Protein AF-A0A3B8RR13-F1 (afdb_monomer)

Solvent-accessible surface area (backbone atoms only — not comparable to full-atom values): 26484 Å² total; per-residue (Å²): 109,78,69,57,59,52,50,52,58,59,57,53,59,63,52,70,63,71,49,64,81,78,42,88,83,53,56,72,57,50,59,46,52,53,48,50,51,50,50,48,50,56,72,68,58,82,56,60,69,60,29,53,48,36,41,73,65,47,88,50,59,71,56,15,25,59,17,37,68,70,59,82,55,61,71,57,33,53,47,39,43,75,64,51,88,47,61,66,40,17,39,36,16,49,75,72,56,80,58,61,67,58,31,52,50,40,34,76,62,48,91,45,66,67,41,12,49,46,26,47,51,66,71,52,55,69,71,61,34,48,48,44,46,72,50,100,55,60,67,70,60,19,44,47,25,39,67,63,49,71,58,48,69,61,36,49,51,44,42,75,67,53,82,68,82,56,85,82,18,64,31,29,47,20,30,61,51,40,75,52,61,70,59,31,53,48,38,54,75,64,52,87,49,56,61,35,22,27,31,18,42,70,61,52,79,59,57,74,56,33,55,52,37,40,76,64,48,91,42,67,69,36,15,51,44,18,38,68,67,50,79,58,57,67,63,29,52,55,41,46,69,37,89,83,46,85,59,26,64,53,24,57,73,45,46,78,68,81,58,48,68,60,34,50,48,35,37,71,67,46,90,51,62,72,55,14,43,59,26,38,78,56,52,82,54,58,68,59,28,50,52,35,41,75,63,53,93,46,63,67,45,16,37,52,16,45,72,65,54,82,56,64,69,60,36,57,53,56,51,74,47,99,60,58,52,70,43,37,49,45,28,49,61,70,64,63,45,34,66,61,35,52,50,36,29,74,64,46,91,51,64,71,42,14,58,55,28,46,58,66,27,48,46,77,51,58,48,54,40,28,38,86,82,73,44,52,42,52,70,44,59,44,30,49,40,69,25,56,98,89,35,72,68,94,73,72,51,55,58,95,64,36,55,64,98,51,90,62,36,59,32,60,17,35,85,72,4,38,36,63,32,61,43,45,42,39,60,51,72,72,41,77,38,35,32,45,28,38,64,53,79,80,44,78,46,69,41,22,36,86,86,71,46,69,43,76,58,73,86,69,74,99,55,94,62,86,60,80,77,63,72,32,39,65,87,125

Sequence (476 aa):
MKKVIFLIISCFLIVKLNVSLIYGQYDQNWERLYNDEKISVIKKTTDQNILENAAQHEKFDDLRVIATEKLTSQSILSRIALEDISPFVRIAAVKHIIDKDLLKKISLNDRDNKVRETARYKLMNEAELIKIATSNYPIEQKKLAVSVLQNNKELYKIIKSDKDASWESLSSIAASNINDQTILEEIVKKDRRYDVRMKAVKNLNNQNLLQKVALNDSSSYVREAAIAKITDQEFLKKIIKDDNKPLRFDALRSLNDEDQTFLIDIAKNNKAQYMRLYAVHKIDDLKALEEIALNDAWPQVQIDAIQGITERDILENIIKKPLWPDVIVAAVRKLNDGNVIADLAKNHPHILVRDDLERLNIKYISGVLLDANKKPLKGMIVYLIPMEDGKMRTSYQIEKGRIIGVTNPSTISSSNGEFTLSITLKMYQEFNTFTLGFIEEQTINQLKTPDGNGIQVKFIGNEIQHVDLGEIYTEF

Mean predicted aligned error: 12.01 Å

Radius of gyration: 30.63 Å; Cα contacts (8 Å, |Δi|>4): 723; chains: 1; bounding box: 81×47×77 Å

Structure (mmCIF, N/CA/C/O backbone):
data_AF-A0A3B8RR13-F1
#
_entry.id   AF-A0A3B8RR13-F1
#
loop_
_atom_site.group_PDB
_atom_site.id
_atom_site.type_symbol
_atom_site.label_atom_id
_atom_site.label_alt_id
_atom_site.label_comp_id
_atom_site.label_asym_id
_atom_site.label_entity_id
_atom_site.label_seq_id
_atom_site.pdbx_PDB_ins_code
_atom_site.Cartn_x
_atom_site.Cartn_y
_atom_site.Cartn_z
_atom_site.occupancy
_atom_site.B_iso_or_equiv
_atom_site.auth_seq_id
_atom_site.auth_comp_id
_atom_site.auth_asym_id
_atom_site.auth_atom_id
_atom_site.pdbx_PDB_model_num
ATOM 1 N N . MET A 1 1 ? 10.273 -14.757 -0.805 1.00 33.75 1 MET A N 1
ATOM 2 C CA . MET A 1 1 ? 9.641 -13.607 -0.114 1.00 33.75 1 MET A CA 1
ATOM 3 C C . MET A 1 1 ? 10.580 -12.413 0.091 1.00 33.75 1 MET A C 1
ATOM 5 O O . MET A 1 1 ? 10.309 -11.387 -0.512 1.00 33.75 1 MET A O 1
ATOM 9 N N . LYS A 1 2 ? 11.716 -12.507 0.810 1.00 25.00 2 LYS A N 1
ATOM 10 C CA . LYS A 1 2 ? 12.626 -11.346 1.019 1.00 25.00 2 LYS A CA 1
ATOM 11 C C . LYS A 1 2 ? 13.231 -10.727 -0.263 1.00 25.00 2 LYS A C 1
ATOM 13 O O . LYS A 1 2 ? 13.415 -9.519 -0.312 1.00 25.00 2 LYS A O 1
ATOM 18 N N . LYS A 1 3 ? 13.488 -11.522 -1.313 1.00 24.66 3 LYS A N 1
ATOM 19 C CA . LYS A 1 3 ? 13.997 -11.025 -2.612 1.00 24.66 3 LYS A CA 1
ATOM 20 C C . LYS A 1 3 ? 12.940 -10.323 -3.477 1.00 24.66 3 LYS A C 1
ATOM 22 O O . LYS A 1 3 ? 13.300 -9.443 -4.240 1.00 24.66 3 LYS A O 1
ATOM 27 N N . VAL A 1 4 ? 11.660 -10.670 -3.321 1.00 28.64 4 VAL A N 1
ATOM 28 C CA . VAL A 1 4 ? 10.552 -10.086 -4.102 1.00 28.64 4 VAL A CA 1
ATOM 29 C C . VAL A 1 4 ? 10.214 -8.691 -3.571 1.00 28.64 4 VAL A C 1
ATOM 31 O O . VAL A 1 4 ? 10.105 -7.750 -4.340 1.00 28.64 4 VAL A O 1
ATOM 34 N N . ILE A 1 5 ? 10.202 -8.515 -2.245 1.00 29.55 5 ILE A N 1
ATOM 35 C CA . ILE A 1 5 ? 9.947 -7.213 -1.605 1.00 29.55 5 ILE A CA 1
ATOM 36 C C . ILE A 1 5 ? 11.088 -6.213 -1.875 1.00 29.55 5 ILE A C 1
ATOM 38 O O . ILE A 1 5 ? 10.830 -5.034 -2.094 1.00 29.55 5 ILE A O 1
ATOM 42 N N . PHE A 1 6 ? 12.345 -6.671 -1.918 1.00 27.58 6 PHE A N 1
ATOM 43 C CA . PHE A 1 6 ? 13.486 -5.797 -2.214 1.00 27.58 6 PHE A CA 1
ATOM 44 C C . PHE A 1 6 ? 13.570 -5.410 -3.704 1.00 27.58 6 PHE A C 1
ATOM 46 O O . PHE A 1 6 ? 13.923 -4.272 -4.002 1.00 27.58 6 PHE A O 1
ATOM 53 N N . LEU A 1 7 ? 13.187 -6.307 -4.629 1.00 28.02 7 LEU A N 1
ATOM 54 C CA . LEU A 1 7 ? 13.097 -5.993 -6.066 1.00 28.02 7 LEU A CA 1
ATOM 55 C C . LEU A 1 7 ? 11.962 -5.011 -6.379 1.00 28.02 7 LEU A C 1
ATOM 57 O O . LEU A 1 7 ? 12.142 -4.122 -7.206 1.00 28.02 7 LEU A O 1
ATOM 61 N N . ILE A 1 8 ? 10.824 -5.150 -5.693 1.00 30.69 8 ILE A N 1
ATOM 62 C CA . ILE A 1 8 ? 9.698 -4.215 -5.771 1.00 30.69 8 ILE A CA 1
ATOM 63 C C . ILE A 1 8 ? 10.194 -2.827 -5.332 1.00 30.69 8 ILE A C 1
ATOM 65 O O . ILE A 1 8 ? 10.192 -1.892 -6.127 1.00 30.69 8 ILE A O 1
ATOM 69 N N . ILE A 1 9 ? 10.776 -2.697 -4.134 1.00 29.08 9 ILE A N 1
ATOM 70 C CA . ILE A 1 9 ? 11.257 -1.404 -3.609 1.00 29.08 9 ILE A CA 1
ATOM 71 C C . ILE A 1 9 ? 12.356 -0.766 -4.488 1.00 29.08 9 ILE A C 1
ATOM 73 O O . ILE A 1 9 ? 12.358 0.455 -4.656 1.00 29.08 9 ILE A O 1
ATOM 77 N N . SER A 1 10 ? 13.267 -1.550 -5.085 1.00 27.56 10 SER A N 1
ATOM 78 C CA . SER A 1 10 ? 14.333 -0.994 -5.936 1.00 27.56 10 SER A CA 1
ATOM 79 C C . SER A 1 10 ? 13.864 -0.620 -7.345 1.00 27.56 10 SER A C 1
ATOM 81 O O . SER A 1 10 ? 14.385 0.341 -7.905 1.00 27.56 10 SER A O 1
ATOM 83 N N . CYS A 1 11 ? 12.877 -1.321 -7.916 1.00 28.78 11 CYS A N 1
ATOM 84 C CA . CYS A 1 11 ? 12.281 -0.930 -9.198 1.00 28.78 11 CYS A CA 1
ATOM 85 C C . CYS A 1 11 ? 11.453 0.359 -9.068 1.00 28.78 11 CYS A C 1
ATOM 87 O O . CYS A 1 11 ? 11.476 1.193 -9.970 1.00 28.78 11 CYS A O 1
ATOM 89 N N . PHE A 1 12 ? 10.802 0.585 -7.920 1.00 32.53 12 PHE A N 1
ATOM 90 C CA . PHE A 1 12 ? 9.961 1.768 -7.691 1.00 32.53 12 PHE A CA 1
ATOM 91 C C . PHE A 1 12 ? 10.746 3.075 -7.477 1.00 32.53 12 PHE A C 1
ATOM 93 O O . PHE A 1 12 ? 10.265 4.146 -7.851 1.00 32.53 12 PHE A O 1
ATOM 100 N N . LEU A 1 13 ? 11.980 3.019 -6.956 1.00 28.14 13 LEU A N 1
ATOM 101 C CA . LEU A 1 13 ? 12.833 4.212 -6.834 1.00 28.14 13 LEU A CA 1
ATOM 102 C C . LEU A 1 13 ? 13.318 4.734 -8.203 1.00 28.14 13 LEU A C 1
ATOM 104 O O . LEU A 1 13 ? 13.528 5.934 -8.361 1.00 28.14 13 LEU A O 1
ATOM 108 N N . ILE A 1 14 ? 13.454 3.845 -9.195 1.00 30.52 14 ILE A N 1
ATOM 109 C CA . ILE A 1 14 ? 13.905 4.172 -10.561 1.00 30.52 14 ILE A CA 1
ATOM 110 C C . ILE A 1 14 ? 12.815 4.936 -11.342 1.00 30.52 14 ILE A C 1
ATOM 112 O O . ILE A 1 14 ? 13.130 5.760 -12.206 1.00 30.52 14 ILE A O 1
ATOM 116 N N . VAL A 1 15 ? 11.539 4.720 -11.001 1.00 36.78 15 VAL A N 1
ATOM 117 C CA . VAL A 1 15 ? 10.385 5.415 -11.603 1.00 36.78 15 VAL A CA 1
ATOM 118 C C . VAL A 1 15 ? 10.228 6.839 -11.058 1.00 36.78 15 VAL A C 1
ATOM 120 O O . VAL A 1 15 ? 9.867 7.741 -11.810 1.00 36.78 15 VAL A O 1
ATOM 123 N N . LYS A 1 16 ? 10.562 7.070 -9.779 1.00 30.39 16 LYS A N 1
ATOM 124 C CA . LYS A 1 16 ? 10.352 8.358 -9.085 1.00 30.39 16 LYS A CA 1
ATOM 125 C C . LYS A 1 16 ? 11.085 9.552 -9.709 1.00 30.39 16 LYS A C 1
ATOM 127 O O . LYS A 1 16 ? 10.690 10.690 -9.499 1.00 30.39 16 LYS A O 1
ATOM 132 N N . LEU A 1 17 ? 12.148 9.268 -10.446 1.00 31.61 17 LEU A N 1
ATOM 133 C CA . LEU A 1 17 ? 13.059 10.248 -11.022 1.00 31.61 17 LEU A CA 1
ATOM 134 C C . LEU A 1 17 ? 12.662 10.568 -12.488 1.00 31.61 17 LEU A C 1
ATOM 136 O O . LEU A 1 17 ? 12.446 11.714 -12.871 1.00 31.61 17 LEU A O 1
ATOM 140 N N . ASN A 1 18 ? 12.330 9.556 -13.296 1.00 34.81 18 ASN A N 1
ATOM 141 C CA . ASN A 1 18 ? 12.079 9.765 -14.731 1.00 34.81 18 ASN A CA 1
ATOM 142 C C . ASN A 1 18 ? 10.713 10.375 -15.114 1.00 34.81 18 ASN A C 1
ATOM 144 O O . ASN A 1 18 ? 10.549 10.798 -16.259 1.00 34.81 18 ASN A O 1
ATOM 148 N N . VAL A 1 19 ? 9.724 10.423 -14.214 1.00 35.38 19 VAL A N 1
ATOM 149 C CA . VAL A 1 19 ? 8.364 10.910 -14.546 1.00 35.38 19 VAL A CA 1
ATOM 150 C C . VAL A 1 19 ? 8.182 12.410 -14.268 1.00 35.38 19 VAL A C 1
ATOM 152 O O . VAL A 1 19 ? 7.400 13.069 -14.959 1.00 35.38 19 VAL A O 1
ATOM 155 N N . SER A 1 20 ? 8.950 12.987 -13.335 1.00 35.16 20 SER A N 1
ATOM 156 C CA . SER A 1 20 ? 8.807 14.401 -12.939 1.00 35.16 20 SER A CA 1
ATOM 157 C C . SER A 1 20 ? 9.201 15.380 -14.064 1.00 35.16 20 SER A C 1
ATOM 159 O O . SER A 1 20 ? 8.713 16.506 -14.121 1.00 35.16 20 SER A O 1
ATOM 161 N N . LEU A 1 21 ? 10.001 14.929 -15.040 1.00 35.84 21 LEU A N 1
ATOM 162 C CA . LEU A 1 21 ? 10.454 15.750 -16.172 1.00 35.84 21 LEU A CA 1
ATOM 163 C C . LEU A 1 21 ? 9.495 15.797 -17.377 1.00 35.84 21 LEU A C 1
ATOM 165 O O . LEU A 1 21 ? 9.724 16.612 -18.269 1.00 35.84 21 LEU A O 1
ATOM 169 N N . ILE A 1 22 ? 8.439 14.971 -17.438 1.00 38.19 22 ILE A N 1
ATOM 170 C CA . ILE A 1 22 ? 7.598 14.869 -18.654 1.00 38.19 22 ILE A CA 1
ATOM 171 C C . ILE A 1 22 ? 6.134 15.291 -18.425 1.00 38.19 22 ILE A C 1
ATOM 173 O O . ILE A 1 22 ? 5.522 15.829 -19.342 1.00 38.19 22 ILE A O 1
ATOM 177 N N . TYR A 1 23 ? 5.568 15.184 -17.214 1.00 33.34 23 TYR A N 1
ATOM 178 C CA . TYR A 1 23 ? 4.163 15.568 -16.978 1.00 33.34 23 TYR A CA 1
ATOM 179 C C . TYR A 1 23 ? 3.935 16.200 -15.593 1.00 33.34 23 TYR A C 1
ATOM 181 O O . TYR A 1 23 ? 3.406 15.572 -14.675 1.00 33.34 23 TYR A O 1
ATOM 189 N N . GLY A 1 24 ? 4.251 17.493 -15.458 1.00 29.59 24 GLY A N 1
ATOM 190 C CA . GLY A 1 24 ? 4.128 18.286 -14.218 1.00 29.59 24 GLY A CA 1
ATOM 191 C C . GLY A 1 24 ? 2.713 18.457 -13.630 1.00 29.59 24 GLY A C 1
ATOM 192 O O . GLY A 1 24 ? 2.546 19.163 -12.640 1.00 29.59 24 GLY A O 1
ATOM 193 N N . GLN A 1 25 ? 1.687 17.815 -14.200 1.00 30.19 25 GLN A N 1
ATOM 194 C CA . GLN A 1 25 ? 0.319 17.785 -13.659 1.00 30.19 25 GLN A CA 1
ATOM 195 C C . GLN A 1 25 ? -0.139 16.392 -13.188 1.00 30.19 25 GLN A C 1
ATOM 197 O O . GLN A 1 25 ? -1.165 16.295 -12.520 1.00 30.19 25 GLN A O 1
ATOM 202 N N . TYR A 1 26 ? 0.622 15.325 -13.474 1.00 36.78 26 TYR A N 1
ATOM 203 C CA . TYR A 1 26 ? 0.302 13.947 -13.061 1.00 36.78 26 TYR A CA 1
ATOM 204 C C . TYR A 1 26 ? 1.107 13.451 -11.847 1.00 36.78 26 TYR A C 1
ATOM 206 O O . TYR A 1 26 ? 0.730 12.445 -11.244 1.00 36.78 26 TYR A O 1
ATOM 214 N N . ASP A 1 27 ? 2.155 14.175 -11.442 1.00 40.16 27 ASP A N 1
ATOM 215 C CA . ASP A 1 27 ? 3.039 13.842 -10.309 1.00 40.16 27 ASP A CA 1
ATOM 216 C C . ASP A 1 27 ? 2.258 13.675 -8.982 1.00 40.16 27 ASP A C 1
ATOM 218 O O . ASP A 1 27 ? 2.471 12.744 -8.204 1.00 40.16 27 ASP A O 1
ATOM 222 N N . GLN A 1 28 ? 1.209 14.484 -8.783 1.00 34.91 28 GLN A N 1
ATOM 223 C CA . GLN A 1 28 ? 0.359 14.401 -7.589 1.00 34.91 28 GLN A CA 1
ATOM 224 C C . GLN A 1 28 ? -0.499 13.128 -7.516 1.00 34.91 28 GLN A C 1
ATOM 226 O O . GLN A 1 28 ? -0.875 12.717 -6.419 1.00 34.91 28 GLN A O 1
ATOM 231 N N . ASN A 1 29 ? -0.814 12.484 -8.646 1.00 39.38 29 ASN A N 1
ATOM 232 C CA . ASN A 1 29 ? -1.610 11.253 -8.655 1.00 39.38 29 ASN A CA 1
ATOM 233 C C . ASN A 1 29 ? -0.748 10.003 -8.435 1.00 39.38 29 ASN A C 1
ATOM 235 O O . ASN A 1 29 ? -1.235 9.043 -7.844 1.00 39.38 29 ASN A O 1
ATOM 239 N N . TRP A 1 30 ? 0.525 10.019 -8.840 1.00 38.44 30 TRP A N 1
ATOM 240 C CA . TRP A 1 30 ? 1.434 8.881 -8.678 1.00 38.44 30 TRP A CA 1
ATOM 241 C C . TRP A 1 30 ? 2.051 8.791 -7.286 1.00 38.44 30 TRP A C 1
ATOM 243 O O . TRP A 1 30 ? 2.068 7.699 -6.726 1.00 38.44 30 TRP A O 1
ATOM 253 N N . GLU A 1 31 ? 2.462 9.902 -6.657 1.00 41.47 31 GLU A N 1
ATOM 254 C CA . GLU A 1 31 ? 2.806 9.859 -5.225 1.00 41.47 31 GLU A CA 1
ATOM 255 C C . GLU A 1 31 ? 1.596 9.449 -4.378 1.00 41.47 31 GLU A C 1
ATOM 257 O O . GLU A 1 31 ? 1.758 8.763 -3.370 1.00 41.47 31 GLU A O 1
ATOM 262 N N . ARG A 1 32 ? 0.380 9.811 -4.802 1.00 43.66 32 ARG A N 1
ATOM 263 C CA . ARG A 1 32 ? -0.862 9.403 -4.142 1.00 43.66 32 ARG A CA 1
ATOM 264 C C . ARG A 1 32 ? -1.146 7.911 -4.313 1.00 43.66 32 ARG A C 1
ATOM 266 O O . ARG A 1 32 ? -1.327 7.250 -3.304 1.00 43.66 32 ARG A O 1
ATOM 273 N N . LEU A 1 33 ? -1.080 7.362 -5.529 1.00 44.56 33 LEU A N 1
ATOM 274 C CA . LEU A 1 33 ? -1.204 5.917 -5.790 1.00 44.56 33 LEU A CA 1
ATOM 275 C C . LEU A 1 33 ? -0.113 5.101 -5.075 1.00 44.56 33 LEU A C 1
ATOM 277 O O . LEU A 1 33 ? -0.414 4.090 -4.445 1.00 44.56 33 LEU A O 1
ATOM 281 N N . TYR A 1 34 ? 1.135 5.572 -5.101 1.00 50.25 34 TYR A N 1
ATOM 282 C CA . TYR A 1 34 ? 2.268 4.953 -4.408 1.00 50.25 34 TYR A CA 1
ATOM 283 C C . TYR A 1 34 ? 2.088 4.967 -2.884 1.00 50.25 34 TYR A C 1
ATOM 285 O O . TYR A 1 34 ? 2.305 3.957 -2.210 1.00 50.25 34 TYR A O 1
ATOM 293 N N . ASN A 1 35 ? 1.640 6.094 -2.323 1.00 58.44 35 ASN A N 1
ATOM 294 C CA . ASN A 1 35 ? 1.283 6.168 -0.912 1.00 58.44 35 ASN A CA 1
ATOM 295 C C . ASN A 1 35 ? 0.068 5.283 -0.606 1.00 58.44 35 ASN A C 1
ATOM 297 O O . ASN A 1 35 ? 0.069 4.623 0.425 1.00 58.44 35 ASN A O 1
ATOM 301 N N . ASP A 1 36 ? -0.924 5.193 -1.490 1.00 62.09 36 ASP A N 1
ATOM 302 C CA . ASP A 1 36 ? -2.129 4.384 -1.293 1.00 62.09 36 ASP A CA 1
ATOM 303 C C . ASP A 1 36 ? -1.824 2.878 -1.291 1.00 62.09 36 ASP A C 1
ATOM 305 O O . ASP A 1 36 ? -2.357 2.144 -0.451 1.00 62.09 36 ASP A O 1
ATOM 309 N N . GLU A 1 37 ? -0.923 2.403 -2.154 1.00 64.81 37 GLU A N 1
ATOM 310 C CA . GLU A 1 37 ? -0.432 1.022 -2.118 1.00 64.81 37 GLU A CA 1
ATOM 311 C C . GLU A 1 37 ? 0.372 0.747 -0.853 1.00 64.81 37 GLU A C 1
ATOM 313 O O . GLU A 1 37 ? 0.124 -0.247 -0.168 1.00 64.81 37 GLU A O 1
ATOM 318 N N . LYS A 1 38 ? 1.267 1.658 -0.469 1.00 69.31 38 LYS A N 1
ATOM 319 C CA . LYS A 1 38 ? 2.056 1.526 0.758 1.00 69.31 38 LYS A CA 1
ATOM 320 C C . LYS A 1 38 ? 1.181 1.508 2.011 1.00 69.31 38 LYS A C 1
ATOM 322 O O . LYS A 1 38 ? 1.338 0.644 2.877 1.00 69.31 38 LYS A O 1
ATOM 327 N N . ILE A 1 39 ? 0.201 2.409 2.069 1.00 72.69 39 ILE A N 1
ATOM 328 C CA . ILE A 1 39 ? -0.853 2.447 3.084 1.00 72.69 39 ILE A CA 1
ATOM 329 C C . ILE A 1 39 ? -1.610 1.116 3.082 1.00 72.69 39 ILE A C 1
ATOM 331 O O . ILE A 1 39 ? -1.840 0.554 4.150 1.00 72.69 39 ILE A O 1
ATOM 335 N N . SER A 1 40 ? -2.003 0.601 1.915 1.00 70.69 40 SER A N 1
ATOM 336 C CA . SER A 1 40 ? -2.729 -0.667 1.781 1.00 70.69 40 SER A CA 1
ATOM 337 C C . SER A 1 40 ? -1.913 -1.844 2.322 1.00 70.69 40 SER A C 1
ATOM 339 O O . SER A 1 40 ? -2.423 -2.617 3.137 1.00 70.69 40 SER A O 1
ATOM 341 N N . VAL A 1 41 ? -0.631 -1.940 1.958 1.00 76.56 41 VAL A N 1
ATOM 342 C CA . VAL A 1 41 ? 0.289 -2.982 2.435 1.00 76.56 41 VAL A CA 1
ATOM 343 C C . VAL A 1 41 ? 0.442 -2.910 3.952 1.00 76.56 41 VAL A C 1
ATOM 345 O O . VAL A 1 41 ? 0.202 -3.906 4.632 1.00 76.56 41 VAL A O 1
ATOM 348 N N . ILE A 1 42 ? 0.751 -1.736 4.512 1.00 83.25 42 ILE A N 1
ATOM 349 C CA . ILE A 1 42 ? 0.923 -1.562 5.964 1.00 83.25 42 ILE A CA 1
ATOM 350 C C . ILE A 1 42 ? -0.400 -1.830 6.709 1.00 83.25 42 ILE A C 1
ATOM 352 O O . ILE A 1 42 ? -0.417 -2.479 7.759 1.00 83.25 42 ILE A O 1
ATOM 356 N N . LYS A 1 43 ? -1.547 -1.412 6.156 1.00 80.25 43 LYS A N 1
ATOM 357 C CA . LYS A 1 43 ? -2.879 -1.675 6.732 1.00 80.25 43 LYS A CA 1
ATOM 358 C C . LYS A 1 43 ? -3.276 -3.147 6.705 1.00 80.25 43 LYS A C 1
ATOM 360 O O . LYS A 1 43 ? -4.004 -3.560 7.607 1.00 80.25 43 LYS A O 1
ATOM 365 N N . LYS A 1 44 ? -2.804 -3.948 5.752 1.00 75.62 44 LYS A N 1
ATOM 366 C CA . LYS A 1 44 ? -3.161 -5.375 5.653 1.00 75.62 44 LYS A CA 1
ATOM 367 C C . LYS A 1 44 ? -2.137 -6.311 6.286 1.00 75.62 44 LYS A C 1
ATOM 369 O O . LYS A 1 44 ? -2.521 -7.354 6.802 1.00 75.62 44 LYS A O 1
ATOM 374 N N . THR A 1 45 ? -0.859 -5.948 6.274 1.00 83.56 45 THR A N 1
ATOM 375 C CA . THR A 1 45 ? 0.206 -6.834 6.746 1.00 83.56 45 THR A CA 1
ATOM 376 C C . THR A 1 45 ? 0.134 -7.084 8.253 1.00 83.56 45 THR A C 1
ATOM 378 O O . THR A 1 45 ? -0.273 -6.216 9.040 1.00 83.56 45 THR A O 1
ATOM 381 N N . THR A 1 46 ? 0.559 -8.287 8.631 1.00 87.62 46 THR A N 1
ATOM 382 C CA . THR A 1 46 ? 0.851 -8.718 10.003 1.00 87.62 46 THR A CA 1
ATOM 383 C C . THR A 1 46 ? 2.335 -9.055 10.187 1.00 87.62 46 THR A C 1
ATOM 385 O O . THR A 1 46 ? 2.735 -9.450 11.282 1.00 87.62 46 THR A O 1
ATOM 388 N N . ASP A 1 47 ? 3.153 -8.928 9.134 1.00 91.06 47 ASP A N 1
ATOM 389 C CA . ASP A 1 47 ? 4.593 -9.187 9.195 1.00 91.06 47 ASP A CA 1
ATOM 390 C C . ASP A 1 47 ? 5.268 -8.113 10.048 1.00 91.06 47 ASP A C 1
ATOM 392 O O . ASP A 1 47 ? 5.339 -6.942 9.664 1.00 91.06 47 ASP A O 1
ATOM 396 N N . GLN A 1 48 ? 5.771 -8.526 11.211 1.00 94.12 48 GLN A N 1
ATOM 397 C CA . GLN A 1 48 ? 6.407 -7.617 12.155 1.00 94.12 48 GLN A CA 1
ATOM 398 C C . GLN A 1 48 ? 7.647 -6.946 11.554 1.00 94.12 48 GLN A C 1
ATOM 400 O O . GLN A 1 48 ? 7.846 -5.774 11.815 1.00 94.12 48 GLN A O 1
ATOM 405 N N . ASN A 1 49 ? 8.412 -7.580 10.658 1.00 92.81 49 ASN A N 1
ATOM 406 C CA . ASN A 1 49 ? 9.575 -6.921 10.047 1.00 92.81 49 ASN A CA 1
ATOM 407 C C . ASN A 1 49 ? 9.159 -5.770 9.121 1.00 92.81 49 ASN A C 1
ATOM 409 O O . ASN A 1 49 ? 9.816 -4.730 9.086 1.00 92.81 49 ASN A O 1
ATOM 413 N N . ILE A 1 50 ? 8.072 -5.952 8.362 1.00 88.81 50 ILE A N 1
ATOM 414 C CA . ILE A 1 50 ? 7.531 -4.898 7.490 1.00 88.81 50 ILE A CA 1
ATOM 415 C C . ILE A 1 50 ? 7.002 -3.750 8.349 1.00 88.81 50 ILE A C 1
ATOM 417 O O . ILE A 1 50 ? 7.298 -2.590 8.072 1.00 88.81 50 ILE A O 1
ATOM 421 N N . LEU A 1 51 ? 6.258 -4.071 9.411 1.00 93.25 51 LEU A N 1
ATOM 422 C CA . LEU A 1 51 ? 5.732 -3.078 10.347 1.00 93.25 51 LEU A CA 1
ATOM 423 C C . LEU A 1 51 ? 6.859 -2.334 11.071 1.00 93.25 51 LEU A C 1
ATOM 425 O O . LEU A 1 51 ? 6.797 -1.119 11.201 1.00 93.25 51 LEU A O 1
ATOM 429 N N . GLU A 1 52 ? 7.916 -3.024 11.490 1.00 94.38 52 GLU A N 1
ATOM 430 C CA . GLU A 1 52 ? 9.070 -2.423 12.158 1.00 94.38 52 GLU A CA 1
ATOM 431 C C . GLU A 1 52 ? 9.833 -1.492 11.226 1.00 94.38 52 GLU A C 1
ATOM 433 O O . GLU A 1 52 ? 10.214 -0.394 11.636 1.00 94.38 52 GLU A O 1
ATOM 438 N N . ASN A 1 53 ? 10.059 -1.914 9.979 1.00 90.19 53 ASN A N 1
ATOM 439 C CA . ASN A 1 53 ? 10.701 -1.073 8.981 1.00 90.19 53 ASN A CA 1
ATOM 440 C C . ASN A 1 53 ? 9.860 0.182 8.727 1.00 90.19 53 ASN A C 1
ATOM 442 O O . ASN A 1 53 ? 10.392 1.290 8.815 1.00 90.19 53 ASN A O 1
ATOM 446 N N . ALA A 1 54 ? 8.554 0.005 8.514 1.00 90.12 54 ALA A N 1
ATOM 447 C CA . ALA A 1 54 ? 7.646 1.106 8.255 1.00 90.12 54 ALA A CA 1
ATOM 448 C C . ALA A 1 54 ? 7.576 2.081 9.445 1.00 90.12 54 ALA A C 1
ATOM 450 O O . ALA A 1 54 ? 7.747 3.285 9.285 1.00 90.12 54 ALA A O 1
ATOM 451 N N . ALA A 1 55 ? 7.418 1.569 10.665 1.00 93.88 55 ALA A N 1
ATOM 452 C CA . ALA A 1 55 ? 7.329 2.377 11.878 1.00 93.88 55 ALA A CA 1
ATOM 453 C C . ALA A 1 55 ? 8.573 3.237 12.151 1.00 93.88 55 ALA A C 1
ATOM 455 O O . ALA A 1 55 ? 8.477 4.209 12.888 1.00 93.88 55 ALA A O 1
ATOM 456 N N . GLN A 1 56 ? 9.728 2.899 11.573 1.00 91.50 56 GLN A N 1
ATOM 457 C CA . GLN A 1 56 ? 10.991 3.605 11.808 1.00 91.50 56 GLN A CA 1
ATOM 458 C C . GLN A 1 56 ? 11.437 4.490 10.644 1.00 91.50 56 GLN A C 1
ATOM 460 O O . GLN A 1 56 ? 12.105 5.494 10.873 1.00 91.50 56 GLN A O 1
ATOM 465 N N . HIS A 1 57 ? 11.114 4.110 9.406 1.00 88.12 57 HIS A N 1
ATOM 466 C CA . HIS A 1 57 ? 11.730 4.706 8.217 1.00 88.12 57 HIS A CA 1
ATOM 467 C C . HIS A 1 57 ? 10.729 5.399 7.292 1.00 88.12 57 HIS A C 1
ATOM 469 O O . HIS A 1 57 ? 11.151 6.083 6.358 1.00 88.12 57 HIS A O 1
ATOM 475 N N . GLU A 1 58 ? 9.417 5.258 7.517 1.00 87.56 58 GLU A N 1
ATOM 476 C CA . GLU A 1 58 ? 8.451 5.970 6.684 1.00 87.56 58 GLU A CA 1
ATOM 477 C C . GLU A 1 58 ? 8.576 7.479 6.840 1.00 87.56 58 GLU A C 1
ATOM 479 O O . GLU A 1 58 ? 8.614 8.011 7.950 1.00 87.56 58 GLU A O 1
ATOM 484 N N . LYS A 1 59 ? 8.582 8.179 5.703 1.00 85.44 59 LYS A N 1
ATOM 485 C CA . LYS A 1 59 ? 8.656 9.643 5.657 1.00 85.44 59 LYS A CA 1
ATOM 486 C C . LYS A 1 59 ? 7.453 10.280 6.355 1.00 85.44 59 LYS A C 1
ATOM 488 O O . LYS A 1 59 ? 7.616 11.211 7.141 1.00 85.44 59 LYS A O 1
ATOM 493 N N . PHE A 1 60 ? 6.257 9.768 6.072 1.00 83.50 60 PHE A N 1
ATOM 494 C CA . PHE A 1 60 ? 5.001 10.284 6.611 1.00 83.50 60 PHE A CA 1
ATOM 495 C C . PHE A 1 60 ? 4.695 9.647 7.964 1.00 83.50 60 PHE A C 1
ATOM 497 O O . PHE A 1 60 ? 4.762 8.426 8.117 1.00 83.50 60 PHE A O 1
ATOM 504 N N . ASP A 1 61 ? 4.358 10.471 8.950 1.00 89.88 61 ASP A N 1
ATOM 505 C CA . ASP A 1 61 ? 4.084 10.006 10.304 1.00 89.88 61 ASP A CA 1
ATOM 506 C C . ASP A 1 61 ? 2.778 9.214 10.406 1.00 89.88 61 ASP A C 1
ATOM 508 O O . ASP A 1 61 ? 2.755 8.235 11.141 1.00 89.88 61 ASP A O 1
ATOM 512 N N . ASP A 1 62 ? 1.755 9.520 9.603 1.00 86.12 62 ASP A N 1
ATOM 513 C CA . ASP A 1 62 ? 0.530 8.707 9.504 1.00 86.12 62 ASP A CA 1
ATOM 514 C C . ASP A 1 62 ? 0.825 7.223 9.218 1.00 86.12 62 ASP A C 1
ATOM 516 O O . ASP A 1 62 ? 0.229 6.324 9.817 1.00 86.12 62 ASP A O 1
ATOM 520 N N . LEU A 1 63 ? 1.786 6.944 8.332 1.00 88.38 63 LEU A N 1
ATOM 521 C CA . LEU A 1 63 ? 2.218 5.579 8.033 1.00 88.38 63 LEU A CA 1
ATOM 522 C C . LEU A 1 63 ? 2.956 4.942 9.209 1.00 88.38 63 LEU A C 1
ATOM 524 O O . LEU A 1 63 ? 2.705 3.777 9.532 1.00 88.38 63 LEU A O 1
ATOM 528 N N . ARG A 1 64 ? 3.829 5.711 9.875 1.00 94.00 64 ARG A N 1
ATOM 529 C CA . ARG A 1 64 ? 4.527 5.249 11.081 1.00 94.00 64 ARG A CA 1
ATOM 530 C C . ARG A 1 64 ? 3.550 4.961 12.214 1.00 94.00 64 ARG A C 1
ATOM 532 O O . ARG A 1 64 ? 3.730 3.959 12.897 1.00 94.00 64 ARG A O 1
ATOM 539 N N . VAL A 1 65 ? 2.495 5.763 12.383 1.00 93.81 65 VAL A N 1
ATOM 540 C CA . VAL A 1 65 ? 1.421 5.528 13.362 1.00 93.81 65 VAL A CA 1
ATOM 541 C C . VAL A 1 65 ? 0.729 4.198 13.077 1.00 93.81 65 VAL A C 1
ATOM 543 O O . VAL A 1 65 ? 0.715 3.338 13.954 1.00 93.81 65 VAL A O 1
ATOM 546 N N . ILE A 1 66 ? 0.230 3.983 11.851 1.00 90.44 66 ILE A N 1
ATOM 547 C CA . ILE A 1 66 ? -0.479 2.741 11.483 1.00 90.44 66 ILE A CA 1
ATOM 548 C C . ILE A 1 66 ? 0.411 1.513 11.711 1.00 90.44 66 ILE A C 1
ATOM 550 O O . ILE A 1 66 ? -0.061 0.484 12.197 1.00 90.44 66 ILE A O 1
ATOM 554 N N . ALA A 1 67 ? 1.692 1.606 11.352 1.00 94.38 67 ALA A N 1
ATOM 555 C CA . ALA A 1 67 ? 2.641 0.526 11.572 1.00 94.38 67 ALA A CA 1
ATOM 556 C C . ALA A 1 67 ? 2.886 0.282 13.072 1.00 94.38 67 ALA A C 1
ATOM 558 O O . ALA A 1 67 ? 2.815 -0.859 13.526 1.00 94.38 67 ALA A O 1
ATOM 559 N N . THR A 1 68 ? 3.097 1.352 13.845 1.00 97.50 68 THR A N 1
ATOM 560 C CA . THR A 1 68 ? 3.366 1.307 15.291 1.00 97.50 68 THR A CA 1
ATOM 561 C C . THR A 1 68 ? 2.200 0.718 16.083 1.00 97.50 68 THR A C 1
ATOM 563 O O . THR A 1 68 ? 2.433 -0.091 16.976 1.00 97.50 68 THR A O 1
ATOM 566 N N . GLU A 1 69 ? 0.951 1.044 15.733 1.00 93.81 69 GLU A N 1
ATOM 567 C CA . GLU A 1 69 ? -0.257 0.496 16.382 1.00 93.81 69 GLU A CA 1
ATOM 568 C C . GLU A 1 69 ? -0.386 -1.035 16.246 1.00 93.81 69 GLU A C 1
ATOM 570 O O . GLU A 1 69 ? -1.134 -1.675 16.985 1.00 93.81 69 GLU A O 1
ATOM 575 N N . LYS A 1 70 ? 0.345 -1.645 15.306 1.00 93.88 70 LYS A N 1
ATOM 576 C CA . LYS A 1 70 ? 0.350 -3.094 15.052 1.00 93.88 70 LYS A C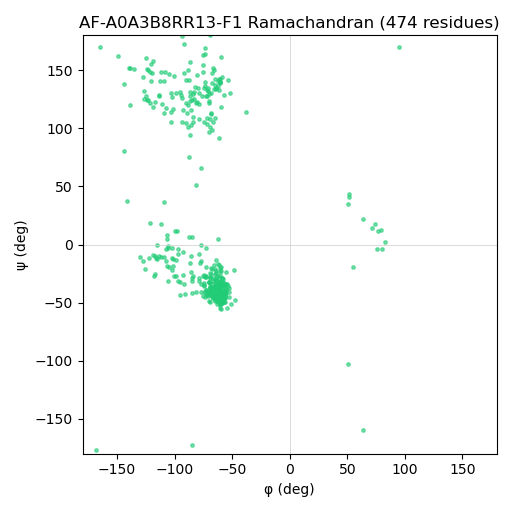A 1
ATOM 577 C C . LYS A 1 70 ? 1.607 -3.809 15.547 1.00 93.88 70 LYS A C 1
ATOM 579 O O . LYS A 1 70 ? 1.710 -5.032 15.396 1.00 93.88 70 LYS A O 1
ATOM 584 N N . LEU A 1 71 ? 2.578 -3.071 16.080 1.00 96.50 71 LEU A N 1
ATOM 585 C CA . LEU A 1 71 ? 3.815 -3.653 16.579 1.00 96.50 71 LEU A CA 1
ATOM 586 C C . LEU A 1 71 ? 3.589 -4.376 17.901 1.00 96.50 71 LEU A C 1
ATOM 588 O O . LEU A 1 71 ? 2.910 -3.883 18.798 1.00 96.50 71 LEU A O 1
ATOM 592 N N . THR A 1 72 ? 4.234 -5.530 18.047 1.00 96.19 72 THR A N 1
ATOM 593 C CA . THR A 1 72 ? 4.216 -6.301 19.300 1.00 96.19 72 THR A CA 1
ATOM 594 C C . THR A 1 72 ? 5.536 -6.220 20.068 1.00 96.19 72 THR A C 1
ATOM 596 O O . THR A 1 72 ? 5.578 -6.509 21.264 1.00 96.19 72 THR A O 1
ATOM 599 N N . SER A 1 73 ? 6.627 -5.824 19.405 1.00 97.12 73 SER A N 1
ATOM 600 C CA . SER A 1 73 ? 7.968 -5.769 19.996 1.00 97.12 73 SER A CA 1
ATOM 601 C C . SER A 1 73 ? 8.110 -4.622 21.005 1.00 97.12 73 SER A C 1
ATOM 603 O O . SER A 1 73 ? 8.184 -3.451 20.633 1.00 97.12 73 SER A O 1
ATOM 605 N N . GLN A 1 74 ? 8.194 -4.956 22.298 1.00 97.75 74 GLN A N 1
ATOM 606 C CA . GLN A 1 74 ? 8.321 -3.967 23.377 1.00 97.75 74 GLN A CA 1
ATOM 607 C C . GLN A 1 74 ? 9.627 -3.167 23.316 1.00 97.75 74 GLN A C 1
ATOM 609 O O . GLN A 1 74 ? 9.627 -1.997 23.691 1.00 97.75 74 GLN A O 1
ATOM 614 N N . SER A 1 75 ? 10.726 -3.742 22.815 1.00 97.19 75 SER A N 1
ATOM 615 C CA . SER A 1 75 ? 11.992 -3.010 22.654 1.00 97.19 75 SER A CA 1
ATOM 616 C C . SER A 1 75 ? 11.888 -1.937 21.567 1.00 97.19 75 SER A C 1
ATOM 618 O O . SER A 1 75 ? 12.378 -0.822 21.741 1.00 97.19 75 SER A O 1
ATOM 620 N N . ILE A 1 76 ? 11.195 -2.240 20.468 1.00 97.31 76 ILE A N 1
ATOM 621 C CA . ILE A 1 76 ? 11.003 -1.307 19.353 1.00 97.31 76 ILE A CA 1
ATOM 622 C C . ILE A 1 76 ? 9.982 -0.237 19.721 1.00 97.31 76 ILE A C 1
ATOM 624 O O . ILE A 1 76 ? 10.254 0.940 19.512 1.00 97.31 76 ILE A O 1
ATOM 628 N N . LEU A 1 77 ? 8.865 -0.620 20.345 1.00 98.38 77 LEU A N 1
ATOM 629 C CA . LEU A 1 77 ? 7.888 0.328 20.886 1.00 98.38 77 LEU A CA 1
ATOM 630 C C . LEU A 1 77 ? 8.543 1.297 21.879 1.00 98.38 77 LEU A C 1
ATOM 632 O O . LEU A 1 77 ? 8.348 2.504 21.772 1.00 98.38 77 LEU A O 1
ATOM 636 N N . SER A 1 78 ? 9.378 0.791 22.791 1.00 98.12 78 SER A N 1
ATOM 637 C CA . SER A 1 78 ? 10.133 1.624 23.736 1.00 98.12 78 SER A CA 1
ATOM 638 C C . SER A 1 78 ? 11.027 2.640 23.031 1.00 98.12 78 SER A C 1
ATOM 640 O O . SER A 1 78 ? 11.028 3.813 23.394 1.00 98.12 78 SER A O 1
ATOM 642 N N . ARG A 1 79 ? 11.761 2.210 21.998 1.00 97.88 79 ARG A N 1
ATOM 643 C CA . ARG A 1 79 ? 12.623 3.104 21.219 1.00 97.88 79 ARG A CA 1
ATOM 644 C C . ARG A 1 79 ? 11.818 4.164 20.473 1.00 97.88 79 ARG A C 1
ATOM 646 O O . ARG A 1 79 ? 12.116 5.346 20.599 1.00 97.88 79 ARG A O 1
ATOM 653 N N . ILE A 1 80 ? 10.763 3.763 19.763 1.00 98.19 80 ILE A N 1
ATOM 654 C CA . ILE A 1 80 ? 9.872 4.686 19.045 1.00 98.19 80 ILE A CA 1
ATOM 655 C C . ILE A 1 80 ? 9.296 5.727 20.012 1.00 98.19 80 ILE A C 1
ATOM 657 O O . ILE A 1 80 ? 9.340 6.920 19.722 1.00 98.19 80 ILE A O 1
ATOM 661 N N . ALA A 1 81 ? 8.822 5.302 21.185 1.00 98.00 81 ALA A N 1
ATOM 662 C CA . ALA A 1 81 ? 8.258 6.192 22.197 1.00 98.00 81 ALA A CA 1
ATOM 663 C C . ALA A 1 81 ? 9.261 7.189 22.794 1.00 98.00 81 ALA A C 1
ATOM 665 O O . ALA A 1 81 ? 8.835 8.200 23.344 1.00 98.00 81 ALA A O 1
ATOM 666 N N . LEU A 1 82 ? 10.565 6.915 22.712 1.00 97.69 82 LEU A N 1
ATOM 667 C CA . LEU A 1 82 ? 11.620 7.805 23.199 1.00 97.69 82 LEU A CA 1
ATOM 668 C C . LEU A 1 82 ? 12.190 8.708 22.097 1.00 97.69 82 LEU A C 1
ATOM 670 O O . LEU A 1 82 ? 12.598 9.831 22.389 1.00 97.69 82 LEU A O 1
ATOM 674 N N . GLU A 1 83 ? 12.229 8.231 20.852 1.00 96.69 83 GLU A N 1
ATOM 675 C CA . GLU A 1 83 ? 13.070 8.819 19.803 1.00 96.69 83 GLU A CA 1
ATOM 676 C C . GLU A 1 83 ? 12.294 9.395 18.610 1.00 96.69 83 GLU A C 1
ATOM 678 O O . GLU A 1 83 ? 12.810 10.312 17.966 1.00 96.69 83 GLU A O 1
ATOM 683 N N . ASP A 1 84 ? 11.071 8.928 18.298 1.00 97.94 84 ASP A N 1
ATOM 684 C CA . ASP A 1 84 ? 10.388 9.375 17.070 1.00 97.94 84 ASP A CA 1
ATOM 685 C C . ASP A 1 84 ? 10.148 10.892 17.077 1.00 97.94 84 ASP A C 1
ATOM 687 O O . ASP A 1 84 ? 9.785 11.512 18.090 1.00 97.94 84 ASP A O 1
ATOM 691 N N . ILE A 1 85 ? 10.352 11.514 15.916 1.00 96.44 85 ILE A N 1
ATOM 692 C CA . ILE A 1 85 ? 10.186 12.953 15.741 1.00 96.44 85 ILE A CA 1
ATOM 693 C C . ILE A 1 85 ? 8.735 13.398 15.961 1.00 96.44 85 ILE A C 1
ATOM 695 O O . ILE A 1 85 ? 8.496 14.403 16.636 1.00 96.44 85 ILE A O 1
ATOM 699 N N . SER A 1 86 ? 7.766 12.623 15.471 1.00 96.69 86 SER A N 1
ATOM 700 C CA . SER A 1 86 ? 6.346 12.951 15.549 1.00 96.69 86 SER A CA 1
ATOM 701 C C . SER A 1 86 ? 5.773 12.543 16.910 1.00 96.69 86 SER A C 1
ATOM 703 O O . SER A 1 86 ? 5.877 11.378 17.308 1.00 96.69 86 SER A O 1
ATOM 705 N N . PRO A 1 87 ? 5.133 13.467 17.652 1.00 97.31 87 PRO A N 1
ATOM 706 C CA . PRO A 1 87 ? 4.473 13.124 18.909 1.00 97.31 87 PRO A CA 1
ATOM 707 C C . PRO A 1 87 ? 3.327 12.125 18.710 1.00 97.31 87 PRO A C 1
ATOM 709 O O . PRO A 1 87 ? 3.055 11.347 19.619 1.00 97.31 87 PRO A O 1
ATOM 712 N N . PHE A 1 88 ? 2.689 12.082 17.535 1.00 95.81 88 PHE A N 1
ATOM 713 C CA . PHE A 1 88 ? 1.621 11.121 17.245 1.00 95.81 88 PHE A CA 1
ATOM 714 C C . PHE A 1 88 ? 2.137 9.681 17.205 1.00 95.81 88 PHE A C 1
ATOM 716 O O . PHE A 1 88 ? 1.509 8.787 17.773 1.00 95.81 88 PHE A O 1
ATOM 723 N N . VAL A 1 89 ? 3.318 9.465 16.619 1.00 97.56 89 VAL A N 1
ATOM 724 C CA . VAL A 1 89 ? 3.971 8.149 16.587 1.00 97.56 89 VAL A CA 1
ATOM 725 C C . VAL A 1 89 ? 4.429 7.745 17.991 1.00 97.56 89 VAL A C 1
ATOM 727 O O . VAL A 1 89 ? 4.202 6.609 18.410 1.00 97.56 89 VAL A O 1
ATOM 730 N N . ARG A 1 90 ? 4.976 8.687 18.777 1.00 98.31 90 ARG A N 1
ATOM 731 C CA . ARG A 1 90 ? 5.322 8.424 20.186 1.00 98.31 90 ARG A CA 1
ATOM 732 C C . ARG A 1 90 ? 4.091 8.076 21.027 1.00 98.31 90 ARG A C 1
ATOM 734 O O . ARG A 1 90 ? 4.144 7.127 21.800 1.00 98.31 90 ARG A O 1
ATOM 741 N N . ILE A 1 91 ? 2.967 8.777 20.847 1.00 97.44 91 ILE A N 1
ATOM 742 C CA . ILE A 1 91 ? 1.682 8.449 21.495 1.00 97.44 91 ILE A CA 1
ATOM 743 C C . ILE A 1 91 ? 1.228 7.038 21.116 1.00 97.44 91 ILE A C 1
ATOM 745 O O . ILE A 1 91 ? 0.836 6.279 22.003 1.00 97.44 91 ILE A O 1
ATOM 749 N N . ALA A 1 92 ? 1.280 6.681 19.827 1.00 96.38 92 ALA A N 1
ATOM 750 C CA . ALA A 1 92 ? 0.931 5.340 19.367 1.00 96.38 92 ALA A CA 1
ATOM 751 C C . ALA A 1 92 ? 1.778 4.289 20.095 1.00 96.38 92 ALA A C 1
ATOM 753 O O . ALA A 1 92 ? 1.223 3.387 20.712 1.00 96.38 92 ALA A O 1
ATOM 754 N N . ALA A 1 93 ? 3.099 4.468 20.148 1.00 98.06 93 ALA A N 1
ATOM 755 C CA . ALA A 1 93 ? 3.977 3.554 20.869 1.00 98.06 93 ALA A CA 1
ATOM 756 C C . ALA A 1 93 ? 3.655 3.478 22.374 1.00 98.06 93 ALA A C 1
ATOM 758 O O . ALA A 1 93 ? 3.495 2.383 22.913 1.00 98.06 93 ALA A O 1
ATOM 759 N N . VAL A 1 94 ? 3.469 4.623 23.046 1.00 98.38 94 VAL A N 1
ATOM 760 C CA . VAL A 1 94 ? 3.123 4.708 24.480 1.00 98.38 94 VAL A CA 1
ATOM 761 C C . VAL A 1 94 ? 1.860 3.917 24.825 1.00 98.38 94 VAL A C 1
ATOM 763 O O . VAL A 1 94 ? 1.821 3.265 25.869 1.00 98.38 94 VAL A O 1
ATOM 766 N N . LYS A 1 95 ? 0.842 3.911 23.956 1.00 96.06 95 LYS A N 1
ATOM 767 C CA . LYS A 1 95 ? -0.392 3.135 24.179 1.00 96.06 95 LYS A CA 1
ATOM 768 C C . LYS A 1 95 ? -0.142 1.624 24.289 1.00 96.06 95 LYS A C 1
ATOM 770 O O . LYS A 1 95 ? -0.912 0.942 24.971 1.00 96.06 95 LYS A O 1
ATOM 775 N N . HIS A 1 96 ? 0.931 1.123 23.676 1.00 95.50 96 HIS A N 1
ATOM 776 C CA . HIS A 1 96 ? 1.292 -0.297 2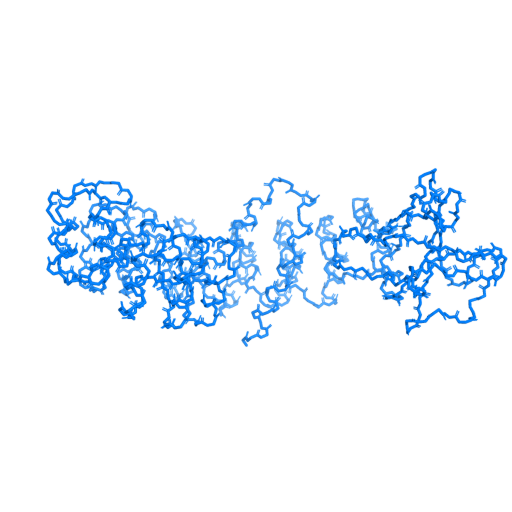3.630 1.00 95.50 96 HIS A CA 1
ATOM 777 C C . HIS A 1 96 ? 2.475 -0.679 24.541 1.00 95.50 96 HIS A C 1
ATOM 779 O O . HIS A 1 96 ? 2.823 -1.860 24.613 1.00 95.50 96 HIS A O 1
ATOM 785 N N . ILE A 1 97 ? 3.079 0.272 25.265 1.00 97.69 97 ILE A N 1
ATOM 786 C CA . ILE A 1 97 ? 4.139 -0.014 26.244 1.00 97.69 97 ILE A CA 1
ATOM 787 C C . ILE A 1 97 ? 3.546 -0.631 27.516 1.00 97.69 97 ILE A C 1
ATOM 789 O O . ILE A 1 97 ? 2.550 -0.150 28.063 1.00 97.69 97 ILE A O 1
ATOM 793 N N . ILE A 1 98 ? 4.195 -1.691 28.000 1.00 96.56 98 ILE A N 1
ATOM 794 C CA . ILE A 1 98 ? 3.848 -2.391 29.248 1.00 96.56 98 ILE A CA 1
ATOM 795 C C . ILE A 1 98 ? 4.768 -1.966 30.407 1.00 96.56 98 ILE A C 1
ATOM 797 O O . ILE A 1 98 ? 4.358 -2.002 31.569 1.00 96.56 98 ILE A O 1
ATOM 801 N N . ASP A 1 99 ? 5.996 -1.541 30.102 1.00 97.94 99 ASP A N 1
ATOM 802 C CA . ASP A 1 99 ? 6.989 -1.107 31.088 1.00 97.94 99 ASP A CA 1
ATOM 803 C C . ASP A 1 99 ? 6.531 0.167 31.821 1.00 97.94 99 ASP A C 1
ATOM 805 O O . ASP A 1 99 ? 6.505 1.272 31.271 1.00 97.94 99 ASP A O 1
ATOM 809 N N . LYS A 1 100 ? 6.174 0.001 33.099 1.00 97.81 100 LYS A N 1
ATOM 810 C CA . LYS A 1 100 ? 5.676 1.082 33.955 1.00 97.81 100 LYS A CA 1
ATOM 811 C C . LYS A 1 100 ? 6.753 2.105 34.310 1.00 97.81 100 LYS A C 1
ATOM 813 O O . LYS A 1 100 ? 6.424 3.284 34.444 1.00 97.81 100 LYS A O 1
ATOM 818 N N . ASP A 1 101 ? 8.007 1.689 34.455 1.00 98.00 101 ASP A N 1
ATOM 819 C CA . ASP A 1 101 ? 9.101 2.601 34.792 1.00 98.00 101 ASP A CA 1
ATOM 820 C C . ASP A 1 101 ? 9.450 3.474 33.588 1.00 98.00 101 ASP A C 1
ATOM 822 O O . ASP A 1 101 ? 9.626 4.691 33.724 1.00 98.00 101 ASP A O 1
ATOM 826 N N . LEU A 1 102 ? 9.435 2.888 32.389 1.00 98.44 102 LEU A N 1
ATOM 827 C CA . LEU A 1 102 ? 9.549 3.645 31.149 1.00 98.44 102 LEU A CA 1
ATOM 828 C C . LEU A 1 102 ? 8.375 4.613 30.966 1.00 98.44 102 LEU A C 1
ATOM 830 O O . LEU A 1 102 ? 8.602 5.791 30.692 1.00 98.44 102 LEU A O 1
ATOM 834 N N . LEU A 1 103 ? 7.131 4.167 31.169 1.00 98.44 103 LEU A N 1
ATOM 835 C CA . LEU A 1 103 ? 5.960 5.051 31.119 1.00 98.44 103 LEU A CA 1
ATOM 836 C C . LEU A 1 103 ? 6.089 6.204 32.119 1.00 98.44 103 LEU A C 1
ATOM 838 O O . LEU A 1 103 ? 5.832 7.353 31.764 1.00 98.44 103 LEU A O 1
ATOM 842 N N . LYS A 1 104 ? 6.561 5.939 33.344 1.00 98.25 104 LYS A N 1
ATOM 843 C CA . LYS A 1 104 ? 6.823 6.982 34.343 1.00 98.25 104 LYS A CA 1
ATOM 844 C C . LYS A 1 104 ? 7.886 7.959 33.845 1.00 98.25 104 LYS A C 1
ATOM 846 O O . LYS A 1 104 ? 7.675 9.170 33.924 1.00 98.25 104 LYS A O 1
ATOM 851 N N . LYS A 1 105 ? 8.986 7.468 33.270 1.00 98.38 105 LYS A N 1
ATOM 852 C CA . LYS A 1 105 ? 10.038 8.309 32.683 1.00 98.38 105 LYS A CA 1
ATOM 853 C C . LYS A 1 105 ? 9.497 9.194 31.556 1.00 98.38 105 LYS A C 1
ATOM 855 O O . LYS A 1 105 ? 9.758 10.396 31.573 1.00 98.38 105 LYS A O 1
ATOM 860 N N . ILE A 1 106 ? 8.726 8.636 30.624 1.00 98.50 106 ILE A N 1
ATOM 861 C CA . ILE A 1 106 ? 8.102 9.373 29.511 1.00 98.50 106 ILE A CA 1
ATOM 862 C C . ILE A 1 106 ? 7.132 10.426 30.055 1.00 98.50 106 ILE A C 1
ATOM 864 O O . ILE A 1 106 ? 7.173 11.581 29.640 1.00 98.50 106 ILE A O 1
ATOM 868 N N . SER A 1 107 ? 6.319 10.060 31.047 1.00 97.94 107 SER A N 1
ATOM 869 C CA . SER A 1 107 ? 5.327 10.945 31.661 1.00 97.94 107 SER A CA 1
ATOM 870 C C . SER A 1 107 ? 5.926 12.211 32.284 1.00 97.94 107 SER A C 1
ATOM 872 O O . SER A 1 107 ? 5.263 13.249 32.333 1.00 97.94 107 SER A O 1
ATOM 874 N N . LEU A 1 108 ? 7.179 12.136 32.740 1.00 97.75 108 LEU A N 1
ATOM 875 C CA . LEU A 1 108 ? 7.897 13.243 33.365 1.00 97.75 108 LEU A CA 1
ATOM 876 C C . LEU A 1 108 ? 8.711 14.058 32.356 1.00 97.75 108 LEU A C 1
ATOM 878 O O . LEU A 1 108 ? 8.833 15.266 32.526 1.00 97.75 108 LEU A O 1
ATOM 882 N N . ASN A 1 109 ? 9.254 13.412 31.318 1.00 97.31 109 ASN A N 1
ATOM 883 C CA . ASN A 1 109 ? 10.349 13.984 30.531 1.00 97.31 109 ASN A CA 1
ATOM 884 C C . ASN A 1 109 ? 10.070 14.144 29.031 1.00 97.31 109 ASN A C 1
ATOM 886 O O . ASN A 1 109 ? 10.872 14.795 28.365 1.00 97.31 109 ASN A O 1
ATOM 890 N N . ASP A 1 110 ? 8.995 13.570 28.466 1.00 98.38 110 ASP A N 1
ATOM 891 C CA . ASP A 1 110 ? 8.736 13.761 27.030 1.00 98.38 110 ASP A CA 1
ATOM 892 C C . ASP A 1 110 ? 8.537 15.249 26.720 1.00 98.38 110 ASP A C 1
ATOM 894 O O . ASP A 1 110 ? 7.895 15.980 27.477 1.00 98.38 110 ASP A O 1
ATOM 898 N N . ARG A 1 111 ? 9.086 15.708 25.596 1.00 97.00 111 ARG A N 1
ATOM 899 C CA . ARG A 1 111 ? 8.983 17.100 25.137 1.00 97.00 111 ARG A CA 1
ATOM 900 C C . ARG A 1 111 ? 7.540 17.537 24.871 1.00 97.00 111 ARG A C 1
ATOM 902 O O . ARG A 1 111 ? 7.196 18.693 25.104 1.00 97.00 111 ARG A O 1
ATOM 909 N N . ASP A 1 112 ? 6.687 16.622 24.429 1.00 97.88 112 ASP A N 1
ATOM 910 C CA . ASP A 1 112 ? 5.303 16.898 24.065 1.00 97.88 112 ASP A CA 1
ATOM 911 C C . ASP A 1 112 ? 4.345 16.615 25.231 1.00 97.88 112 ASP A C 1
ATOM 913 O O . ASP A 1 112 ? 4.369 15.553 25.857 1.00 97.88 112 ASP A O 1
ATOM 917 N N . ASN A 1 113 ? 3.460 17.573 25.527 1.00 96.00 113 ASN A N 1
ATOM 918 C CA . ASN A 1 113 ? 2.539 17.442 26.653 1.00 96.00 113 ASN A CA 1
ATOM 919 C C . ASN A 1 113 ? 1.520 16.308 26.475 1.00 96.00 113 ASN A C 1
ATOM 921 O O . ASN A 1 113 ? 1.178 15.654 27.457 1.00 96.00 113 ASN A O 1
ATOM 925 N N . LYS A 1 114 ? 1.043 16.051 25.250 1.00 95.69 114 LYS A N 1
ATOM 926 C CA . LYS A 1 114 ? 0.084 14.971 24.983 1.00 95.69 114 LYS A CA 1
ATOM 927 C C . LYS A 1 114 ? 0.742 13.607 25.162 1.00 95.69 114 LYS A C 1
ATOM 929 O O . LYS A 1 114 ? 0.102 12.708 25.704 1.00 95.69 114 LYS A O 1
ATOM 934 N N . VAL A 1 115 ? 2.015 13.457 24.791 1.00 97.81 115 VAL A N 1
ATOM 935 C CA . VAL A 1 115 ? 2.777 12.224 25.064 1.00 97.81 115 VAL A CA 1
ATOM 936 C C . VAL A 1 115 ? 2.926 12.014 26.573 1.00 97.81 115 VAL A C 1
ATOM 938 O O . VAL A 1 115 ? 2.604 10.935 27.076 1.00 97.81 115 VAL A O 1
ATOM 941 N N . ARG A 1 116 ? 3.325 13.061 27.312 1.00 98.06 116 ARG A N 1
ATOM 942 C CA . ARG A 1 116 ? 3.441 13.001 28.778 1.00 98.06 116 ARG A CA 1
ATOM 943 C C . ARG A 1 116 ? 2.128 12.594 29.448 1.00 98.06 116 ARG A C 1
ATOM 945 O O . ARG A 1 116 ? 2.126 11.694 30.285 1.00 98.06 116 ARG A O 1
ATOM 952 N N . GLU A 1 117 ? 1.018 13.236 29.080 1.00 96.69 117 GLU A N 1
ATOM 953 C CA . GLU A 1 117 ? -0.313 12.914 29.615 1.00 96.69 117 GLU A CA 1
ATOM 954 C C . GLU A 1 117 ? -0.760 11.499 29.239 1.00 96.69 117 GLU A C 1
ATOM 956 O O . GLU A 1 117 ? -1.253 10.771 30.094 1.00 96.69 117 GLU A O 1
ATOM 961 N N . THR A 1 118 ? -0.541 11.061 27.995 1.00 97.00 118 THR A N 1
ATOM 962 C CA . THR A 1 118 ? -0.889 9.692 27.574 1.00 97.00 118 THR A CA 1
ATOM 963 C C . THR A 1 118 ? -0.160 8.661 28.435 1.00 97.00 118 THR A C 1
ATOM 965 O O . THR A 1 118 ? -0.782 7.717 28.921 1.00 97.00 118 THR A O 1
ATOM 968 N N . ALA A 1 119 ? 1.137 8.865 28.687 1.00 97.75 119 ALA A N 1
ATOM 969 C CA . ALA A 1 119 ? 1.919 7.986 29.550 1.00 97.75 119 ALA A CA 1
ATOM 970 C C . ALA A 1 119 ? 1.431 8.019 31.010 1.00 97.75 119 ALA A C 1
ATOM 972 O O . ALA A 1 119 ? 1.341 6.966 31.641 1.00 97.75 119 ALA A O 1
ATOM 973 N N . ARG A 1 120 ? 1.043 9.195 31.534 1.00 97.50 120 ARG A N 1
ATOM 974 C CA . ARG A 1 120 ? 0.398 9.305 32.857 1.00 97.50 120 ARG A CA 1
ATOM 975 C C . ARG A 1 120 ? -0.899 8.511 32.923 1.00 97.50 120 ARG A C 1
ATOM 977 O O . ARG A 1 120 ? -1.072 7.714 33.838 1.00 97.50 120 ARG A O 1
ATOM 984 N N . TYR A 1 121 ? -1.800 8.696 31.962 1.00 96.81 121 TYR A N 1
ATOM 985 C CA . TYR A 1 121 ? -3.083 7.996 31.941 1.00 96.81 121 TYR A CA 1
ATOM 986 C C . TYR A 1 121 ? -2.914 6.489 31.763 1.00 96.81 121 TYR A C 1
ATOM 988 O O . TYR A 1 121 ? -3.648 5.718 32.372 1.00 96.81 121 TYR A O 1
ATOM 996 N N . LYS A 1 122 ? -1.902 6.044 31.013 1.00 96.12 122 LYS A N 1
ATOM 997 C CA . LYS A 1 122 ? -1.582 4.619 30.867 1.00 96.12 122 LYS A CA 1
ATOM 998 C C . LYS A 1 122 ? -1.153 3.954 32.187 1.00 96.12 122 LYS A C 1
ATOM 1000 O O . LYS A 1 122 ? -1.284 2.739 32.315 1.00 96.12 122 LYS A O 1
ATOM 1005 N N . LEU A 1 123 ? -0.674 4.733 33.161 1.00 96.00 123 LEU A N 1
ATOM 1006 C CA . LEU A 1 123 ? -0.337 4.271 34.513 1.00 96.00 123 LEU A CA 1
ATOM 1007 C C . LEU A 1 123 ? -1.533 4.270 35.482 1.00 96.00 123 LEU A C 1
ATOM 1009 O O . LEU A 1 123 ? -1.437 3.651 36.543 1.00 96.00 123 LEU A O 1
ATOM 1013 N N . MET A 1 124 ? -2.635 4.953 35.151 1.00 96.12 124 MET A N 1
ATOM 1014 C CA . MET A 1 124 ? -3.822 5.034 36.009 1.00 96.12 124 MET A CA 1
ATOM 1015 C C . MET A 1 124 ? -4.633 3.736 35.989 1.00 96.12 124 MET A C 1
ATOM 1017 O O . MET A 1 124 ? -4.621 2.974 35.021 1.00 96.12 124 MET A O 1
ATOM 1021 N N . ASN A 1 125 ? -5.376 3.490 37.070 1.00 94.75 125 ASN A N 1
ATOM 1022 C CA . ASN A 1 125 ? -6.348 2.398 37.111 1.00 94.75 125 ASN A CA 1
ATOM 1023 C C . ASN A 1 125 ? -7.618 2.746 36.307 1.00 94.75 125 ASN A C 1
ATOM 1025 O O . ASN A 1 125 ? -7.896 3.911 36.017 1.00 94.75 125 ASN A O 1
ATOM 1029 N N . GLU A 1 126 ? -8.421 1.731 35.966 1.00 93.88 126 GLU A N 1
ATOM 1030 C CA . GLU A 1 126 ? -9.629 1.945 35.155 1.00 93.88 126 GLU A CA 1
ATOM 1031 C C . GLU A 1 126 ? -10.645 2.883 35.818 1.00 93.88 126 GLU A C 1
ATOM 1033 O O . GLU A 1 126 ? -11.261 3.689 35.127 1.00 93.88 126 GLU A O 1
ATOM 1038 N N . ALA A 1 127 ? -10.820 2.813 37.142 1.00 95.00 127 ALA A N 1
ATOM 1039 C CA . ALA A 1 127 ? -11.814 3.622 37.847 1.00 95.00 127 ALA A CA 1
ATOM 1040 C C . ALA A 1 127 ? -11.506 5.127 37.753 1.00 95.00 127 ALA A C 1
ATOM 1042 O O . ALA A 1 127 ? -12.408 5.938 37.532 1.00 95.00 127 ALA A O 1
ATOM 1043 N N . GLU A 1 128 ? -10.231 5.502 37.865 1.00 95.69 128 GLU A N 1
ATOM 1044 C CA . GLU A 1 128 ? -9.765 6.877 37.673 1.00 95.69 128 GLU A CA 1
ATOM 1045 C C . GLU A 1 128 ? -9.945 7.344 36.227 1.00 95.69 128 GLU A C 1
ATOM 1047 O O . GLU A 1 128 ? -10.466 8.439 36.000 1.00 95.69 128 GLU A O 1
ATOM 1052 N N . LEU A 1 129 ? -9.598 6.502 35.248 1.00 96.00 129 LEU A N 1
ATOM 1053 C CA . LEU A 1 129 ? -9.800 6.806 33.828 1.00 96.00 129 LEU A CA 1
ATOM 1054 C C . LEU A 1 129 ? -11.280 7.034 33.501 1.00 96.00 129 LEU A C 1
ATOM 1056 O O . LEU A 1 129 ? -11.616 8.008 32.827 1.00 96.00 129 LEU A O 1
ATOM 1060 N N . ILE A 1 130 ? -12.171 6.184 34.021 1.00 94.88 130 ILE A N 1
ATOM 1061 C CA . ILE A 1 130 ? -13.623 6.323 33.856 1.00 94.88 130 ILE A CA 1
ATOM 1062 C C . ILE A 1 130 ? -14.101 7.636 34.475 1.00 94.88 130 ILE A C 1
ATOM 1064 O O . ILE A 1 130 ? -14.844 8.378 33.833 1.00 94.88 130 ILE A O 1
ATOM 1068 N N . LYS A 1 131 ? -13.648 7.966 35.692 1.00 95.19 131 LYS A N 1
ATOM 1069 C CA . LYS A 1 131 ? -13.997 9.229 36.353 1.00 95.19 131 LYS A CA 1
ATOM 1070 C C . LYS A 1 131 ? -13.601 10.433 35.496 1.00 95.19 131 LYS A C 1
ATOM 1072 O O . LYS A 1 131 ? -14.419 11.339 35.331 1.00 95.19 131 LYS A O 1
ATOM 1077 N N . ILE A 1 132 ? -12.388 10.443 34.940 1.00 94.56 132 ILE A N 1
ATOM 1078 C CA . ILE A 1 132 ? -11.919 11.525 34.061 1.00 94.56 132 ILE A CA 1
ATOM 1079 C C . ILE A 1 132 ? -12.774 11.589 32.792 1.00 94.56 132 ILE A C 1
ATOM 1081 O O . ILE A 1 132 ? -13.243 12.667 32.427 1.00 94.56 132 ILE A O 1
ATOM 1085 N N . ALA A 1 133 ? -13.026 10.443 32.156 1.00 92.50 133 ALA A N 1
ATOM 1086 C CA . ALA A 1 133 ? -13.770 10.351 30.905 1.00 92.50 133 ALA A CA 1
ATOM 1087 C C . ALA A 1 133 ? -15.231 10.828 31.021 1.00 92.50 133 ALA A C 1
ATOM 1089 O O . ALA A 1 133 ? -15.744 11.435 30.080 1.00 92.50 133 ALA A O 1
ATOM 1090 N N . THR A 1 134 ? -15.901 10.592 32.156 1.00 88.25 134 THR A N 1
ATOM 1091 C CA . THR A 1 134 ? -17.342 10.874 32.311 1.00 88.25 134 THR A CA 1
ATOM 1092 C C . THR A 1 134 ? -17.665 12.159 33.084 1.00 88.25 134 THR A C 1
ATOM 1094 O O . THR A 1 134 ? -18.752 12.709 32.906 1.00 88.25 134 THR A O 1
ATOM 1097 N N . SER A 1 135 ? -16.749 12.680 33.910 1.00 89.62 135 SER A N 1
ATOM 1098 C CA . SER A 1 135 ? -17.001 13.862 34.761 1.00 89.62 135 SER A CA 1
ATOM 1099 C C . SER A 1 135 ? -16.762 15.196 34.031 1.00 89.62 135 SER A C 1
ATOM 1101 O O . SER A 1 135 ? -16.532 15.231 32.825 1.00 89.62 135 SER A O 1
ATOM 1103 N N . ASN A 1 136 ? -16.804 16.337 34.729 1.00 89.19 136 ASN A N 1
ATOM 1104 C CA . ASN A 1 136 ? -16.607 17.669 34.133 1.00 89.19 136 ASN A CA 1
ATOM 1105 C C . ASN A 1 136 ? -15.120 18.052 33.933 1.00 89.19 136 ASN A C 1
ATOM 1107 O O . ASN A 1 136 ? -14.677 19.106 34.382 1.00 89.19 136 ASN A O 1
ATOM 1111 N N . TYR A 1 137 ? -14.337 17.179 33.293 1.00 91.12 137 TYR A N 1
ATOM 1112 C CA . TYR A 1 137 ? -12.948 17.465 32.905 1.00 91.12 137 TYR A CA 1
ATOM 1113 C C . TYR A 1 137 ? -12.860 18.158 31.531 1.00 91.12 137 TYR A C 1
ATOM 1115 O O . TYR A 1 137 ? -13.767 17.991 30.705 1.00 91.12 137 TYR A O 1
ATOM 1123 N N . PRO A 1 138 ? -11.767 18.895 31.241 1.00 92.06 138 PRO A N 1
ATOM 1124 C CA . PRO A 1 138 ? -11.509 19.443 29.911 1.00 92.06 138 PRO A CA 1
ATOM 1125 C C . PRO A 1 138 ? -11.547 18.361 28.825 1.00 92.06 138 PRO A C 1
ATOM 1127 O O . PRO A 1 138 ? -11.058 17.249 29.036 1.00 92.06 138 PRO A O 1
ATOM 1130 N N . ILE A 1 139 ? -12.092 18.691 27.649 1.00 90.00 139 ILE A N 1
ATOM 1131 C CA . ILE A 1 139 ? -12.313 17.719 26.565 1.00 90.00 139 ILE A CA 1
ATOM 1132 C C . ILE A 1 139 ? -11.032 16.979 26.158 1.00 90.00 139 ILE A C 1
ATOM 1134 O O . ILE A 1 139 ? -11.065 15.767 25.983 1.00 90.00 139 ILE A O 1
ATOM 1138 N N . GLU A 1 140 ? -9.890 17.664 26.106 1.00 90.19 140 GLU A N 1
ATOM 1139 C CA . GLU A 1 140 ? -8.604 17.042 25.768 1.00 90.19 140 GLU A CA 1
ATOM 1140 C C . GLU A 1 140 ? -8.187 15.969 26.787 1.00 90.19 140 GLU A C 1
ATOM 1142 O O . GLU A 1 140 ? -7.731 14.895 26.402 1.00 90.19 140 GLU A O 1
ATOM 1147 N N . GLN A 1 141 ? -8.417 16.202 28.084 1.00 92.69 141 GLN A N 1
ATOM 1148 C CA . GLN A 1 141 ? -8.133 15.207 29.125 1.00 92.69 141 GLN A CA 1
ATOM 1149 C C . GLN A 1 141 ? -9.078 14.009 29.021 1.00 92.69 141 GLN A C 1
ATOM 1151 O O . GLN A 1 141 ? -8.643 12.865 29.146 1.00 92.69 141 GLN A O 1
ATOM 1156 N N . LYS A 1 142 ? -10.360 14.253 28.714 1.00 94.50 142 LYS A N 1
ATOM 1157 C CA . LYS A 1 142 ? -11.327 13.180 28.446 1.00 94.50 142 LYS A CA 1
ATOM 1158 C C . LYS A 1 142 ? -10.890 12.321 27.265 1.00 94.50 142 LYS A C 1
ATOM 1160 O O . LYS A 1 142 ? -10.864 11.102 27.387 1.00 94.50 142 LYS A O 1
ATOM 1165 N N . LYS A 1 143 ? -10.516 12.944 26.142 1.00 93.31 143 LYS A N 1
ATOM 1166 C CA . LYS A 1 143 ? -10.062 12.243 24.931 1.00 93.31 143 LYS A CA 1
ATOM 1167 C C . LYS A 1 143 ? -8.861 11.353 25.226 1.00 93.31 143 LYS A C 1
ATOM 1169 O O . LYS A 1 143 ? -8.854 10.191 24.831 1.00 93.31 143 LYS A O 1
ATOM 1174 N N . LEU A 1 144 ? -7.878 11.869 25.961 1.00 93.31 144 LEU A N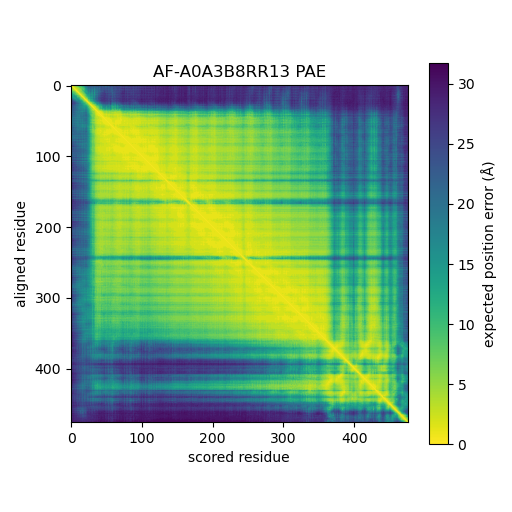 1
ATOM 1175 C CA . LEU A 1 144 ? -6.687 11.114 26.332 1.00 93.31 144 LEU A CA 1
ATOM 1176 C C . LEU A 1 144 ? -7.003 9.953 27.289 1.00 93.31 144 LEU A C 1
ATOM 1178 O O . LEU A 1 144 ? -6.534 8.842 27.044 1.00 93.31 144 LEU A O 1
ATOM 1182 N N . ALA A 1 145 ? -7.852 10.161 28.301 1.00 95.38 145 ALA A N 1
ATOM 1183 C CA . ALA A 1 145 ? -8.299 9.091 29.195 1.00 95.38 145 ALA A CA 1
ATOM 1184 C C . ALA A 1 145 ? -9.054 7.983 28.434 1.00 95.38 145 ALA A C 1
ATOM 1186 O O . ALA A 1 145 ? -8.738 6.802 28.578 1.00 95.38 145 ALA A O 1
ATOM 1187 N N . VAL A 1 146 ? -9.992 8.355 27.554 1.00 96.06 146 VAL A N 1
ATOM 1188 C CA . VAL A 1 146 ? -10.712 7.409 26.682 1.00 96.06 146 VAL A CA 1
ATOM 1189 C C . VAL A 1 146 ? -9.751 6.675 25.745 1.00 96.06 146 VAL A C 1
ATOM 1191 O O . VAL A 1 146 ? -9.935 5.485 25.500 1.00 96.06 146 VAL A O 1
ATOM 1194 N N . SER A 1 147 ? -8.696 7.345 25.268 1.00 93.75 147 SER A N 1
ATOM 1195 C CA . SER A 1 147 ? -7.726 6.763 24.333 1.00 93.75 147 SER A CA 1
ATOM 1196 C C . SER A 1 147 ? -6.895 5.609 24.908 1.00 93.75 147 SER A C 1
ATOM 1198 O O . SER A 1 147 ? -6.332 4.847 24.124 1.00 93.75 147 SER A O 1
ATOM 1200 N N . VAL A 1 148 ? -6.836 5.453 26.236 1.00 94.94 148 VAL A N 1
ATOM 1201 C CA . VAL A 1 148 ? -6.120 4.352 26.911 1.00 94.94 148 VAL A CA 1
ATOM 1202 C C . VAL A 1 148 ? -7.040 3.411 27.699 1.00 94.94 148 VAL A C 1
ATOM 1204 O O . VAL A 1 148 ? -6.596 2.330 28.093 1.00 94.94 148 VAL A O 1
ATOM 1207 N N . LEU A 1 149 ? -8.309 3.781 27.902 1.00 95.50 149 LEU A N 1
ATOM 1208 C CA . LEU A 1 149 ? -9.313 2.964 28.588 1.00 95.50 149 LEU A CA 1
ATOM 1209 C C . LEU A 1 149 ? -9.600 1.666 27.812 1.00 95.50 149 LEU A C 1
ATOM 1211 O O . LEU A 1 149 ? -9.782 1.703 26.598 1.00 95.50 149 LEU A O 1
ATOM 1215 N N . GLN A 1 150 ? -9.659 0.529 28.515 1.00 93.44 150 GLN A N 1
ATOM 1216 C CA . GLN A 1 150 ? -9.849 -0.806 27.917 1.00 93.44 150 GLN A CA 1
ATOM 1217 C C . GLN A 1 150 ? -11.244 -1.399 28.173 1.00 93.44 150 GLN A C 1
ATOM 1219 O O . GLN A 1 150 ? -11.651 -2.365 27.528 1.00 93.44 150 GLN A O 1
ATOM 1224 N N . ASN A 1 151 ? -12.006 -0.826 29.106 1.00 96.12 151 ASN A N 1
ATOM 1225 C CA . ASN A 1 151 ? -13.318 -1.331 29.482 1.00 96.12 151 ASN A CA 1
ATOM 1226 C C . ASN A 1 151 ? -14.368 -1.116 28.377 1.00 96.12 151 ASN A C 1
ATOM 1228 O O . ASN A 1 151 ? -14.998 -0.060 28.297 1.00 96.12 151 ASN A O 1
ATOM 1232 N N . ASN A 1 152 ? -14.606 -2.143 27.555 1.00 97.12 152 ASN A N 1
ATOM 1233 C CA . ASN A 1 152 ? -15.552 -2.088 26.433 1.00 97.12 152 ASN A CA 1
ATOM 1234 C C . ASN A 1 152 ? -16.961 -1.604 26.824 1.00 97.12 152 ASN A C 1
ATOM 1236 O O . ASN A 1 152 ? -17.594 -0.873 26.062 1.00 97.12 152 ASN A O 1
ATOM 1240 N N . LYS A 1 153 ? -17.469 -1.988 28.007 1.00 96.94 153 LYS A N 1
ATOM 1241 C CA . LYS A 1 153 ? -18.816 -1.592 28.457 1.00 96.94 153 LYS A CA 1
ATOM 1242 C C . LYS A 1 153 ? -18.884 -0.101 28.773 1.00 96.94 153 LYS A C 1
ATOM 1244 O O . LYS A 1 153 ? -19.860 0.551 28.406 1.00 96.94 153 LYS A O 1
ATOM 1249 N N . GLU A 1 154 ? -17.862 0.442 29.426 1.00 96.94 154 GLU A N 1
ATOM 1250 C CA . GLU A 1 154 ? -17.790 1.877 29.719 1.00 96.94 154 GLU A CA 1
ATOM 1251 C C . GLU A 1 154 ? -17.525 2.699 28.454 1.00 96.94 154 GLU A C 1
ATOM 1253 O O . GLU A 1 154 ? -18.195 3.707 28.237 1.00 96.94 154 GLU A O 1
ATOM 1258 N N . LEU A 1 155 ? -16.651 2.226 27.558 1.00 97.56 155 LEU A N 1
ATOM 1259 C CA . LEU A 1 155 ? -16.461 2.827 26.233 1.00 97.56 155 LEU A CA 1
ATOM 1260 C C . LEU A 1 155 ? -17.784 2.894 25.458 1.00 97.56 155 LEU A C 1
ATOM 1262 O O . LEU A 1 155 ? -18.121 3.933 24.892 1.00 97.56 155 LEU A O 1
ATOM 1266 N N . TYR A 1 156 ? -18.587 1.827 25.495 1.00 97.31 156 TYR A N 1
ATOM 1267 C CA . T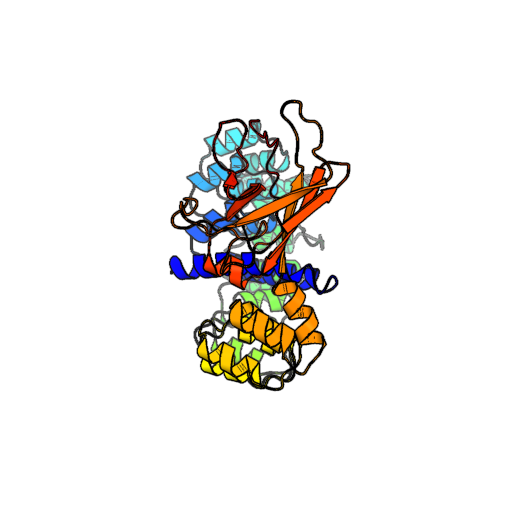YR A 1 156 ? -19.902 1.827 24.860 1.00 97.31 156 TYR A CA 1
ATOM 1268 C C . TYR A 1 156 ? -20.873 2.825 25.509 1.00 97.31 156 TYR A C 1
ATOM 1270 O O . TYR A 1 156 ? -21.563 3.556 24.800 1.00 97.31 156 TYR A O 1
ATOM 1278 N N . LYS A 1 157 ? -20.903 2.936 26.844 1.00 96.44 157 LYS A N 1
ATOM 1279 C CA . LYS A 1 157 ? -21.709 3.965 27.532 1.00 96.44 157 LYS A CA 1
ATOM 1280 C C . LYS A 1 157 ? -21.299 5.384 27.129 1.00 96.44 157 LYS A C 1
ATOM 1282 O O . LYS A 1 157 ? -22.171 6.230 26.920 1.00 96.44 157 LYS A O 1
ATOM 1287 N N . ILE A 1 158 ? -19.999 5.642 26.976 1.00 95.38 158 ILE A N 1
ATOM 1288 C CA . ILE A 1 158 ? -19.486 6.926 26.480 1.00 95.38 158 ILE A CA 1
ATOM 1289 C C . ILE A 1 158 ? -20.043 7.199 25.081 1.00 95.38 158 ILE A C 1
ATOM 1291 O O . ILE A 1 158 ? -20.653 8.246 24.886 1.00 95.38 158 ILE A O 1
ATOM 1295 N N . ILE A 1 159 ? -19.970 6.234 24.155 1.00 95.69 159 ILE A N 1
ATOM 1296 C CA . ILE A 1 159 ? -20.538 6.371 22.799 1.00 95.69 159 ILE A CA 1
ATOM 1297 C C . ILE A 1 159 ? -22.029 6.737 22.836 1.00 95.69 159 ILE A C 1
ATOM 1299 O O . ILE A 1 159 ? -22.473 7.583 22.061 1.00 95.69 159 ILE A O 1
ATOM 1303 N N . LYS A 1 160 ? -22.813 6.124 23.734 1.00 94.75 160 LYS A N 1
ATOM 1304 C CA . LYS A 1 160 ? -24.268 6.359 23.828 1.00 94.75 160 LYS A CA 1
ATOM 1305 C C . LYS A 1 160 ? -24.637 7.699 24.468 1.00 94.75 160 LYS A C 1
ATOM 1307 O O . LYS A 1 160 ? -25.732 8.195 24.214 1.00 94.75 160 LYS A O 1
ATOM 1312 N N . SER A 1 161 ? -23.770 8.250 25.314 1.00 91.06 161 SER A N 1
ATOM 1313 C CA . SER A 1 161 ? -24.036 9.478 26.078 1.00 91.06 161 SER A CA 1
ATOM 1314 C C . SER A 1 161 ? -23.426 10.735 25.459 1.00 91.06 161 SER A C 1
ATOM 1316 O O . SER A 1 161 ? -23.950 11.833 25.656 1.00 91.06 161 SER A O 1
ATOM 1318 N N . ASP A 1 162 ? -22.342 10.580 24.704 1.00 90.44 162 ASP A N 1
ATOM 1319 C CA . ASP A 1 162 ? -21.636 11.673 24.059 1.00 90.44 162 ASP A CA 1
ATOM 1320 C C . ASP A 1 162 ? -22.470 12.272 22.917 1.00 90.44 162 ASP A C 1
ATOM 1322 O O . ASP A 1 162 ? -22.922 11.590 21.992 1.00 90.44 162 ASP A O 1
ATOM 1326 N N . LYS A 1 163 ? -22.696 13.583 23.019 1.00 85.88 163 LYS A N 1
ATOM 1327 C CA . LYS A 1 163 ? -23.507 14.364 22.080 1.00 85.88 163 LYS A CA 1
ATOM 1328 C C . LYS A 1 163 ? -22.658 15.067 21.024 1.00 85.88 163 LYS A C 1
ATOM 1330 O O . LYS A 1 163 ? -23.237 15.632 20.099 1.00 85.88 163 LYS A O 1
ATOM 1335 N N . ASP A 1 164 ? -21.331 15.043 21.157 1.00 82.75 164 ASP A N 1
ATOM 1336 C CA . ASP A 1 164 ? -20.435 15.621 20.166 1.00 82.75 164 ASP A CA 1
ATOM 1337 C C . ASP A 1 164 ? -20.487 14.805 18.862 1.00 82.75 164 ASP A C 1
ATOM 1339 O O . ASP A 1 164 ? -20.420 13.571 18.848 1.00 82.75 164 ASP A O 1
ATOM 1343 N N . ALA A 1 165 ? -20.661 15.517 17.752 1.00 77.38 165 ALA A N 1
ATOM 1344 C CA . ALA A 1 165 ? -20.712 14.963 16.404 1.00 77.38 165 ALA A CA 1
ATOM 1345 C C . ALA A 1 165 ? -19.440 15.278 15.597 1.00 77.38 165 ALA A C 1
ATOM 1347 O O . ALA A 1 165 ? -19.407 15.035 14.391 1.00 77.38 165 ALA A O 1
ATOM 1348 N N . SER A 1 166 ? -18.406 15.836 16.236 1.00 80.56 166 SER A N 1
ATOM 1349 C CA . SER A 1 166 ? -17.103 16.055 15.616 1.00 80.56 166 SER A CA 1
ATOM 1350 C C . SER A 1 166 ? -16.408 14.727 15.268 1.00 80.56 166 SER A C 1
ATOM 1352 O O . SER A 1 166 ? -16.587 13.707 15.936 1.00 80.56 166 SER A O 1
ATOM 1354 N N . TRP A 1 167 ? -15.584 14.740 14.215 1.00 64.50 167 TRP A N 1
ATOM 1355 C CA . TRP A 1 167 ? -14.853 13.565 13.707 1.00 64.50 167 TRP A CA 1
ATOM 1356 C C . TRP A 1 167 ? -13.922 12.912 14.748 1.00 64.50 167 TRP A C 1
ATOM 1358 O O . TRP A 1 167 ? -13.707 11.697 14.743 1.00 64.50 167 TRP A O 1
ATOM 1368 N N . GLU A 1 168 ? -13.402 13.716 15.676 1.00 78.50 168 GLU A N 1
ATOM 1369 C CA . GLU A 1 168 ? -12.592 13.279 16.819 1.00 78.50 168 GLU A CA 1
ATOM 1370 C C . GLU A 1 168 ? -13.357 13.415 18.140 1.00 78.50 168 GLU A C 1
ATOM 1372 O O . GLU A 1 168 ? -12.784 13.777 19.171 1.00 78.50 168 GLU A O 1
ATOM 1377 N N . SER A 1 169 ? -14.664 13.157 18.110 1.00 90.25 169 SER A N 1
ATOM 1378 C CA . SER A 1 169 ? -15.495 13.081 19.310 1.00 90.25 169 SER A CA 1
ATOM 1379 C C . SER A 1 169 ? -15.001 11.988 20.262 1.00 90.25 169 SER A C 1
ATOM 1381 O O . SER A 1 169 ? -14.292 11.050 19.874 1.00 90.25 169 SER A O 1
ATOM 1383 N N . LEU A 1 170 ? -15.421 12.067 21.528 1.00 92.44 170 LEU A N 1
ATOM 1384 C CA . LEU A 1 170 ? -15.150 11.005 22.503 1.00 92.44 170 LEU A CA 1
ATOM 1385 C C . LEU A 1 170 ? -15.672 9.656 22.009 1.00 92.44 170 LEU A C 1
ATOM 1387 O O . LEU A 1 170 ? -15.034 8.633 22.236 1.00 92.44 170 LEU A O 1
ATOM 1391 N N . SER A 1 171 ? -16.788 9.662 21.285 1.00 94.00 171 SER A N 1
ATOM 1392 C CA . SER A 1 171 ? -17.382 8.466 20.694 1.00 94.00 171 SER A CA 1
ATOM 1393 C C . SER A 1 171 ? -16.521 7.826 19.613 1.00 94.00 171 SER A C 1
ATOM 1395 O O . SER A 1 171 ? -16.376 6.606 19.601 1.00 94.00 171 SER A O 1
ATOM 1397 N N . SER A 1 172 ? -15.938 8.628 18.719 1.00 92.44 172 SER A N 1
ATOM 1398 C CA . SER A 1 172 ? -15.037 8.137 17.670 1.00 92.44 172 SER A CA 1
ATOM 1399 C C . SER A 1 172 ? -13.797 7.479 18.285 1.00 92.44 172 SER A C 1
ATOM 1401 O O . SER A 1 172 ? -13.440 6.361 17.909 1.00 92.44 172 SER A O 1
ATOM 1403 N N . ILE A 1 173 ? -13.201 8.117 19.304 1.00 93.31 173 ILE A N 1
ATOM 1404 C CA . ILE A 1 173 ? -12.044 7.578 20.042 1.00 93.31 173 ILE A CA 1
ATOM 1405 C C . ILE A 1 173 ? -12.430 6.306 20.803 1.00 93.31 173 ILE A C 1
ATOM 1407 O O . ILE A 1 173 ? -11.714 5.304 20.729 1.00 93.31 173 ILE A O 1
ATOM 1411 N N . ALA A 1 174 ? -13.571 6.319 21.494 1.00 96.06 174 ALA A N 1
ATOM 1412 C CA . ALA A 1 174 ? -14.057 5.165 22.235 1.00 96.06 174 ALA A CA 1
ATOM 1413 C C . ALA A 1 174 ? -14.290 3.966 21.309 1.00 96.06 174 ALA A C 1
ATOM 1415 O O . ALA A 1 174 ? -13.826 2.871 21.610 1.00 96.06 174 ALA A O 1
ATOM 1416 N N . ALA A 1 175 ? -14.924 4.175 20.152 1.00 96.25 175 ALA A N 1
ATOM 1417 C CA . ALA A 1 175 ? -15.173 3.118 19.176 1.00 96.25 175 ALA A CA 1
ATOM 1418 C C . ALA A 1 175 ? -13.881 2.489 18.634 1.00 96.25 175 ALA A C 1
ATOM 1420 O O . ALA A 1 175 ? -13.846 1.276 18.443 1.00 96.25 175 ALA A O 1
ATOM 1421 N N . SER A 1 176 ? -12.807 3.269 18.439 1.00 93.19 176 SER A N 1
ATOM 1422 C CA . SER A 1 176 ? -11.496 2.717 18.045 1.00 93.19 176 SER A CA 1
ATOM 1423 C C . SER A 1 176 ? -10.860 1.799 19.088 1.00 93.19 176 SER A C 1
ATOM 1425 O O . SER A 1 176 ? -10.050 0.956 18.714 1.00 93.19 176 SER A O 1
ATOM 1427 N N . ASN A 1 177 ? -11.218 1.942 20.365 1.00 93.25 177 ASN A N 1
ATOM 1428 C CA . ASN A 1 177 ? -10.640 1.158 21.457 1.00 93.25 177 ASN A CA 1
ATOM 1429 C C . ASN A 1 177 ? -11.487 -0.056 21.852 1.00 93.25 177 ASN A C 1
ATOM 1431 O O . ASN A 1 177 ? -11.065 -0.845 22.695 1.00 93.25 177 ASN A O 1
ATOM 1435 N N . ILE A 1 178 ? -12.667 -0.229 21.252 1.00 96.88 178 ILE A N 1
ATOM 1436 C CA . ILE A 1 178 ? -13.506 -1.395 21.521 1.00 96.88 178 ILE A CA 1
ATOM 1437 C C . ILE A 1 178 ? -12.972 -2.599 20.741 1.00 96.88 178 ILE A C 1
ATOM 1439 O O . ILE A 1 178 ? -12.759 -2.526 19.528 1.00 96.88 178 ILE A O 1
ATOM 1443 N N . ASN A 1 179 ? -12.803 -3.722 21.442 1.00 95.31 179 ASN A N 1
ATOM 1444 C CA . ASN A 1 179 ? -12.431 -5.020 20.871 1.00 95.31 179 ASN A CA 1
ATOM 1445 C C . ASN A 1 179 ? -13.513 -6.107 21.058 1.00 95.31 179 ASN A C 1
ATOM 1447 O O . ASN A 1 179 ? -13.441 -7.158 20.415 1.00 95.31 179 ASN A O 1
ATOM 1451 N N . ASP A 1 180 ? -14.544 -5.845 21.871 1.00 98.31 180 ASP A N 1
ATOM 1452 C CA . ASP A 1 180 ? -15.697 -6.735 22.040 1.00 98.31 180 ASP A CA 1
ATOM 1453 C C . ASP A 1 180 ? -16.537 -6.785 20.755 1.00 98.31 180 ASP A C 1
ATOM 1455 O O . ASP A 1 180 ? -17.165 -5.801 20.358 1.00 98.31 180 ASP A O 1
ATOM 1459 N N . GLN A 1 181 ? -16.563 -7.949 20.102 1.00 98.12 181 GLN A N 1
ATOM 1460 C CA . GLN A 1 181 ? -17.232 -8.113 18.810 1.00 98.12 181 GLN A CA 1
ATOM 1461 C C . GLN A 1 181 ? -18.750 -7.908 18.894 1.00 98.12 181 GLN A C 1
ATOM 1463 O O . GLN A 1 181 ? -19.333 -7.381 17.952 1.00 98.12 181 GLN A O 1
ATOM 1468 N N . THR A 1 182 ? -19.396 -8.246 20.014 1.00 98.31 182 THR A N 1
ATOM 1469 C CA . THR A 1 182 ? -20.849 -8.063 20.171 1.00 98.31 182 THR A CA 1
ATOM 1470 C C . THR A 1 182 ? -21.200 -6.579 20.222 1.00 98.31 182 THR A C 1
ATOM 1472 O O . THR A 1 182 ? -22.135 -6.133 19.555 1.00 98.31 182 THR A O 1
ATOM 1475 N N . ILE A 1 183 ? -20.415 -5.797 20.968 1.00 98.56 183 ILE A N 1
ATOM 1476 C CA . ILE A 1 183 ? -20.574 -4.342 21.048 1.00 98.56 183 ILE A CA 1
ATOM 1477 C C . ILE A 1 183 ? -20.259 -3.692 19.695 1.00 98.56 183 ILE A C 1
ATOM 1479 O O . ILE A 1 183 ? -21.020 -2.838 19.240 1.00 98.56 183 ILE A O 1
ATOM 1483 N N . LEU A 1 184 ? -19.188 -4.115 19.014 1.00 98.56 184 LEU A N 1
ATOM 1484 C CA . LEU A 1 184 ? -18.850 -3.618 17.674 1.00 98.56 184 LEU A CA 1
ATOM 1485 C C . LEU A 1 184 ? -19.978 -3.882 16.673 1.00 98.56 184 LEU A C 1
ATOM 1487 O O . LEU A 1 184 ? -20.371 -2.974 15.943 1.00 98.56 184 LEU A O 1
ATOM 1491 N N . GLU A 1 185 ? -20.551 -5.088 16.665 1.00 98.50 185 GLU A N 1
ATOM 1492 C CA . GLU A 1 185 ? -21.704 -5.407 15.823 1.00 98.50 185 GLU A CA 1
ATOM 1493 C C . GLU A 1 185 ? -22.914 -4.521 16.128 1.00 98.50 185 GLU A C 1
ATOM 1495 O O . GLU A 1 185 ? -23.620 -4.104 15.206 1.00 98.50 185 GLU A O 1
ATOM 1500 N N . GLU A 1 186 ? -23.177 -4.234 17.404 1.00 98.31 186 GLU A N 1
ATOM 1501 C CA . GLU A 1 186 ? -24.274 -3.354 17.793 1.00 98.31 186 GLU A CA 1
ATOM 1502 C C . GLU A 1 186 ? -24.050 -1.918 17.301 1.00 98.31 186 GLU A C 1
ATOM 1504 O O . GLU A 1 186 ? -24.965 -1.327 16.719 1.00 98.31 186 GLU A O 1
ATOM 1509 N N . ILE A 1 187 ? -22.839 -1.380 17.476 1.00 98.19 187 ILE A N 1
ATOM 1510 C CA . ILE A 1 187 ? -22.460 -0.043 16.998 1.00 98.19 187 ILE A CA 1
ATOM 1511 C C . ILE A 1 187 ? -22.634 0.039 15.480 1.00 98.19 187 ILE A C 1
ATOM 1513 O O . ILE A 1 187 ? -23.308 0.940 14.986 1.00 98.19 187 ILE A O 1
ATOM 1517 N N . VAL A 1 188 ? -22.088 -0.930 14.741 1.00 98.19 188 VAL A N 1
ATOM 1518 C CA . VAL A 1 188 ? -22.169 -0.974 13.274 1.00 98.19 188 VAL A CA 1
ATOM 1519 C C . VAL A 1 188 ? -23.617 -1.041 12.785 1.00 98.19 188 VAL A C 1
ATOM 1521 O O . VAL A 1 188 ? -23.958 -0.393 11.801 1.00 98.19 188 VAL A O 1
ATOM 1524 N N . LYS A 1 189 ? -24.493 -1.786 13.467 1.00 97.56 189 LYS A N 1
ATOM 1525 C CA . LYS A 1 189 ? -25.899 -1.934 13.055 1.00 97.56 189 LYS A CA 1
ATOM 1526 C C . LYS A 1 189 ? -26.778 -0.737 13.426 1.00 97.56 189 LYS A C 1
ATOM 1528 O O . LYS A 1 189 ? -27.792 -0.530 12.764 1.00 97.56 189 LYS A O 1
ATOM 1533 N N . LYS A 1 190 ? -26.467 -0.008 14.506 1.00 96.31 190 LYS A N 1
ATOM 1534 C CA . LYS A 1 190 ? -27.423 0.926 15.133 1.00 96.31 190 LYS A CA 1
ATOM 1535 C C . LYS A 1 190 ? -26.930 2.360 15.315 1.00 96.31 190 LYS A C 1
ATOM 1537 O O . LYS A 1 190 ? -27.771 3.234 15.519 1.00 96.31 190 LYS A O 1
ATOM 1542 N N . ASP A 1 191 ? -25.623 2.632 15.318 1.00 96.38 191 ASP A N 1
ATOM 1543 C CA . ASP A 1 191 ? -25.148 3.998 15.561 1.00 96.38 191 ASP A CA 1
ATOM 1544 C C . ASP A 1 191 ? -25.449 4.901 14.358 1.00 96.38 191 ASP A C 1
ATOM 1546 O O . ASP A 1 191 ? -25.200 4.557 13.201 1.00 96.38 191 ASP A O 1
ATOM 1550 N N . ARG A 1 192 ? -25.997 6.086 14.627 1.00 93.94 192 ARG A N 1
ATOM 1551 C CA . ARG A 1 192 ? -26.372 7.061 13.596 1.00 93.94 192 ARG A CA 1
ATOM 1552 C C . ARG A 1 192 ? -25.159 7.748 12.961 1.00 93.94 192 ARG A C 1
ATOM 1554 O O . ARG A 1 192 ? -25.239 8.177 11.812 1.00 93.94 192 ARG A O 1
ATOM 1561 N N . ARG A 1 193 ? -24.046 7.854 13.688 1.00 94.12 193 ARG A N 1
ATOM 1562 C CA . ARG A 1 193 ? -22.839 8.575 13.274 1.00 94.12 193 ARG A CA 1
ATOM 1563 C C . ARG A 1 193 ? -21.927 7.675 12.450 1.00 94.12 193 ARG A C 1
ATOM 1565 O O . ARG A 1 193 ? -21.532 6.595 12.886 1.00 94.12 193 ARG A O 1
ATOM 1572 N N . TYR A 1 194 ? -21.603 8.116 11.238 1.00 94.38 194 TYR A N 1
ATOM 1573 C CA . TYR A 1 194 ? -20.837 7.304 10.296 1.00 94.38 194 TYR A CA 1
ATOM 1574 C C . TYR A 1 194 ? -19.373 7.123 10.718 1.00 94.38 194 TYR A C 1
ATOM 1576 O O . TYR A 1 194 ? -18.802 6.071 10.462 1.00 94.38 194 TYR A O 1
ATOM 1584 N N . ASP A 1 195 ? -18.770 8.108 11.379 1.00 94.56 195 ASP A N 1
ATOM 1585 C CA . ASP A 1 195 ? -17.405 8.052 11.906 1.00 94.56 195 ASP A CA 1
ATOM 1586 C C . ASP A 1 195 ? -17.286 6.988 13.007 1.00 94.56 195 ASP A C 1
ATOM 1588 O O . ASP A 1 195 ? -16.389 6.146 12.953 1.00 94.56 195 ASP A O 1
ATOM 1592 N N . VAL A 1 196 ? -18.257 6.931 13.926 1.00 96.50 196 VAL A N 1
ATOM 1593 C CA . VAL A 1 196 ? -18.343 5.894 14.968 1.00 96.50 196 VAL A CA 1
ATOM 1594 C C . VAL A 1 196 ? -18.519 4.506 14.346 1.00 96.50 196 VAL A C 1
ATOM 1596 O O . VAL A 1 196 ? -17.781 3.579 14.691 1.00 96.50 196 VAL A O 1
ATOM 1599 N N . ARG A 1 197 ? -19.437 4.355 13.376 1.00 97.88 197 ARG A N 1
ATOM 1600 C CA . ARG A 1 197 ? -19.602 3.087 12.642 1.00 97.88 197 ARG A CA 1
ATOM 1601 C C . ARG A 1 197 ? -18.325 2.682 11.912 1.00 97.88 197 ARG A C 1
ATOM 1603 O O . ARG A 1 197 ? -17.920 1.531 12.004 1.00 97.88 197 ARG A O 1
ATOM 1610 N N . MET A 1 198 ? -17.662 3.613 11.229 1.00 96.25 198 MET A N 1
ATOM 1611 C CA . MET A 1 198 ? -16.416 3.353 10.507 1.00 96.25 198 MET A CA 1
ATOM 1612 C C . MET A 1 198 ? -15.312 2.869 11.458 1.00 96.25 198 MET A C 1
ATOM 1614 O O . MET A 1 198 ? -14.604 1.914 11.137 1.00 96.25 198 MET A O 1
ATOM 1618 N N . LYS A 1 199 ? -15.157 3.496 12.633 1.00 95.38 199 LYS A N 1
ATOM 1619 C CA . LYS A 1 199 ? -14.191 3.065 13.657 1.00 95.38 199 LYS A CA 1
ATOM 1620 C C . LYS A 1 199 ? -14.510 1.662 14.170 1.00 95.38 199 LYS A C 1
ATOM 1622 O O . LYS A 1 199 ? -13.605 0.837 14.241 1.00 95.38 199 LYS A O 1
ATOM 1627 N N . ALA A 1 200 ? -15.784 1.360 14.415 1.00 97.69 200 ALA A N 1
ATOM 1628 C CA . ALA A 1 200 ? -16.200 0.019 14.809 1.00 97.69 200 ALA A CA 1
ATOM 1629 C C . ALA A 1 200 ? -15.950 -1.026 13.702 1.00 97.69 200 ALA A C 1
ATOM 1631 O O . ALA A 1 200 ? -15.423 -2.101 13.979 1.00 97.69 200 ALA A O 1
ATOM 1632 N N . VAL A 1 201 ? -16.238 -0.699 12.435 1.00 98.12 201 VAL A N 1
ATOM 1633 C CA . VAL A 1 201 ? -15.943 -1.563 11.276 1.00 98.12 201 VAL A CA 1
ATOM 1634 C C . VAL A 1 201 ? -14.458 -1.920 11.213 1.00 98.12 201 VAL A C 1
ATOM 1636 O O . VAL A 1 201 ? -14.128 -3.076 10.960 1.00 98.12 201 VAL A O 1
ATOM 1639 N N . LYS A 1 202 ? -13.552 -0.976 11.504 1.00 93.81 202 LYS A N 1
ATOM 1640 C CA . LYS A 1 202 ? -12.099 -1.231 11.484 1.00 93.81 202 LYS A CA 1
ATOM 1641 C C . LYS A 1 202 ? -11.659 -2.346 12.449 1.00 93.81 202 LYS A C 1
ATOM 1643 O O . LYS A 1 202 ? -10.717 -3.071 12.122 1.00 93.81 202 LYS A O 1
ATOM 1648 N N . ASN A 1 203 ? -12.380 -2.556 13.552 1.00 94.06 203 ASN A N 1
ATOM 1649 C CA . ASN A 1 203 ? -12.101 -3.603 14.549 1.00 94.06 203 ASN A CA 1
ATOM 1650 C C . ASN A 1 203 ? -13.031 -4.830 14.445 1.00 94.06 203 ASN A C 1
ATOM 1652 O O . ASN A 1 203 ? -12.867 -5.804 15.183 1.00 94.06 203 ASN A O 1
ATOM 1656 N N . LEU A 1 204 ? -14.009 -4.803 13.537 1.00 97.56 204 LEU A N 1
ATOM 1657 C CA . LEU A 1 204 ? -14.986 -5.874 13.350 1.00 97.56 204 LEU A CA 1
ATOM 1658 C C . LEU A 1 204 ? -14.402 -7.033 12.528 1.00 97.56 204 LEU A C 1
ATOM 1660 O O . LEU A 1 204 ? -13.829 -6.812 11.465 1.00 97.56 204 LEU A O 1
ATOM 1664 N N . ASN A 1 205 ? -14.623 -8.274 12.962 1.00 96.25 205 ASN A N 1
ATOM 1665 C CA . ASN A 1 205 ? -14.127 -9.469 12.266 1.00 96.25 205 ASN A CA 1
ATOM 1666 C C . ASN A 1 205 ? -15.226 -10.299 11.581 1.00 96.25 205 ASN A C 1
ATOM 1668 O O . ASN A 1 205 ? -14.920 -11.191 10.790 1.00 96.25 205 ASN A O 1
ATOM 1672 N N . ASN A 1 206 ? -16.504 -10.015 11.850 1.00 98.12 206 ASN A N 1
ATOM 1673 C CA . ASN A 1 206 ? -17.630 -10.741 11.263 1.00 98.12 206 ASN A CA 1
ATOM 1674 C C . ASN A 1 206 ? -17.740 -10.474 9.747 1.00 98.12 206 ASN A C 1
ATOM 1676 O O . ASN A 1 206 ? -18.316 -9.469 9.327 1.00 98.12 206 ASN A O 1
ATOM 1680 N N . GLN A 1 207 ? -17.218 -11.395 8.929 1.00 97.69 207 GLN A N 1
ATOM 1681 C CA . GLN A 1 207 ? -17.168 -11.269 7.465 1.00 97.69 207 GLN A CA 1
ATOM 1682 C C . GLN A 1 207 ? -18.557 -11.112 6.829 1.00 97.69 207 GLN A C 1
ATOM 1684 O O . GLN A 1 207 ? -18.742 -10.260 5.964 1.00 97.69 207 GLN A O 1
ATOM 1689 N N . ASN A 1 208 ? -19.566 -11.843 7.310 1.00 97.94 208 ASN A N 1
ATOM 1690 C CA . ASN A 1 208 ? -20.936 -11.725 6.799 1.00 97.94 208 ASN A CA 1
ATOM 1691 C C . ASN A 1 208 ? -21.531 -10.336 7.062 1.00 97.94 208 ASN A C 1
ATOM 1693 O O . ASN A 1 208 ? -22.251 -9.790 6.223 1.00 97.94 208 ASN A O 1
ATOM 1697 N N . LEU A 1 209 ? -21.252 -9.748 8.231 1.00 98.44 209 LEU A N 1
ATOM 1698 C CA . LEU A 1 209 ? -21.682 -8.384 8.524 1.00 98.44 209 LEU A CA 1
ATOM 1699 C C . LEU A 1 209 ? -20.886 -7.363 7.704 1.00 98.44 209 LEU A C 1
ATOM 1701 O O . LEU A 1 209 ? -21.498 -6.450 7.158 1.00 98.44 209 LEU A O 1
ATOM 1705 N N . LEU A 1 210 ? -19.570 -7.537 7.554 1.00 98.31 210 LEU A N 1
ATOM 1706 C CA . LEU A 1 210 ? -18.735 -6.677 6.708 1.00 98.31 210 LEU A CA 1
ATOM 1707 C C . LEU A 1 210 ? -19.248 -6.639 5.260 1.00 98.31 210 LEU A C 1
ATOM 1709 O O . LEU A 1 210 ? -19.412 -5.553 4.712 1.00 98.31 210 LEU A O 1
ATOM 1713 N N . GLN A 1 211 ? -19.610 -7.785 4.673 1.00 97.38 211 GLN A N 1
ATOM 1714 C CA . GLN A 1 211 ? -20.218 -7.845 3.336 1.00 97.38 211 GLN A CA 1
ATOM 1715 C C . GLN A 1 211 ? -21.548 -7.075 3.265 1.00 97.38 211 GLN A C 1
ATOM 1717 O O . GLN A 1 211 ? -21.780 -6.306 2.330 1.00 97.38 211 GLN A O 1
ATOM 1722 N N . LYS A 1 212 ? -22.423 -7.223 4.270 1.00 97.25 212 LYS A N 1
ATOM 1723 C CA . LYS A 1 212 ? -23.692 -6.473 4.335 1.00 97.25 212 LYS A CA 1
ATOM 1724 C C . LYS A 1 212 ? -23.468 -4.967 4.450 1.00 97.25 212 LYS A C 1
ATOM 1726 O O . LYS A 1 212 ? -24.173 -4.209 3.787 1.00 97.25 212 LYS A O 1
ATOM 1731 N N . VAL A 1 213 ? -22.507 -4.548 5.270 1.00 97.25 213 VAL A N 1
ATOM 1732 C CA . VAL A 1 213 ? -22.131 -3.141 5.464 1.00 97.25 213 VAL A CA 1
ATOM 1733 C C . VAL A 1 213 ? -21.563 -2.566 4.171 1.00 97.25 213 VAL A C 1
ATOM 1735 O O . VAL A 1 213 ? -22.034 -1.527 3.724 1.00 97.25 213 VAL A O 1
ATOM 1738 N N . ALA A 1 214 ? -20.633 -3.271 3.525 1.00 95.69 214 ALA A N 1
ATOM 1739 C CA . ALA A 1 214 ? -20.030 -2.868 2.257 1.00 95.69 214 ALA A CA 1
ATOM 1740 C C . ALA A 1 214 ? -21.066 -2.616 1.150 1.00 95.69 214 ALA A C 1
ATOM 1742 O O . ALA A 1 214 ? -20.884 -1.718 0.332 1.00 95.69 214 ALA A O 1
ATOM 1743 N N . LEU A 1 215 ? -22.169 -3.373 1.139 1.00 93.56 215 LEU A N 1
ATOM 1744 C CA . LEU A 1 215 ? -23.231 -3.220 0.143 1.00 93.56 215 LEU A CA 1
ATOM 1745 C C . LEU A 1 215 ? -24.262 -2.141 0.489 1.00 93.56 215 LEU A C 1
ATOM 1747 O O . LEU A 1 215 ? -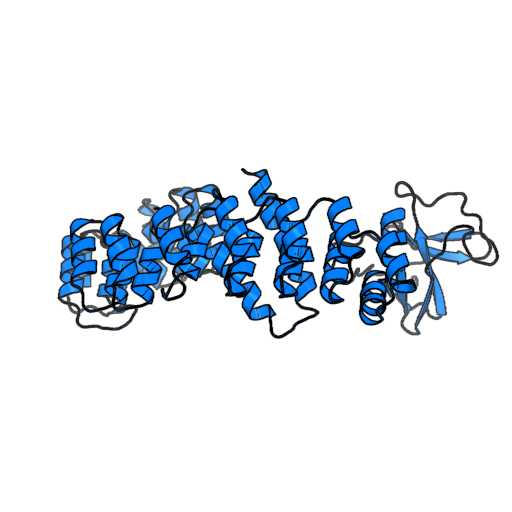24.829 -1.559 -0.433 1.00 93.56 215 LEU A O 1
ATOM 1751 N N . ASN A 1 216 ? -24.539 -1.905 1.777 1.00 94.00 216 ASN A N 1
ATOM 1752 C CA . ASN A 1 216 ? -25.770 -1.218 2.189 1.00 94.00 216 ASN A CA 1
ATOM 1753 C C . ASN A 1 216 ? -25.586 -0.045 3.164 1.00 94.00 216 ASN A C 1
ATOM 1755 O O . ASN A 1 216 ? -26.560 0.668 3.395 1.00 94.00 216 ASN A O 1
ATOM 1759 N N . ASP A 1 217 ? -24.407 0.175 3.764 1.00 96.75 217 ASP A N 1
ATOM 1760 C CA . ASP A 1 217 ? -24.246 1.314 4.683 1.00 96.75 217 ASP A CA 1
ATOM 1761 C C . ASP A 1 217 ? -24.461 2.637 3.939 1.00 96.75 217 ASP A C 1
ATOM 1763 O O . ASP A 1 217 ? -24.029 2.800 2.795 1.00 96.75 217 ASP A O 1
ATOM 1767 N N . SER A 1 218 ? -25.127 3.596 4.582 1.00 95.06 218 SER A N 1
ATOM 1768 C CA . SER A 1 218 ? -25.450 4.885 3.971 1.00 95.06 218 SER A CA 1
ATOM 1769 C C . SER A 1 218 ? -24.205 5.722 3.650 1.00 95.06 218 SER A C 1
ATOM 1771 O O . SER A 1 218 ? -24.210 6.485 2.685 1.00 95.06 218 SER A O 1
ATOM 1773 N N . SER A 1 219 ? -23.124 5.568 4.418 1.00 94.44 219 SER A N 1
ATOM 1774 C CA . SER A 1 219 ? -21.887 6.331 4.252 1.00 94.44 219 SER A CA 1
ATOM 1775 C C . SER A 1 219 ? -20.872 5.589 3.388 1.00 94.44 219 SER A C 1
ATOM 1777 O O . SER A 1 219 ? -20.517 4.444 3.671 1.00 94.44 219 SER A O 1
ATOM 1779 N N . SER A 1 220 ? -20.339 6.263 2.364 1.00 91.56 220 SER A N 1
ATOM 1780 C CA . SER A 1 220 ? -19.266 5.723 1.518 1.00 91.56 220 SER A CA 1
ATOM 1781 C C . SER A 1 220 ? -18.022 5.352 2.321 1.00 91.56 220 SER A C 1
ATOM 1783 O O . SER A 1 220 ? -17.460 4.291 2.076 1.00 91.56 220 SER A O 1
ATOM 1785 N N . TYR A 1 221 ? -17.655 6.151 3.327 1.00 91.25 221 TYR A N 1
ATOM 1786 C CA . TYR A 1 221 ? -16.495 5.888 4.184 1.00 91.25 221 TYR A CA 1
ATOM 1787 C C . TYR A 1 221 ? -16.638 4.594 4.997 1.00 91.25 221 TYR A C 1
ATOM 1789 O O . TYR A 1 221 ? -15.668 3.867 5.201 1.00 91.25 221 TYR A O 1
ATOM 1797 N N . VAL A 1 222 ? -17.855 4.280 5.456 1.00 95.94 222 VAL A N 1
ATOM 1798 C CA . VAL A 1 222 ? -18.120 3.039 6.202 1.00 95.94 222 VAL A CA 1
ATOM 1799 C C . VAL A 1 222 ? -18.089 1.839 5.259 1.00 95.94 222 VAL A C 1
ATOM 1801 O O . VAL A 1 222 ? -17.493 0.813 5.592 1.00 95.94 222 VAL A O 1
ATOM 1804 N N . ARG A 1 223 ? -18.677 1.975 4.064 1.00 95.25 223 ARG A N 1
ATOM 1805 C CA . ARG A 1 223 ? -18.633 0.927 3.038 1.00 95.25 223 ARG A CA 1
ATOM 1806 C C . ARG A 1 223 ? -17.195 0.630 2.587 1.00 95.25 223 ARG A C 1
ATOM 1808 O O . ARG A 1 223 ? -16.820 -0.535 2.512 1.00 95.25 223 ARG A O 1
ATOM 1815 N N . GLU A 1 224 ? -16.378 1.658 2.357 1.00 91.00 224 GLU A N 1
ATOM 1816 C CA . GLU A 1 224 ? -14.959 1.524 1.995 1.00 91.00 224 GLU A CA 1
ATOM 1817 C C . GLU A 1 224 ? -14.159 0.815 3.100 1.00 91.00 224 GLU A C 1
ATOM 1819 O O . GLU A 1 224 ? -13.421 -0.136 2.831 1.00 91.00 224 GLU A O 1
ATOM 1824 N N . ALA A 1 225 ? -14.353 1.221 4.361 1.00 91.94 225 ALA A N 1
ATOM 1825 C CA . ALA A 1 225 ? -13.714 0.572 5.503 1.00 91.94 225 ALA A CA 1
ATOM 1826 C C . ALA A 1 225 ? -14.096 -0.913 5.619 1.00 91.94 225 ALA A C 1
ATOM 1828 O O . ALA A 1 225 ? -13.259 -1.729 6.005 1.00 91.94 225 ALA A O 1
ATOM 1829 N N . ALA A 1 226 ? -15.338 -1.265 5.270 1.00 96.19 226 ALA A N 1
ATOM 1830 C CA . ALA A 1 226 ? -15.790 -2.649 5.257 1.00 96.19 226 ALA A CA 1
ATOM 1831 C C . ALA A 1 226 ? -15.137 -3.445 4.119 1.00 96.19 226 ALA A C 1
ATOM 1833 O O . ALA A 1 226 ? -14.576 -4.502 4.392 1.00 96.19 226 ALA A O 1
ATOM 1834 N N . ILE A 1 227 ? -15.129 -2.919 2.885 1.00 94.56 227 ILE A N 1
ATOM 1835 C CA . ILE A 1 227 ? -14.455 -3.542 1.728 1.00 94.56 227 ILE A CA 1
ATOM 1836 C C . ILE A 1 227 ? -12.993 -3.855 2.041 1.00 94.56 227 ILE A C 1
ATOM 1838 O O . ILE A 1 227 ? -12.545 -4.974 1.809 1.00 94.56 227 ILE A O 1
ATOM 1842 N N . ALA A 1 228 ? -12.275 -2.910 2.652 1.00 90.75 228 ALA A N 1
ATOM 1843 C CA . ALA A 1 228 ? -10.864 -3.076 2.988 1.00 90.75 228 ALA A CA 1
ATOM 1844 C C . ALA A 1 228 ? -10.574 -4.221 3.983 1.00 90.75 228 ALA A C 1
ATOM 1846 O O . ALA A 1 228 ? -9.417 -4.626 4.112 1.00 90.75 228 ALA A O 1
ATOM 1847 N N . LYS A 1 229 ? -11.590 -4.726 4.698 1.00 92.88 229 LYS A N 1
ATOM 1848 C CA . LYS A 1 229 ? -11.483 -5.840 5.658 1.00 92.88 229 LYS A CA 1
ATOM 1849 C C . LYS A 1 229 ? -12.095 -7.151 5.171 1.00 92.88 229 LYS A C 1
ATOM 1851 O O . LYS A 1 229 ? -12.011 -8.150 5.891 1.00 92.88 229 LYS A O 1
ATOM 1856 N N . ILE A 1 230 ? -12.721 -7.160 3.998 1.00 95.62 230 ILE A N 1
ATOM 1857 C CA . ILE A 1 230 ? -13.284 -8.380 3.425 1.00 95.62 230 ILE A CA 1
ATOM 1858 C C . ILE A 1 230 ? -12.149 -9.231 2.863 1.00 95.62 230 ILE A C 1
ATOM 1860 O O . ILE A 1 230 ? -11.342 -8.760 2.066 1.00 95.62 230 ILE A O 1
ATOM 1864 N N . THR A 1 231 ? -12.106 -10.495 3.277 1.00 94.19 231 THR A N 1
ATOM 1865 C CA . THR A 1 231 ? -11.117 -11.474 2.796 1.00 94.19 231 THR A CA 1
ATOM 1866 C C . THR A 1 231 ? -11.680 -12.433 1.747 1.00 94.19 231 THR A C 1
ATOM 1868 O O . THR A 1 231 ? -10.912 -13.122 1.077 1.00 94.19 231 THR A O 1
ATOM 1871 N N . ASP A 1 232 ? -13.003 -12.465 1.577 1.00 96.56 232 ASP A N 1
ATOM 1872 C CA . ASP A 1 232 ? -13.706 -13.279 0.584 1.00 96.56 232 ASP A CA 1
ATOM 1873 C C . ASP A 1 232 ? -13.429 -12.765 -0.840 1.00 96.56 232 ASP A C 1
ATOM 1875 O O . ASP A 1 232 ? -14.011 -11.774 -1.290 1.00 96.56 232 ASP A O 1
ATOM 1879 N N . GLN A 1 233 ? -12.518 -13.445 -1.542 1.00 95.94 233 GLN A N 1
ATOM 1880 C CA . GLN A 1 233 ? -12.084 -13.053 -2.883 1.00 95.94 233 GLN A CA 1
ATOM 1881 C C . GLN A 1 233 ? -13.215 -13.157 -3.912 1.00 95.94 233 GLN A C 1
ATOM 1883 O O . GLN A 1 233 ? -13.323 -12.292 -4.776 1.00 95.94 233 GLN A O 1
ATOM 1888 N N . GLU A 1 234 ? -14.107 -14.145 -3.809 1.00 96.56 234 GLU A N 1
ATOM 1889 C CA . GLU A 1 234 ? -15.223 -14.301 -4.752 1.00 96.56 234 GLU A CA 1
ATOM 1890 C C . GLU A 1 234 ? -16.256 -13.182 -4.591 1.00 96.56 234 GLU A C 1
ATOM 1892 O O . GLU A 1 234 ? -16.768 -12.639 -5.578 1.00 96.56 234 GLU A O 1
ATOM 1897 N N . PHE A 1 235 ? -16.511 -12.757 -3.353 1.00 96.19 235 PHE A N 1
ATOM 1898 C CA . PHE A 1 235 ? -17.336 -11.583 -3.090 1.00 96.19 235 PHE A CA 1
ATOM 1899 C C . PHE A 1 235 ? -16.724 -10.302 -3.680 1.00 96.19 235 PHE A C 1
ATOM 1901 O O . PHE A 1 235 ? -17.437 -9.513 -4.308 1.00 96.19 235 PHE A O 1
ATOM 1908 N N . LEU A 1 236 ? -15.408 -10.104 -3.535 1.00 96.44 236 LEU A N 1
ATOM 1909 C CA . LEU A 1 236 ? -14.706 -8.966 -4.138 1.00 96.44 236 LEU A CA 1
ATOM 1910 C C . LEU A 1 236 ? -14.796 -9.003 -5.671 1.00 96.44 236 LEU A C 1
ATOM 1912 O O . LEU A 1 236 ? -15.182 -8.000 -6.273 1.00 96.44 236 LEU A O 1
ATOM 1916 N N . LYS A 1 237 ? -14.552 -10.159 -6.308 1.00 96.31 237 LYS A N 1
ATOM 1917 C CA . LYS A 1 237 ? -14.710 -10.344 -7.766 1.00 96.31 237 LYS A CA 1
ATOM 1918 C C . LYS A 1 237 ? -16.118 -9.997 -8.238 1.00 96.31 237 LYS A C 1
ATOM 1920 O O . LYS A 1 237 ? -16.277 -9.326 -9.258 1.00 96.31 237 LYS A O 1
ATOM 1925 N N . LYS A 1 238 ? -17.149 -10.402 -7.489 1.00 95.25 238 LYS A N 1
ATOM 1926 C CA . LYS A 1 238 ? -18.546 -10.065 -7.796 1.00 95.25 238 LYS A CA 1
ATOM 1927 C C . LYS A 1 238 ? -18.784 -8.552 -7.814 1.00 95.25 238 LYS A C 1
ATOM 1929 O O . LYS A 1 238 ? -19.463 -8.068 -8.712 1.00 95.25 238 LYS A O 1
ATOM 1934 N N . ILE A 1 239 ? -18.227 -7.813 -6.853 1.00 94.50 239 ILE A N 1
ATOM 1935 C CA . ILE A 1 239 ? -18.328 -6.346 -6.817 1.00 94.50 239 ILE A CA 1
ATOM 1936 C C . ILE A 1 239 ? -17.566 -5.718 -7.985 1.00 94.50 239 ILE A C 1
ATOM 1938 O O . ILE A 1 239 ? -18.079 -4.803 -8.620 1.00 94.50 239 ILE A O 1
ATOM 1942 N N . ILE A 1 240 ? -16.365 -6.213 -8.287 1.00 94.94 240 ILE A N 1
ATOM 1943 C CA . ILE A 1 240 ? -15.521 -5.693 -9.372 1.00 94.94 240 ILE A CA 1
ATOM 1944 C C . ILE A 1 240 ? -16.213 -5.812 -10.738 1.00 94.94 240 ILE A C 1
ATOM 1946 O O . ILE A 1 240 ? -16.101 -4.898 -11.556 1.00 94.94 240 ILE A O 1
ATOM 1950 N N . LYS A 1 241 ? -16.930 -6.921 -10.975 1.00 92.25 241 LYS A N 1
ATOM 1951 C CA . LYS A 1 241 ? -17.668 -7.191 -12.222 1.00 92.25 241 LYS A CA 1
ATOM 1952 C C . LYS A 1 241 ? -18.937 -6.349 -12.392 1.00 92.25 241 LYS A C 1
ATOM 1954 O O . LYS A 1 241 ? -19.440 -6.244 -13.507 1.00 92.25 241 LYS A O 1
ATOM 1959 N N . ASP A 1 242 ? -19.481 -5.781 -11.319 1.00 88.94 242 ASP A N 1
ATOM 1960 C CA . ASP A 1 242 ? -20.700 -4.976 -11.388 1.00 88.94 242 ASP A CA 1
ATOM 1961 C C . ASP A 1 242 ? -20.348 -3.509 -11.672 1.00 88.94 242 ASP A C 1
ATOM 1963 O O . ASP A 1 242 ? -19.959 -2.751 -10.779 1.00 88.94 242 ASP A O 1
ATOM 1967 N N . ASP A 1 243 ? -20.508 -3.106 -12.937 1.00 81.19 243 ASP A N 1
ATOM 1968 C CA . ASP A 1 243 ? -20.211 -1.751 -13.416 1.00 81.19 243 ASP A CA 1
ATOM 1969 C C . ASP A 1 243 ? -20.957 -0.653 -12.626 1.00 81.19 243 ASP A C 1
ATOM 1971 O O . ASP A 1 243 ? -20.477 0.479 -12.567 1.00 81.19 243 ASP A O 1
ATOM 1975 N N . ASN A 1 244 ? -22.087 -0.979 -11.986 1.00 79.44 244 ASN A N 1
ATOM 1976 C CA . ASN A 1 244 ? -22.917 -0.023 -11.252 1.00 79.44 244 ASN A CA 1
ATOM 1977 C C . ASN A 1 244 ? -22.568 0.080 -9.762 1.00 79.44 244 ASN A C 1
ATOM 1979 O O . ASN A 1 244 ? -23.150 0.910 -9.055 1.00 79.44 244 ASN A O 1
ATOM 1983 N N . LYS A 1 245 ? -21.667 -0.764 -9.236 1.00 77.75 245 LYS A N 1
ATOM 1984 C CA . LYS A 1 245 ? -21.358 -0.743 -7.803 1.00 77.75 245 LYS A CA 1
ATOM 1985 C C . LYS A 1 245 ? -20.383 0.380 -7.465 1.00 77.75 245 LYS A C 1
ATOM 1987 O O . LYS A 1 245 ? -19.251 0.381 -7.962 1.00 77.75 245 LYS A O 1
ATOM 1992 N N . PRO A 1 246 ? -20.756 1.297 -6.546 1.00 69.81 246 PRO A N 1
ATOM 1993 C CA . PRO A 1 246 ? -19.750 2.133 -5.916 1.00 69.81 246 PRO A CA 1
ATOM 1994 C C . PRO A 1 246 ? -18.754 1.203 -5.208 1.00 69.81 246 PRO A C 1
ATOM 1996 O O . PRO A 1 246 ? -19.163 0.181 -4.660 1.00 69.81 246 PRO A O 1
ATOM 1999 N N . LEU A 1 247 ? -17.467 1.566 -5.197 1.00 83.75 247 LEU A N 1
ATOM 2000 C CA . LEU A 1 247 ? -16.366 0.809 -4.567 1.00 83.75 247 LEU A CA 1
ATOM 2001 C C . LEU A 1 247 ? -15.810 -0.392 -5.353 1.00 83.75 247 LEU A C 1
ATOM 2003 O O . LEU A 1 247 ? -15.005 -1.146 -4.811 1.00 83.75 247 LEU A O 1
ATOM 2007 N N . ARG A 1 248 ? -16.145 -0.568 -6.641 1.00 90.44 248 ARG A N 1
ATOM 2008 C CA . ARG A 1 248 ? -15.476 -1.583 -7.490 1.00 90.44 248 ARG A CA 1
ATOM 2009 C C . ARG A 1 248 ? -13.949 -1.444 -7.528 1.00 90.44 248 ARG A C 1
ATOM 2011 O O . ARG A 1 248 ? -13.248 -2.449 -7.573 1.00 90.44 248 ARG A O 1
ATOM 2018 N N . PHE A 1 249 ? -13.434 -0.214 -7.463 1.00 86.44 249 PHE A N 1
ATOM 2019 C CA . PHE A 1 249 ? -11.993 0.036 -7.396 1.00 86.44 249 PHE A CA 1
ATOM 2020 C C . PHE A 1 249 ? -11.407 -0.376 -6.040 1.00 86.44 249 PHE A C 1
ATOM 2022 O O . PHE A 1 249 ? -10.388 -1.057 -5.995 1.00 86.44 249 PHE A O 1
ATOM 2029 N N . ASP A 1 250 ? -12.085 -0.064 -4.932 1.00 85.69 250 ASP A N 1
ATOM 2030 C CA . ASP A 1 250 ? -11.674 -0.524 -3.600 1.00 85.69 250 ASP A CA 1
ATOM 2031 C C . ASP A 1 250 ? -11.703 -2.043 -3.470 1.00 85.69 250 ASP A C 1
ATOM 2033 O O . ASP A 1 250 ? -10.846 -2.622 -2.800 1.00 85.69 250 ASP A O 1
ATOM 2037 N N . ALA A 1 251 ? -12.664 -2.695 -4.127 1.00 91.94 251 ALA A N 1
ATOM 2038 C CA . ALA A 1 251 ? -12.723 -4.144 -4.191 1.00 91.94 251 ALA A CA 1
ATOM 2039 C C . ALA A 1 251 ? -11.523 -4.712 -4.961 1.00 91.94 251 ALA A C 1
ATOM 2041 O O . ALA A 1 251 ? -10.885 -5.640 -4.472 1.00 91.94 251 ALA A O 1
ATOM 2042 N N . LEU A 1 252 ? -11.146 -4.109 -6.095 1.00 89.94 252 LEU A N 1
ATOM 2043 C CA . LEU A 1 252 ? -9.947 -4.491 -6.849 1.00 89.94 252 LEU A CA 1
ATOM 2044 C C . LEU A 1 252 ? -8.653 -4.268 -6.046 1.00 89.94 252 LEU A C 1
ATOM 2046 O O . LEU A 1 252 ? -7.777 -5.130 -6.023 1.00 89.94 252 LEU A O 1
ATOM 2050 N N . ARG A 1 253 ? -8.558 -3.161 -5.304 1.00 87.75 253 ARG A N 1
ATOM 2051 C CA . ARG A 1 253 ? -7.456 -2.893 -4.361 1.00 87.75 253 ARG A CA 1
ATOM 2052 C C . ARG A 1 253 ? -7.432 -3.883 -3.190 1.00 87.75 253 ARG A C 1
ATOM 2054 O O . ARG A 1 253 ? -6.395 -4.102 -2.554 1.00 87.75 253 ARG A O 1
ATOM 2061 N N . SER A 1 254 ? -8.583 -4.458 -2.855 1.00 87.88 254 SER A N 1
ATOM 2062 C CA . SER A 1 254 ? -8.725 -5.444 -1.781 1.00 87.88 254 SER A CA 1
ATOM 2063 C C . SER A 1 254 ? -8.431 -6.871 -2.237 1.00 87.88 254 SER A C 1
ATOM 2065 O O . SER A 1 254 ? -8.007 -7.666 -1.400 1.00 87.88 254 SER A O 1
ATOM 2067 N N . LEU A 1 255 ? -8.569 -7.150 -3.536 1.00 91.62 255 LEU A N 1
ATOM 2068 C CA . LEU A 1 255 ? -8.259 -8.435 -4.152 1.00 91.62 255 LEU A CA 1
ATOM 2069 C C . LEU A 1 255 ? -6.777 -8.797 -3.960 1.00 91.62 255 LEU A C 1
ATOM 2071 O O . LEU A 1 255 ? -5.903 -7.927 -4.057 1.00 91.62 255 LEU A O 1
ATOM 2075 N N . ASN A 1 256 ? -6.512 -10.070 -3.671 1.00 89.50 256 ASN A N 1
ATOM 2076 C CA . ASN A 1 256 ? -5.168 -10.633 -3.726 1.00 89.50 256 ASN A CA 1
ATOM 2077 C C . ASN A 1 256 ? -4.718 -10.835 -5.184 1.00 89.50 256 ASN A C 1
ATOM 2079 O O . ASN A 1 256 ? -5.516 -10.729 -6.115 1.00 89.50 256 ASN A O 1
ATOM 2083 N N . ASP A 1 257 ? -3.434 -11.126 -5.368 1.00 90.44 257 ASP A N 1
ATOM 2084 C CA . ASP A 1 257 ? -2.832 -11.209 -6.704 1.00 90.44 257 ASP A CA 1
ATOM 2085 C C . ASP A 1 257 ? -2.732 -12.665 -7.206 1.00 90.44 257 ASP A C 1
ATOM 2087 O O . ASP A 1 257 ? -2.080 -12.951 -8.204 1.00 90.44 257 ASP A O 1
ATOM 2091 N N . GLU A 1 258 ? -3.384 -13.612 -6.518 1.00 92.00 258 GLU A N 1
ATOM 2092 C CA . GLU A 1 258 ? -3.290 -15.050 -6.816 1.00 92.00 258 GLU A CA 1
ATOM 2093 C C . GLU A 1 258 ? -4.077 -15.442 -8.075 1.00 92.00 258 GLU A C 1
ATOM 2095 O O . GLU A 1 258 ? -3.638 -16.299 -8.842 1.00 92.00 258 GLU A O 1
ATOM 2100 N N . ASP A 1 259 ? -5.233 -14.814 -8.320 1.00 94.75 259 ASP A N 1
ATOM 2101 C CA . ASP A 1 259 ? -6.048 -15.083 -9.510 1.00 94.75 259 ASP A CA 1
ATOM 2102 C C . ASP A 1 259 ? -5.608 -14.218 -10.698 1.00 94.75 259 ASP A C 1
ATOM 2104 O O . ASP A 1 259 ? -6.267 -13.251 -11.097 1.00 94.75 259 ASP A O 1
ATOM 2108 N N . GLN A 1 260 ? -4.474 -14.605 -11.279 1.00 95.62 260 GLN A N 1
ATOM 2109 C CA . GLN A 1 260 ? -3.910 -13.966 -12.467 1.00 95.62 260 GLN A CA 1
ATOM 2110 C C . GLN A 1 260 ? -4.882 -13.982 -13.654 1.00 95.62 260 GLN A C 1
ATOM 2112 O O . GLN A 1 260 ? -4.934 -13.019 -14.412 1.00 95.62 260 GLN A O 1
ATOM 2117 N N . THR A 1 261 ? -5.717 -15.019 -13.799 1.00 97.00 261 THR A N 1
ATOM 2118 C CA . THR A 1 261 ? -6.683 -15.092 -14.911 1.00 97.00 261 THR A CA 1
ATOM 2119 C C . THR A 1 261 ? -7.722 -13.978 -14.808 1.00 97.00 261 THR A C 1
ATOM 2121 O O . THR A 1 261 ? -8.025 -13.318 -15.801 1.00 97.00 261 THR A O 1
ATOM 2124 N N . PHE A 1 262 ? -8.242 -13.725 -13.606 1.00 97.75 262 PHE A N 1
ATOM 2125 C CA . PHE A 1 262 ? -9.188 -12.637 -13.382 1.00 97.75 262 PHE A CA 1
ATOM 2126 C C . PHE A 1 262 ? -8.544 -11.250 -13.525 1.00 97.75 262 PHE A C 1
ATOM 2128 O O . PHE A 1 262 ? -9.158 -10.350 -14.100 1.00 97.75 262 PHE A O 1
ATOM 2135 N N . LEU A 1 263 ? -7.306 -11.068 -13.053 1.00 97.31 263 LEU A N 1
ATOM 2136 C CA . LEU A 1 263 ? -6.566 -9.814 -13.240 1.00 97.31 263 LEU A CA 1
ATOM 2137 C C . LEU A 1 263 ? -6.302 -9.522 -14.722 1.00 97.31 263 LEU A C 1
ATOM 2139 O O . LEU A 1 263 ? -6.533 -8.398 -15.168 1.00 97.31 263 LEU A O 1
ATOM 2143 N N . ILE A 1 264 ? -5.904 -10.535 -15.497 1.00 98.12 264 ILE A N 1
ATOM 2144 C CA . ILE A 1 264 ? -5.706 -10.431 -16.947 1.00 98.12 264 ILE A CA 1
ATOM 2145 C C . ILE A 1 264 ? -7.021 -10.083 -17.658 1.00 98.12 264 ILE A C 1
ATOM 2147 O O . ILE A 1 264 ? -7.027 -9.208 -18.523 1.00 98.12 264 ILE A O 1
ATOM 2151 N N . ASP A 1 265 ? -8.142 -10.709 -17.283 1.00 97.75 265 ASP A N 1
ATOM 2152 C CA . ASP A 1 265 ? -9.460 -10.372 -17.840 1.00 97.75 265 ASP A CA 1
ATOM 2153 C C . ASP A 1 265 ? -9.818 -8.899 -17.595 1.00 97.75 265 ASP A C 1
ATOM 2155 O O . ASP A 1 265 ? -10.221 -8.193 -18.520 1.00 97.75 265 ASP A O 1
ATOM 2159 N N . ILE A 1 266 ? -9.595 -8.390 -16.378 1.00 96.81 266 ILE A N 1
ATOM 2160 C CA . ILE A 1 266 ? -9.794 -6.965 -16.088 1.00 96.81 266 ILE A CA 1
ATOM 2161 C C . ILE A 1 266 ? -8.871 -6.117 -16.958 1.00 96.81 266 ILE A C 1
ATOM 2163 O O . ILE A 1 266 ? -9.351 -5.194 -17.612 1.00 96.81 266 ILE A O 1
ATOM 2167 N N . ALA A 1 267 ? -7.573 -6.416 -16.969 1.00 96.44 267 ALA A N 1
ATOM 2168 C CA . ALA A 1 267 ? -6.567 -5.629 -17.668 1.00 96.44 267 ALA A CA 1
ATOM 2169 C C . ALA A 1 267 ? -6.786 -5.559 -19.182 1.00 96.44 267 ALA A C 1
ATOM 2171 O O . ALA A 1 267 ? -6.433 -4.554 -19.784 1.00 96.44 267 ALA A O 1
ATOM 2172 N N . LYS A 1 268 ? -7.403 -6.579 -19.788 1.00 96.62 268 LYS A N 1
ATOM 2173 C CA . LYS A 1 268 ? -7.710 -6.606 -21.224 1.00 96.62 268 LYS A CA 1
ATOM 2174 C C . LYS A 1 268 ? -9.089 -6.049 -21.559 1.00 96.62 268 LYS A C 1
ATOM 2176 O O . LYS A 1 268 ? -9.243 -5.306 -22.524 1.00 96.62 268 LYS A O 1
ATOM 2181 N N . ASN A 1 269 ? -10.104 -6.405 -20.771 1.00 94.88 269 ASN A N 1
ATOM 2182 C CA . ASN A 1 269 ? -11.499 -6.290 -21.206 1.00 94.88 269 ASN A CA 1
ATOM 2183 C C . ASN A 1 269 ? -12.301 -5.229 -20.447 1.00 94.88 269 ASN A C 1
ATOM 2185 O O . ASN A 1 269 ? -13.428 -4.908 -20.835 1.00 94.88 269 ASN A O 1
ATOM 2189 N N . ASN A 1 270 ? -11.775 -4.669 -19.353 1.00 94.19 270 ASN A N 1
ATOM 2190 C CA . ASN A 1 270 ? -12.565 -3.739 -18.558 1.00 94.19 270 ASN A CA 1
ATOM 2191 C C . ASN A 1 270 ? -12.796 -2.406 -19.287 1.00 94.19 270 ASN A C 1
ATOM 2193 O O . ASN A 1 270 ? -11.856 -1.741 -19.715 1.00 94.19 270 ASN A O 1
ATOM 2197 N N . LYS A 1 271 ? -14.051 -1.948 -19.357 1.00 91.38 271 LYS A N 1
ATOM 2198 C CA . LYS A 1 271 ? -14.400 -0.671 -20.008 1.00 91.38 271 LYS A CA 1
ATOM 2199 C C . LYS A 1 271 ? -13.690 0.531 -19.377 1.00 91.38 271 LYS A C 1
ATOM 2201 O O . LYS A 1 271 ? -13.337 1.478 -20.075 1.00 91.38 271 LYS A O 1
ATOM 2206 N N . ALA A 1 272 ? -13.485 0.503 -18.062 1.00 85.62 272 ALA A N 1
ATOM 2207 C CA . ALA A 1 272 ? -12.879 1.598 -17.320 1.00 85.62 272 ALA A CA 1
ATOM 2208 C C . ALA A 1 272 ? -11.345 1.506 -17.345 1.00 85.62 272 ALA A C 1
ATOM 2210 O O . ALA A 1 272 ? -10.763 0.598 -16.753 1.00 85.62 272 ALA A O 1
ATOM 2211 N N . GLN A 1 273 ? -10.681 2.490 -17.963 1.00 85.25 273 GLN A N 1
ATOM 2212 C CA . GLN A 1 273 ? -9.217 2.496 -18.117 1.00 85.25 273 GLN A CA 1
ATOM 2213 C C . GLN A 1 273 ? -8.458 2.422 -16.785 1.00 85.25 273 GLN A C 1
ATOM 2215 O O . GLN A 1 273 ? -7.451 1.734 -16.701 1.00 85.25 273 GLN A O 1
ATOM 2220 N N . TYR A 1 274 ? -8.956 3.070 -15.725 1.00 83.38 274 TYR A N 1
ATOM 2221 C CA . TYR A 1 274 ? -8.299 3.072 -14.414 1.00 83.38 274 TYR A CA 1
ATOM 2222 C C . TYR A 1 274 ? -8.337 1.691 -13.737 1.00 83.38 274 TYR A C 1
ATOM 2224 O O . TYR A 1 274 ? -7.469 1.376 -12.929 1.00 83.38 274 TYR A O 1
ATOM 2232 N N . MET A 1 275 ? -9.324 0.851 -14.076 1.00 88.88 275 MET A N 1
ATOM 2233 C CA . MET A 1 275 ? -9.385 -0.538 -13.612 1.00 88.88 275 MET A CA 1
ATOM 2234 C C . MET A 1 275 ? -8.366 -1.396 -14.354 1.00 88.88 275 MET A C 1
ATOM 2236 O O . MET A 1 275 ? -7.710 -2.220 -13.724 1.00 88.88 275 MET A O 1
ATOM 2240 N N . ARG A 1 276 ? -8.218 -1.181 -15.672 1.00 93.75 276 ARG A N 1
ATOM 2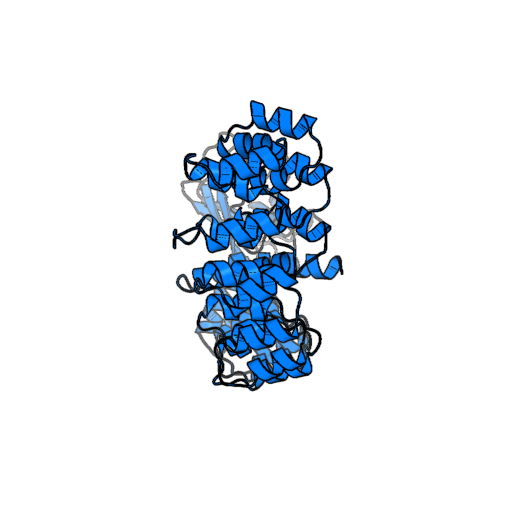241 C CA . ARG A 1 276 ? -7.199 -1.867 -16.476 1.00 93.75 276 ARG A CA 1
ATOM 2242 C C . ARG A 1 276 ? -5.800 -1.512 -15.988 1.00 93.75 276 ARG A C 1
ATOM 2244 O O . ARG A 1 276 ? -5.039 -2.407 -15.656 1.00 93.75 276 ARG A O 1
ATOM 2251 N N . LEU A 1 277 ? -5.534 -0.215 -15.827 1.00 86.75 277 LEU A N 1
ATOM 2252 C CA . LEU A 1 277 ? -4.278 0.328 -15.312 1.00 86.75 277 LEU A CA 1
ATOM 2253 C C . LEU A 1 277 ? -3.854 -0.336 -13.994 1.00 86.75 277 LEU A C 1
ATOM 2255 O O . LEU A 1 277 ? -2.747 -0.843 -13.871 1.00 86.75 277 LEU A O 1
ATOM 2259 N N . TYR A 1 278 ? -4.763 -0.390 -13.018 1.00 85.75 278 TYR A N 1
ATOM 2260 C CA . TYR A 1 278 ? -4.462 -0.996 -11.723 1.00 85.75 278 TYR A CA 1
ATOM 2261 C C . TYR A 1 278 ? -4.254 -2.514 -11.811 1.00 85.75 278 TYR A C 1
ATOM 2263 O O . TYR A 1 278 ? -3.401 -3.057 -11.117 1.00 85.75 278 TYR A O 1
ATOM 2271 N N . ALA A 1 279 ? -5.025 -3.209 -12.653 1.00 92.50 279 ALA A N 1
ATOM 2272 C CA . ALA A 1 279 ? -4.875 -4.650 -12.830 1.00 92.50 279 ALA A CA 1
ATOM 2273 C C . ALA A 1 279 ? -3.541 -5.018 -13.498 1.00 92.50 279 ALA A C 1
ATOM 2275 O O . ALA A 1 279 ? -2.927 -5.995 -13.083 1.00 92.50 279 ALA A O 1
ATOM 2276 N N . VAL A 1 280 ? -3.065 -4.222 -14.464 1.00 93.81 280 VAL A N 1
ATOM 2277 C CA . VAL A 1 280 ? -1.787 -4.447 -15.164 1.00 93.81 280 VAL A CA 1
ATOM 2278 C C . VAL A 1 280 ? -0.603 -4.536 -14.205 1.00 93.81 280 VAL A C 1
ATOM 2280 O O . VAL A 1 280 ? 0.224 -5.430 -14.351 1.00 93.81 280 VAL A O 1
ATOM 2283 N N . HIS A 1 281 ? -0.553 -3.688 -13.175 1.00 88.56 281 HIS A N 1
ATOM 2284 C CA . HIS A 1 281 ? 0.524 -3.710 -12.175 1.00 88.56 281 HIS A CA 1
ATOM 2285 C C . HIS A 1 281 ? 0.597 -4.989 -11.334 1.00 88.56 281 HIS A C 1
ATOM 2287 O O . HIS A 1 281 ? 1.583 -5.203 -10.634 1.00 88.56 281 HIS A O 1
ATOM 2293 N N . LYS A 1 282 ? -0.445 -5.823 -11.378 1.00 89.06 282 LYS A N 1
ATOM 2294 C CA . LYS A 1 282 ? -0.551 -7.069 -10.614 1.00 89.06 282 LYS A CA 1
ATOM 2295 C C . LYS A 1 282 ? -0.378 -8.316 -11.484 1.00 89.06 282 LYS A C 1
ATOM 2297 O O . LYS A 1 282 ? -0.589 -9.422 -10.990 1.00 89.06 282 LYS A O 1
ATOM 2302 N N . ILE A 1 283 ? -0.066 -8.149 -12.771 1.00 94.25 283 ILE A N 1
ATOM 2303 C CA . ILE A 1 283 ? 0.103 -9.255 -13.715 1.00 94.25 283 ILE A CA 1
ATOM 2304 C C . ILE A 1 283 ? 1.577 -9.649 -13.793 1.00 94.25 283 ILE A C 1
ATOM 2306 O O . ILE A 1 283 ? 2.420 -8.823 -14.130 1.00 94.25 283 ILE A O 1
ATOM 2310 N N . ASP A 1 284 ? 1.853 -10.933 -13.569 1.00 92.56 284 ASP A N 1
ATOM 2311 C CA . ASP A 1 284 ? 3.192 -11.521 -13.725 1.00 92.56 284 ASP A CA 1
ATOM 2312 C C . ASP A 1 284 ? 3.364 -12.254 -15.074 1.00 92.56 284 ASP A C 1
ATOM 2314 O O . ASP A 1 284 ? 4.474 -12.612 -15.472 1.00 92.56 284 ASP A O 1
ATOM 2318 N N . ASP A 1 285 ? 2.266 -12.509 -15.795 1.00 96.81 285 ASP A N 1
ATOM 2319 C CA . ASP A 1 285 ? 2.289 -13.194 -17.090 1.00 96.81 285 ASP A CA 1
ATOM 2320 C C . ASP A 1 285 ? 2.815 -12.266 -18.195 1.00 96.81 285 ASP A C 1
ATOM 2322 O O . ASP A 1 285 ? 2.114 -11.384 -18.698 1.00 96.81 285 ASP A O 1
ATOM 2326 N N . LEU A 1 286 ? 4.058 -12.511 -18.613 1.00 96.62 286 LEU A N 1
ATOM 2327 C CA . LEU A 1 286 ? 4.735 -11.720 -19.639 1.00 96.62 286 LEU A CA 1
ATOM 2328 C C . LEU A 1 286 ? 4.026 -11.728 -21.000 1.00 96.62 286 LEU A C 1
ATOM 2330 O O . LEU A 1 286 ? 4.074 -10.723 -21.704 1.00 96.62 286 LEU A O 1
ATOM 2334 N N . LYS A 1 287 ? 3.352 -12.823 -21.376 1.00 96.88 287 LYS A N 1
ATOM 2335 C CA . LYS A 1 287 ? 2.603 -12.883 -22.642 1.00 96.88 287 LYS A CA 1
ATOM 2336 C C . LYS A 1 287 ? 1.339 -12.042 -22.559 1.00 96.88 287 LYS A C 1
ATOM 2338 O O . LYS A 1 287 ? 0.980 -11.373 -23.524 1.00 96.88 287 LYS A O 1
ATOM 2343 N N . ALA A 1 288 ? 0.664 -12.055 -21.410 1.00 98.19 288 ALA A N 1
ATOM 2344 C CA . ALA A 1 288 ? -0.477 -11.180 -21.182 1.00 98.19 288 ALA A CA 1
ATOM 2345 C C . ALA A 1 288 ? -0.055 -9.704 -21.190 1.00 98.19 288 ALA A C 1
ATOM 2347 O O . ALA A 1 288 ? -0.734 -8.895 -21.821 1.00 98.19 288 ALA A O 1
ATOM 2348 N N . LEU A 1 289 ? 1.071 -9.365 -20.553 1.00 98.25 289 LEU A N 1
ATOM 2349 C CA . LEU A 1 289 ? 1.636 -8.013 -20.580 1.00 98.25 289 LEU A CA 1
ATOM 2350 C C . LEU A 1 289 ? 2.014 -7.576 -21.998 1.00 98.25 289 LEU A C 1
ATOM 2352 O O . LEU A 1 289 ? 1.681 -6.461 -22.389 1.00 98.25 289 LEU A O 1
ATOM 2356 N N . GLU A 1 290 ? 2.645 -8.447 -22.787 1.00 98.31 290 GLU A N 1
ATOM 2357 C CA . GLU A 1 290 ? 2.929 -8.182 -24.200 1.00 98.31 290 GLU A CA 1
ATOM 2358 C C . GLU A 1 290 ? 1.640 -7.891 -24.978 1.00 98.31 290 GLU A C 1
ATOM 2360 O O . GLU A 1 290 ? 1.544 -6.884 -25.676 1.00 98.31 290 GLU A O 1
ATOM 2365 N N . GLU A 1 291 ? 0.614 -8.730 -24.831 1.00 98.19 291 GLU A N 1
ATOM 2366 C CA . GLU A 1 291 ? -0.659 -8.530 -25.520 1.00 98.19 291 GLU A CA 1
ATOM 2367 C C . GLU A 1 291 ? -1.321 -7.201 -25.132 1.00 98.19 291 GLU A C 1
ATOM 2369 O O . GLU A 1 291 ? -1.843 -6.503 -26.000 1.00 98.19 291 GLU A O 1
ATOM 2374 N N . ILE A 1 292 ? -1.271 -6.816 -23.856 1.00 98.31 292 ILE A N 1
ATOM 2375 C CA . ILE A 1 292 ? -1.813 -5.538 -23.377 1.00 98.31 292 ILE A CA 1
ATOM 2376 C C . ILE A 1 292 ? -0.996 -4.363 -23.930 1.00 98.31 292 ILE A C 1
ATOM 2378 O O . ILE A 1 292 ? -1.578 -3.409 -24.449 1.00 98.31 292 ILE A O 1
ATOM 2382 N N . ALA A 1 293 ? 0.336 -4.449 -23.894 1.00 97.75 293 ALA A N 1
ATOM 2383 C CA . ALA A 1 293 ? 1.239 -3.438 -24.443 1.00 97.75 293 ALA A CA 1
ATOM 2384 C C . ALA A 1 293 ? 1.010 -3.194 -25.941 1.00 97.75 293 ALA A C 1
ATOM 2386 O O . ALA A 1 293 ? 1.153 -2.071 -26.417 1.00 97.75 293 ALA A O 1
ATOM 2387 N N . LEU A 1 294 ? 0.633 -4.238 -26.681 1.00 98.00 294 LEU A N 1
ATOM 2388 C CA . LEU A 1 294 ? 0.392 -4.164 -28.117 1.00 98.00 294 LEU A CA 1
ATOM 2389 C C . LEU A 1 294 ? -1.015 -3.684 -28.495 1.00 98.00 294 LEU A C 1
ATOM 2391 O O . LEU A 1 294 ? -1.181 -3.158 -29.595 1.00 98.00 294 LEU A O 1
ATOM 2395 N N . ASN A 1 295 ? -2.021 -3.897 -27.638 1.00 96.81 295 ASN A N 1
ATOM 2396 C CA . ASN A 1 295 ? -3.426 -3.804 -28.051 1.00 96.81 295 ASN A CA 1
ATOM 2397 C C . ASN A 1 295 ? -4.320 -2.893 -27.195 1.00 96.81 295 ASN A C 1
ATOM 2399 O O . ASN A 1 295 ? -5.428 -2.590 -27.644 1.00 96.81 295 ASN A O 1
ATOM 2403 N N . ASP A 1 296 ? -3.918 -2.456 -25.991 1.00 97.44 296 ASP A N 1
ATOM 2404 C CA . ASP A 1 296 ? -4.801 -1.598 -25.181 1.00 97.44 296 ASP A CA 1
ATOM 2405 C C . ASP A 1 296 ? -5.101 -0.278 -25.905 1.00 97.44 296 ASP A C 1
ATOM 2407 O O . ASP A 1 296 ? -4.235 0.312 -26.542 1.00 97.44 296 ASP A O 1
ATOM 2411 N N . ALA A 1 297 ? -6.323 0.235 -25.793 1.00 93.06 297 ALA A N 1
ATOM 2412 C CA . ALA A 1 297 ? -6.696 1.491 -26.440 1.00 93.06 297 ALA A CA 1
ATOM 2413 C C . ALA A 1 297 ? -5.992 2.730 -25.845 1.00 93.06 297 ALA A C 1
ATOM 2415 O O . ALA A 1 297 ? -5.951 3.774 -26.495 1.00 93.06 297 ALA A O 1
ATOM 2416 N N . TRP A 1 298 ? -5.477 2.650 -24.613 1.00 88.94 298 TRP A N 1
ATOM 2417 C CA . TRP A 1 298 ? -4.910 3.786 -23.888 1.00 88.94 298 TRP A CA 1
ATOM 2418 C C . TRP A 1 298 ? -3.389 3.647 -23.730 1.00 88.94 298 TRP A C 1
ATOM 2420 O O . TRP A 1 298 ? -2.940 2.712 -23.064 1.00 88.94 298 TRP A O 1
ATOM 2430 N N . PRO A 1 299 ? -2.589 4.610 -24.238 1.00 89.00 299 PRO A N 1
ATOM 2431 C CA . PRO A 1 299 ? -1.126 4.549 -24.179 1.00 89.00 299 PRO A CA 1
ATOM 2432 C C . PRO A 1 299 ? -0.562 4.327 -22.775 1.00 89.00 299 PRO A C 1
ATOM 2434 O O . PRO A 1 299 ? 0.400 3.588 -22.617 1.00 89.00 299 PRO A O 1
ATOM 2437 N N . GLN A 1 300 ? -1.183 4.899 -21.738 1.00 86.88 300 GLN A N 1
ATOM 2438 C CA . GLN A 1 300 ? -0.710 4.707 -20.366 1.00 86.88 300 GLN A CA 1
ATOM 2439 C C . GLN A 1 300 ? -0.820 3.246 -19.902 1.00 86.88 300 GLN A C 1
ATOM 2441 O O . GLN A 1 300 ? 0.079 2.758 -19.233 1.00 86.88 300 GLN A O 1
ATOM 2446 N N . VAL A 1 301 ? -1.879 2.526 -20.288 1.00 89.50 301 VAL A N 1
ATOM 2447 C CA . VAL A 1 301 ? -2.022 1.101 -19.943 1.00 89.50 301 VAL A CA 1
ATOM 2448 C C . VAL A 1 301 ? -0.979 0.268 -20.695 1.00 89.50 301 VAL A C 1
ATOM 2450 O O . VAL A 1 301 ? -0.396 -0.646 -20.117 1.00 89.50 301 VAL A O 1
ATOM 2453 N N . GLN A 1 302 ? -0.684 0.626 -21.951 1.00 97.00 302 GLN A N 1
ATOM 2454 C CA . GLN A 1 302 ? 0.396 -0.008 -22.716 1.00 97.00 302 GLN A CA 1
ATOM 2455 C C . GLN A 1 302 ? 1.763 0.213 -22.046 1.00 97.00 302 GLN A C 1
ATOM 2457 O O . GLN A 1 302 ? 2.544 -0.725 -21.897 1.00 97.00 302 GLN A O 1
ATOM 2462 N N . ILE A 1 303 ? 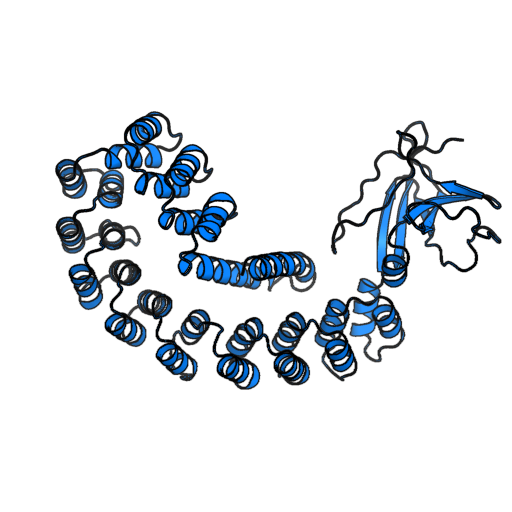2.043 1.447 -21.609 1.00 90.75 303 ILE A N 1
ATOM 2463 C CA . ILE A 1 303 ? 3.289 1.825 -20.930 1.00 90.75 303 ILE A CA 1
ATOM 2464 C C . ILE A 1 303 ? 3.442 1.086 -19.598 1.00 90.75 303 ILE A C 1
ATOM 2466 O O . ILE A 1 303 ? 4.523 0.563 -19.326 1.00 90.75 303 ILE A O 1
ATOM 2470 N N . ASP A 1 304 ? 2.388 1.000 -18.789 1.00 86.75 304 ASP A N 1
ATOM 2471 C CA . ASP A 1 304 ? 2.425 0.276 -17.514 1.00 86.75 304 ASP A CA 1
ATOM 2472 C C . ASP A 1 304 ? 2.646 -1.228 -17.740 1.00 86.75 304 ASP A C 1
ATOM 2474 O O . ASP A 1 304 ? 3.412 -1.857 -17.009 1.00 86.75 304 ASP A O 1
ATOM 2478 N N . ALA A 1 305 ? 2.082 -1.796 -18.813 1.00 95.69 305 ALA A N 1
ATOM 2479 C CA . ALA A 1 305 ? 2.345 -3.184 -19.184 1.00 95.69 305 ALA A CA 1
ATOM 2480 C C . ALA A 1 305 ? 3.818 -3.396 -19.564 1.00 95.69 305 ALA A C 1
ATOM 2482 O O . ALA A 1 305 ? 4.447 -4.339 -19.086 1.00 95.69 305 ALA A O 1
ATOM 2483 N N . ILE A 1 306 ? 4.410 -2.468 -20.327 1.00 94.88 306 ILE A N 1
ATOM 2484 C CA . ILE A 1 306 ? 5.847 -2.460 -20.649 1.00 94.88 306 ILE A CA 1
ATOM 2485 C C . ILE A 1 306 ? 6.712 -2.424 -19.382 1.00 94.88 306 ILE A C 1
ATOM 2487 O O . ILE A 1 306 ? 7.769 -3.055 -19.347 1.00 94.88 306 ILE A O 1
ATOM 2491 N N . GLN A 1 307 ? 6.286 -1.732 -18.319 1.00 90.06 307 GLN A N 1
ATOM 2492 C CA . GLN A 1 307 ? 7.053 -1.701 -17.070 1.00 90.06 307 GLN A CA 1
ATOM 2493 C C . GLN A 1 307 ? 7.163 -3.073 -16.399 1.00 90.06 307 GLN A C 1
ATOM 2495 O O . GLN A 1 307 ? 8.190 -3.334 -15.766 1.00 90.06 307 GLN A O 1
ATOM 2500 N N . GLY A 1 308 ? 6.167 -3.947 -16.559 1.00 87.12 308 GLY A N 1
ATOM 2501 C CA . GLY A 1 308 ? 6.205 -5.324 -16.061 1.00 87.12 308 GLY A CA 1
ATOM 2502 C C . GLY A 1 308 ? 7.042 -6.282 -16.920 1.00 87.12 308 GLY A C 1
ATOM 2503 O O . GLY A 1 308 ? 7.424 -7.349 -16.449 1.00 87.12 308 GLY A O 1
ATOM 2504 N N . ILE A 1 309 ? 7.378 -5.911 -18.160 1.00 92.75 309 ILE A N 1
ATOM 2505 C CA . ILE A 1 309 ? 8.112 -6.781 -19.087 1.00 92.75 309 ILE A CA 1
ATOM 2506 C C . ILE A 1 309 ? 9.611 -6.740 -18.782 1.00 92.75 309 ILE A C 1
ATOM 2508 O O . ILE A 1 309 ? 10.252 -5.688 -18.827 1.00 92.75 309 ILE A O 1
ATOM 2512 N N . THR A 1 310 ? 10.186 -7.906 -18.492 1.00 92.19 310 THR A N 1
ATOM 2513 C CA . THR A 1 310 ? 11.625 -8.068 -18.225 1.00 92.19 310 THR A CA 1
ATOM 2514 C C . THR A 1 310 ? 12.388 -8.700 -19.382 1.00 92.19 310 THR A C 1
ATOM 2516 O O . THR A 1 310 ? 13.607 -8.564 -19.445 1.00 92.19 310 THR A O 1
ATOM 2519 N N . GLU A 1 311 ? 11.689 -9.386 -20.286 1.00 95.81 311 GLU A N 1
ATOM 2520 C CA . GLU A 1 311 ? 12.311 -10.137 -21.373 1.00 95.81 311 GLU A CA 1
ATOM 2521 C C . GLU A 1 311 ? 12.619 -9.245 -22.574 1.00 95.81 311 GLU A C 1
ATOM 2523 O O . GLU A 1 311 ? 11.784 -8.477 -23.065 1.00 95.81 311 GLU A O 1
ATOM 2528 N N . ARG A 1 312 ? 13.865 -9.342 -23.038 1.00 95.94 312 ARG A N 1
ATOM 2529 C CA . ARG A 1 312 ? 14.418 -8.488 -24.091 1.00 95.94 312 ARG A CA 1
ATOM 2530 C C . ARG A 1 312 ? 13.712 -8.682 -25.431 1.00 95.94 312 ARG A C 1
ATOM 2532 O O . ARG A 1 312 ? 13.438 -7.703 -26.120 1.00 95.94 312 ARG A O 1
ATOM 2539 N N . ASP A 1 313 ? 13.445 -9.925 -25.805 1.00 97.00 313 ASP A N 1
ATOM 2540 C CA . ASP A 1 313 ? 12.800 -10.291 -27.066 1.00 97.00 313 ASP A CA 1
ATOM 2541 C C . ASP A 1 313 ? 11.377 -9.722 -27.175 1.00 97.00 313 ASP A C 1
ATOM 2543 O O . ASP A 1 313 ? 11.005 -9.206 -28.232 1.00 97.00 313 ASP A O 1
ATOM 2547 N N . ILE A 1 314 ? 10.622 -9.721 -26.072 1.00 97.75 314 ILE A N 1
ATOM 2548 C CA . ILE A 1 314 ? 9.295 -9.098 -25.992 1.00 97.75 314 ILE A CA 1
ATOM 2549 C C . ILE A 1 314 ? 9.393 -7.583 -26.231 1.00 97.75 314 ILE A C 1
ATOM 2551 O O . ILE A 1 314 ? 8.663 -7.032 -27.058 1.00 97.75 314 ILE A O 1
ATOM 2555 N N . LEU A 1 315 ? 10.322 -6.894 -25.558 1.00 96.56 315 LEU A N 1
ATOM 2556 C CA . LEU A 1 315 ? 10.525 -5.451 -25.748 1.00 96.56 315 LEU A CA 1
ATOM 2557 C C . LEU A 1 315 ? 10.919 -5.124 -27.194 1.00 96.56 315 LEU A C 1
ATOM 2559 O O . LEU A 1 315 ? 10.374 -4.196 -27.791 1.00 96.56 315 LEU A O 1
ATOM 2563 N N . GLU A 1 316 ? 11.814 -5.912 -27.791 1.00 95.94 316 GLU A N 1
ATOM 2564 C CA . GLU A 1 316 ? 12.197 -5.763 -29.197 1.00 95.94 316 GLU A CA 1
ATOM 2565 C C . GLU A 1 316 ? 11.026 -6.009 -30.161 1.00 95.94 316 GLU A C 1
ATOM 2567 O O . GLU A 1 316 ? 10.953 -5.357 -31.207 1.00 95.94 316 GLU A O 1
ATOM 2572 N N . ASN A 1 317 ? 10.103 -6.922 -29.841 1.00 96.75 317 ASN A N 1
ATOM 2573 C CA . ASN A 1 317 ? 8.887 -7.118 -30.629 1.00 96.75 317 ASN A CA 1
ATOM 2574 C C . ASN A 1 317 ? 7.966 -5.892 -30.553 1.00 96.75 317 ASN A C 1
ATOM 2576 O O . ASN A 1 317 ? 7.512 -5.421 -31.596 1.00 96.75 317 ASN A O 1
ATOM 2580 N N . ILE A 1 318 ? 7.744 -5.341 -29.355 1.00 97.19 318 ILE A N 1
ATOM 2581 C CA . ILE A 1 318 ? 6.917 -4.143 -29.131 1.00 97.19 318 ILE A CA 1
ATOM 2582 C C . ILE A 1 318 ? 7.465 -2.942 -29.911 1.00 97.19 318 ILE A C 1
ATOM 2584 O O . ILE A 1 318 ? 6.716 -2.279 -30.627 1.00 97.19 318 ILE A O 1
ATOM 2588 N N . ILE A 1 319 ? 8.779 -2.707 -29.850 1.00 96.50 319 ILE A N 1
ATOM 2589 C CA . ILE A 1 319 ? 9.460 -1.593 -30.536 1.00 96.50 319 ILE A CA 1
ATOM 2590 C C . ILE A 1 319 ? 9.237 -1.619 -32.057 1.00 96.50 319 ILE A C 1
ATOM 2592 O O . ILE A 1 319 ? 9.180 -0.571 -32.696 1.00 96.50 319 ILE A O 1
ATOM 2596 N N . LYS A 1 320 ? 9.094 -2.808 -32.654 1.00 95.00 320 LYS A N 1
ATOM 2597 C CA . LYS A 1 320 ? 8.896 -2.978 -34.104 1.00 95.00 320 LYS A CA 1
ATOM 2598 C C . LYS A 1 320 ? 7.456 -2.711 -34.555 1.00 95.00 320 LYS A C 1
ATOM 2600 O O . LYS A 1 320 ? 7.192 -2.725 -35.759 1.00 95.00 320 LYS A O 1
ATOM 2605 N N . LYS A 1 321 ? 6.505 -2.529 -33.633 1.00 96.31 321 LYS A N 1
ATOM 2606 C CA . LYS A 1 321 ? 5.091 -2.310 -33.965 1.00 96.31 321 LYS A CA 1
ATOM 2607 C C . LYS A 1 321 ? 4.784 -0.825 -34.183 1.00 96.31 321 LYS A C 1
ATOM 2609 O O . LYS A 1 321 ? 5.415 0.029 -33.565 1.00 96.31 321 LYS A O 1
ATOM 2614 N N . PRO A 1 322 ? 3.793 -0.497 -35.035 1.00 93.81 322 PRO A N 1
ATOM 2615 C CA . PRO A 1 322 ? 3.384 0.882 -35.296 1.00 93.81 322 PRO A CA 1
ATOM 2616 C C . PRO A 1 322 ? 2.527 1.435 -34.142 1.00 93.81 322 PRO A C 1
ATOM 2618 O O . PRO A 1 322 ? 1.332 1.679 -34.300 1.00 93.81 322 PRO A O 1
ATOM 2621 N N . LEU A 1 323 ? 3.133 1.580 -32.963 1.00 94.38 323 LEU A N 1
ATOM 2622 C CA . LEU A 1 323 ? 2.492 2.082 -31.748 1.00 94.38 323 LEU A CA 1
ATOM 2623 C C . LEU A 1 323 ? 2.651 3.601 -31.619 1.00 94.38 323 LEU A C 1
ATOM 2625 O O . LEU A 1 323 ? 3.364 4.250 -32.387 1.00 94.38 323 LEU A O 1
ATOM 2629 N N . TRP A 1 324 ? 1.972 4.178 -30.627 1.00 92.88 324 TRP A N 1
ATOM 2630 C CA . TRP A 1 324 ? 2.138 5.592 -30.297 1.00 92.88 324 TRP A CA 1
ATOM 2631 C C . TRP A 1 324 ? 3.595 5.894 -29.901 1.00 92.88 324 TRP A C 1
ATOM 2633 O O . TRP A 1 324 ? 4.206 5.072 -29.212 1.00 92.88 324 TRP A O 1
ATOM 2643 N N . PRO A 1 325 ? 4.149 7.064 -30.284 1.00 89.75 325 PRO A N 1
ATOM 2644 C CA . PRO A 1 325 ? 5.543 7.422 -30.012 1.00 89.75 325 PRO A CA 1
ATOM 2645 C C . PRO A 1 325 ? 5.977 7.184 -28.563 1.00 89.75 325 PRO A C 1
ATOM 2647 O O . PRO A 1 325 ? 6.982 6.516 -28.334 1.00 89.75 325 PRO A O 1
ATOM 2650 N N . ASP A 1 326 ? 5.177 7.637 -27.597 1.00 88.44 326 ASP A N 1
ATOM 2651 C CA . ASP A 1 326 ? 5.466 7.506 -26.165 1.00 88.44 326 ASP A CA 1
ATOM 2652 C C . ASP A 1 326 ? 5.576 6.041 -25.714 1.00 88.44 326 ASP A C 1
ATOM 2654 O O . ASP A 1 326 ? 6.391 5.712 -24.853 1.00 88.44 326 ASP A O 1
ATOM 2658 N N . VAL A 1 327 ? 4.798 5.142 -26.323 1.00 92.44 327 VAL A N 1
ATOM 2659 C CA . VAL A 1 327 ? 4.809 3.702 -26.019 1.00 92.44 327 VAL A CA 1
ATOM 2660 C C . VAL A 1 327 ? 6.091 3.061 -26.548 1.00 92.44 327 VAL A C 1
ATOM 2662 O O . VAL A 1 327 ? 6.750 2.306 -25.834 1.00 92.44 327 VAL A O 1
ATOM 2665 N N . ILE A 1 328 ? 6.492 3.413 -27.774 1.00 94.56 328 ILE A N 1
ATOM 2666 C CA . ILE A 1 328 ? 7.758 2.957 -28.365 1.00 94.56 328 ILE A CA 1
ATOM 2667 C C . ILE A 1 328 ? 8.928 3.454 -27.513 1.00 94.56 328 ILE A C 1
ATOM 2669 O O . ILE A 1 328 ? 9.794 2.668 -27.132 1.00 94.56 328 ILE A O 1
ATOM 2673 N N . VAL A 1 329 ? 8.935 4.741 -27.155 1.00 88.50 329 VAL A N 1
ATOM 2674 C CA . VAL A 1 329 ? 9.973 5.336 -26.303 1.00 88.50 329 VAL A CA 1
ATOM 2675 C C . VAL A 1 329 ? 10.010 4.657 -24.932 1.00 88.50 329 VAL A C 1
ATOM 2677 O O . VAL A 1 329 ? 11.100 4.383 -24.431 1.00 88.50 329 VAL A O 1
ATOM 2680 N N . ALA A 1 330 ? 8.864 4.321 -24.333 1.00 87.75 330 ALA A N 1
ATOM 2681 C CA . ALA A 1 330 ? 8.814 3.571 -23.079 1.00 87.75 330 ALA A CA 1
ATOM 2682 C C . ALA A 1 330 ? 9.439 2.171 -23.206 1.00 87.75 330 ALA A C 1
ATOM 2684 O O . ALA A 1 330 ? 10.238 1.791 -22.349 1.00 87.75 330 ALA A O 1
ATOM 2685 N N . ALA A 1 331 ? 9.147 1.435 -24.284 1.00 93.00 331 ALA A N 1
ATOM 2686 C CA . ALA A 1 331 ? 9.750 0.126 -24.546 1.00 93.00 331 ALA A CA 1
ATOM 2687 C C . ALA A 1 331 ? 11.268 0.224 -24.765 1.00 93.00 331 ALA A C 1
ATOM 2689 O O . ALA A 1 331 ? 12.027 -0.552 -24.187 1.00 93.00 331 ALA A O 1
ATOM 2690 N N . VAL A 1 332 ? 11.731 1.224 -25.523 1.00 91.00 332 VAL A N 1
ATOM 2691 C CA . VAL A 1 332 ? 13.164 1.478 -25.737 1.00 91.00 332 VAL A CA 1
ATOM 2692 C C . VAL A 1 332 ? 13.865 1.862 -24.428 1.00 91.00 332 VAL A C 1
ATOM 2694 O O . VAL A 1 332 ? 14.945 1.349 -24.138 1.00 91.00 332 VAL A O 1
ATOM 2697 N N . ARG A 1 333 ? 13.248 2.717 -23.600 1.00 86.69 333 ARG A N 1
ATOM 2698 C CA . ARG A 1 333 ? 13.761 3.070 -22.263 1.00 86.69 333 ARG A CA 1
ATOM 2699 C C . ARG A 1 333 ? 13.859 1.852 -21.355 1.00 86.69 333 ARG A C 1
ATOM 2701 O O . ARG A 1 333 ? 14.848 1.716 -20.643 1.00 86.69 333 ARG A O 1
ATOM 2708 N N . LYS A 1 334 ? 12.847 0.980 -21.378 1.00 87.94 334 LYS A N 1
ATOM 2709 C CA . LYS A 1 334 ? 12.824 -0.255 -20.591 1.00 87.94 334 LYS A CA 1
ATOM 2710 C C . LYS A 1 334 ? 13.914 -1.230 -21.041 1.00 87.94 334 LYS A C 1
ATOM 2712 O O . LYS A 1 334 ? 14.582 -1.808 -20.189 1.00 87.94 334 LYS A O 1
ATOM 2717 N N . LEU A 1 335 ? 14.121 -1.366 -22.354 1.00 90.25 335 LEU A N 1
ATOM 2718 C CA . LEU A 1 335 ? 15.188 -2.182 -22.939 1.00 90.25 335 LEU A CA 1
ATOM 2719 C C . LEU A 1 335 ? 16.582 -1.634 -22.595 1.00 90.25 335 LEU A C 1
ATOM 2721 O O . LEU A 1 335 ? 17.504 -2.409 -22.355 1.00 90.25 335 LEU A O 1
ATOM 2725 N N . ASN A 1 336 ? 16.716 -0.303 -22.556 1.00 85.75 336 ASN A N 1
ATOM 2726 C CA . ASN A 1 336 ? 17.930 0.422 -22.181 1.00 85.75 336 ASN A CA 1
ATOM 2727 C C . ASN A 1 336 ? 19.183 -0.040 -22.952 1.00 85.75 336 ASN A C 1
ATOM 2729 O O . ASN A 1 336 ? 20.263 -0.168 -22.381 1.00 85.75 336 ASN A O 1
ATOM 2733 N N . ASP A 1 337 ? 19.047 -0.304 -24.252 1.00 87.44 337 ASP A N 1
ATOM 2734 C CA . ASP A 1 337 ? 20.157 -0.713 -25.116 1.00 87.44 337 ASP A CA 1
ATOM 2735 C C . ASP A 1 337 ? 20.643 0.475 -25.958 1.00 87.44 337 ASP A C 1
ATOM 2737 O O . ASP A 1 337 ? 19.907 1.007 -26.794 1.00 87.44 337 ASP A O 1
ATOM 2741 N N . GLY A 1 338 ? 21.895 0.893 -25.748 1.00 85.25 338 GLY A N 1
ATOM 2742 C CA . GLY A 1 338 ? 22.487 2.038 -26.436 1.00 85.25 338 GLY A CA 1
ATOM 2743 C C . GLY A 1 338 ? 22.620 1.865 -27.953 1.00 85.25 338 GLY A C 1
ATOM 2744 O O . GLY A 1 338 ? 22.563 2.861 -28.673 1.00 85.25 338 GLY A O 1
ATOM 2745 N N . ASN A 1 339 ? 22.758 0.636 -28.466 1.00 90.38 339 ASN A N 1
ATOM 2746 C CA . ASN A 1 339 ? 22.769 0.395 -29.911 1.00 90.38 339 ASN A CA 1
ATOM 2747 C C . ASN A 1 339 ? 21.373 0.595 -30.504 1.00 90.38 339 ASN A C 1
ATOM 2749 O O . ASN A 1 339 ? 21.243 1.263 -31.528 1.00 90.38 339 ASN A O 1
ATOM 2753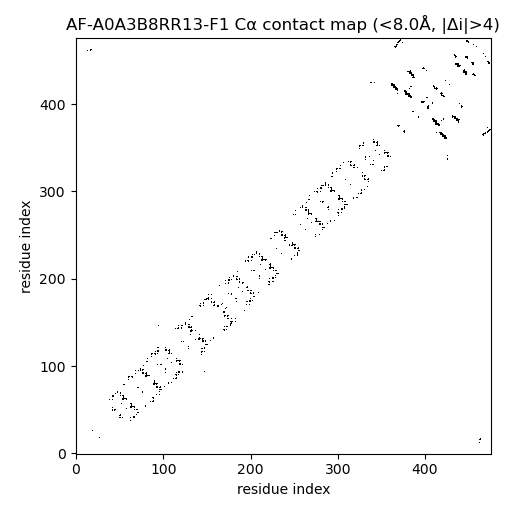 N N . VAL A 1 340 ? 20.341 0.060 -29.844 1.00 92.56 340 VAL A N 1
ATOM 2754 C CA . VAL A 1 340 ? 18.942 0.222 -30.278 1.00 92.56 340 VAL A CA 1
ATOM 2755 C C . VAL A 1 340 ? 18.529 1.692 -30.227 1.00 92.56 340 VAL A C 1
ATOM 2757 O O . VAL A 1 340 ? 17.963 2.205 -31.188 1.00 92.56 340 VAL A O 1
ATOM 2760 N N . ILE A 1 341 ? 18.867 2.397 -29.144 1.00 89.12 341 ILE A N 1
ATOM 2761 C CA . ILE A 1 341 ? 18.591 3.832 -28.997 1.00 89.12 341 ILE A CA 1
ATOM 2762 C C . ILE A 1 341 ? 19.269 4.639 -30.110 1.00 89.12 341 ILE A C 1
ATOM 2764 O O . ILE A 1 341 ? 18.614 5.471 -30.733 1.00 89.12 341 ILE A O 1
ATOM 2768 N N . ALA A 1 342 ? 20.552 4.390 -30.389 1.00 88.62 342 ALA A N 1
ATOM 2769 C CA . ALA A 1 342 ? 21.290 5.125 -31.414 1.00 88.62 342 ALA A CA 1
ATOM 2770 C C . ALA A 1 342 ? 20.754 4.873 -32.834 1.00 88.62 342 ALA A C 1
ATOM 2772 O O . ALA A 1 342 ? 20.651 5.815 -33.623 1.00 88.62 342 ALA A O 1
ATOM 2773 N N . ASP A 1 343 ? 20.403 3.624 -33.161 1.00 93.25 343 ASP A N 1
ATOM 2774 C CA . ASP A 1 343 ? 19.816 3.278 -34.458 1.00 93.25 343 ASP A CA 1
ATOM 2775 C C . ASP A 1 343 ? 18.460 3.967 -34.654 1.00 93.25 343 ASP A C 1
ATOM 2777 O O . ASP A 1 343 ? 18.253 4.684 -35.635 1.00 93.25 343 ASP A O 1
ATOM 2781 N N . LEU A 1 344 ? 17.561 3.839 -33.677 1.00 91.75 344 LEU A N 1
ATOM 2782 C CA . LEU A 1 344 ? 16.222 4.414 -33.760 1.00 91.75 344 LEU A CA 1
ATOM 2783 C C . LEU A 1 344 ? 16.230 5.946 -33.702 1.00 91.75 344 LEU A C 1
ATOM 2785 O O . LEU A 1 344 ? 15.472 6.569 -34.441 1.00 91.75 344 LEU A O 1
ATOM 2789 N N . ALA A 1 345 ? 17.106 6.570 -32.909 1.00 90.19 345 ALA A N 1
ATOM 2790 C CA . ALA A 1 345 ? 17.261 8.028 -32.894 1.00 90.19 345 ALA A CA 1
ATOM 2791 C C . ALA A 1 345 ? 17.602 8.580 -34.289 1.00 90.19 345 ALA A C 1
ATOM 2793 O O . ALA A 1 345 ? 17.133 9.648 -34.675 1.00 90.19 345 ALA A O 1
ATOM 2794 N N . LYS A 1 346 ? 18.373 7.828 -35.082 1.00 92.88 346 LYS A N 1
ATOM 2795 C CA . LYS A 1 346 ? 18.755 8.221 -36.441 1.00 92.88 346 LYS A CA 1
ATOM 2796 C C . LYS A 1 346 ? 17.703 7.850 -37.488 1.00 92.88 346 LYS A C 1
ATOM 2798 O O . LYS A 1 346 ? 17.440 8.636 -38.396 1.00 92.88 346 LYS A O 1
ATOM 2803 N N . ASN A 1 347 ? 17.128 6.653 -37.375 1.00 94.62 347 ASN A N 1
ATOM 2804 C CA . ASN A 1 347 ? 16.440 5.991 -38.484 1.00 94.62 347 ASN A CA 1
ATOM 2805 C C . ASN A 1 347 ? 14.932 5.791 -38.269 1.00 94.62 347 ASN A C 1
ATOM 2807 O O . ASN A 1 347 ? 14.233 5.459 -39.227 1.00 94.62 347 ASN A O 1
ATOM 2811 N N . HIS A 1 348 ? 14.396 5.978 -37.056 1.00 94.44 348 HIS A N 1
ATOM 2812 C CA . HIS A 1 348 ? 12.976 5.724 -36.797 1.00 94.44 348 HIS A CA 1
ATOM 2813 C C . HIS A 1 348 ? 12.094 6.660 -37.645 1.00 94.44 348 HIS A C 1
ATOM 2815 O O . HIS A 1 348 ? 12.377 7.856 -37.707 1.00 94.44 348 HIS A O 1
ATOM 2821 N N . PRO A 1 349 ? 11.005 6.186 -38.280 1.00 92.12 349 PRO A N 1
ATOM 2822 C CA . PRO A 1 349 ? 10.203 7.003 -39.199 1.00 92.12 349 PRO A CA 1
ATOM 2823 C C . PRO A 1 349 ? 9.532 8.211 -38.523 1.00 92.12 349 PRO A C 1
ATOM 2825 O O . PRO A 1 349 ? 9.423 9.283 -39.119 1.00 92.12 349 PRO A O 1
ATOM 2828 N N . HIS A 1 350 ? 9.124 8.069 -37.261 1.00 91.44 350 HIS A N 1
ATOM 2829 C CA . HIS A 1 350 ? 8.441 9.120 -36.503 1.00 91.44 350 HIS A CA 1
ATOM 2830 C C . HIS A 1 350 ? 9.420 10.108 -35.845 1.00 91.44 350 HIS A C 1
ATOM 2832 O O . HIS A 1 350 ? 10.254 9.689 -35.044 1.00 91.44 350 HIS A O 1
ATOM 2838 N N . ILE A 1 351 ? 9.271 11.414 -36.116 1.00 91.31 351 ILE A N 1
ATOM 2839 C CA . ILE A 1 351 ? 10.159 12.479 -35.601 1.00 91.31 351 ILE A CA 1
ATOM 2840 C C . ILE A 1 351 ? 10.189 12.550 -34.072 1.00 91.31 351 ILE A C 1
ATOM 2842 O O . ILE A 1 351 ? 11.269 12.558 -33.505 1.00 91.31 351 ILE A O 1
ATOM 2846 N N . LEU A 1 352 ? 9.032 12.486 -33.400 1.00 87.88 352 LEU A N 1
ATOM 2847 C CA . LEU A 1 352 ? 8.998 12.560 -31.930 1.00 87.88 352 LEU A CA 1
ATOM 2848 C C . LEU A 1 352 ? 9.776 11.419 -31.262 1.00 87.88 352 LEU A C 1
ATOM 2850 O O . LEU A 1 352 ? 10.416 11.636 -30.244 1.00 87.88 352 LEU A O 1
ATOM 2854 N N . VAL A 1 353 ? 9.769 10.221 -31.860 1.00 88.25 353 VAL A N 1
ATOM 2855 C CA . VAL A 1 353 ? 10.576 9.104 -31.354 1.00 88.25 353 VAL A CA 1
ATOM 2856 C C . VAL A 1 353 ? 12.057 9.418 -31.537 1.00 88.25 353 VAL A C 1
ATOM 2858 O O . VAL A 1 353 ? 12.830 9.215 -30.612 1.00 88.25 353 VAL A O 1
ATOM 2861 N N . ARG A 1 354 ? 12.463 9.953 -32.695 1.00 92.31 354 ARG A N 1
ATOM 2862 C CA . ARG A 1 354 ? 13.860 10.345 -32.920 1.00 92.31 354 ARG A CA 1
ATOM 2863 C C . ARG A 1 354 ? 14.329 11.386 -31.906 1.00 92.31 354 ARG A C 1
ATOM 2865 O O . ARG A 1 354 ? 15.342 11.154 -31.258 1.00 92.31 354 ARG A O 1
ATOM 2872 N N . ASP A 1 355 ? 13.563 12.458 -31.720 1.00 84.81 355 ASP A N 1
ATOM 2873 C CA . ASP A 1 355 ? 13.911 13.564 -30.820 1.00 84.81 355 ASP A CA 1
ATOM 2874 C C . ASP A 1 355 ? 14.030 13.096 -29.357 1.00 84.81 355 ASP A C 1
ATOM 2876 O O . ASP A 1 355 ? 14.983 13.445 -28.655 1.00 84.81 355 ASP A O 1
ATOM 2880 N N . ASP A 1 356 ? 13.092 12.267 -28.887 1.00 82.38 356 ASP A N 1
ATOM 2881 C CA . ASP A 1 356 ? 13.133 11.725 -27.526 1.00 82.38 356 ASP A CA 1
ATOM 2882 C C . ASP A 1 356 ? 14.285 10.738 -27.331 1.00 82.38 356 ASP A C 1
ATOM 2884 O O . ASP A 1 356 ? 14.955 10.756 -26.293 1.00 82.38 356 ASP A O 1
ATOM 2888 N N . LEU A 1 357 ? 14.539 9.878 -28.320 1.00 86.12 357 LEU A N 1
ATOM 2889 C CA . LEU A 1 357 ? 15.646 8.933 -28.260 1.00 86.12 357 LEU A CA 1
ATOM 2890 C C . LEU A 1 357 ? 17.000 9.633 -28.386 1.00 86.12 357 LEU A C 1
ATOM 2892 O O . LEU A 1 357 ? 17.940 9.191 -27.738 1.00 86.12 357 LEU A O 1
ATOM 2896 N N . GLU A 1 358 ? 17.117 10.739 -29.122 1.00 84.50 358 GLU A N 1
ATOM 2897 C CA . GLU A 1 358 ? 18.339 11.549 -29.181 1.00 84.50 358 GLU A CA 1
ATOM 2898 C C . GLU A 1 358 ? 18.687 12.123 -27.800 1.00 84.50 358 GLU A C 1
ATOM 2900 O O . GLU A 1 358 ? 19.831 12.009 -27.349 1.00 84.50 358 GLU A O 1
ATOM 2905 N N . ARG A 1 359 ? 17.685 12.627 -27.065 1.00 80.56 359 ARG A N 1
ATOM 2906 C CA . ARG A 1 359 ? 17.861 13.082 -25.674 1.00 80.56 359 ARG A CA 1
ATOM 2907 C C . ARG A 1 359 ? 18.269 11.952 -24.731 1.00 80.56 359 ARG A C 1
ATOM 2909 O O . ARG A 1 359 ? 19.056 12.175 -23.817 1.00 80.56 359 ARG A O 1
ATOM 2916 N N . LEU A 1 360 ? 17.742 10.743 -24.922 1.00 76.62 360 LEU A N 1
ATOM 2917 C CA . LEU A 1 360 ? 18.119 9.576 -24.111 1.00 76.62 360 LEU A CA 1
ATOM 2918 C C . LEU A 1 360 ? 19.498 9.029 -24.476 1.00 76.62 360 LEU A C 1
ATOM 2920 O O . LEU A 1 360 ? 20.202 8.512 -23.603 1.00 76.62 360 LEU A O 1
ATOM 2924 N N . ASN A 1 361 ? 19.865 9.138 -25.752 1.00 82.06 361 ASN A N 1
ATOM 2925 C CA . ASN A 1 361 ? 21.131 8.675 -26.290 1.00 82.06 361 ASN A CA 1
ATOM 2926 C C . ASN A 1 361 ? 22.294 9.486 -25.731 1.00 82.06 361 ASN A C 1
ATOM 2928 O O . ASN A 1 361 ? 23.376 8.939 -25.592 1.00 82.06 361 ASN A O 1
ATOM 2932 N N . ILE A 1 362 ? 22.103 10.766 -25.412 1.00 79.50 362 ILE A N 1
ATOM 2933 C CA . ILE A 1 362 ? 23.189 11.644 -24.979 1.00 79.50 362 ILE A CA 1
ATOM 2934 C C . ILE A 1 362 ? 23.164 11.827 -23.458 1.00 79.50 362 ILE A C 1
ATOM 2936 O O . ILE A 1 362 ? 22.164 12.221 -22.863 1.00 79.50 362 ILE A O 1
ATOM 2940 N N . LYS A 1 363 ? 24.303 11.570 -22.816 1.00 74.94 363 LYS A N 1
ATOM 2941 C CA . LYS A 1 363 ? 24.588 11.931 -21.425 1.00 74.94 363 LYS A CA 1
ATOM 2942 C C . LYS A 1 363 ? 25.607 13.061 -21.403 1.00 74.94 363 LYS A C 1
ATOM 2944 O O . LYS A 1 363 ? 26.470 13.128 -22.274 1.00 74.94 363 LYS A O 1
ATOM 2949 N N . TYR A 1 364 ? 25.523 13.929 -20.401 1.00 75.44 364 TYR A N 1
ATOM 2950 C CA . TYR A 1 364 ? 26.424 15.069 -20.261 1.00 75.44 364 TYR A CA 1
ATOM 2951 C C . TYR A 1 364 ? 27.323 14.915 -19.033 1.00 75.44 364 TYR A C 1
ATOM 2953 O O . TYR A 1 364 ? 26.874 14.445 -17.989 1.00 75.44 364 TYR A O 1
ATOM 2961 N N . ILE A 1 365 ? 28.587 15.315 -19.168 1.00 73.44 365 ILE A N 1
ATOM 2962 C CA . ILE A 1 365 ? 29.558 15.435 -18.074 1.00 73.44 365 ILE A CA 1
ATOM 2963 C C . ILE A 1 365 ? 30.019 16.881 -18.048 1.00 73.44 365 ILE A C 1
ATOM 2965 O O . ILE A 1 365 ? 30.574 17.356 -19.036 1.00 73.44 365 ILE A O 1
ATOM 2969 N N . SER A 1 366 ? 29.833 17.560 -16.925 1.00 73.94 366 SER A N 1
ATOM 2970 C CA . SER A 1 366 ? 30.237 18.955 -16.768 1.00 73.94 366 SER A CA 1
ATOM 2971 C C . SER A 1 366 ? 31.178 19.117 -15.581 1.00 73.94 366 SER A C 1
ATOM 2973 O O . SER A 1 366 ? 31.094 18.358 -14.619 1.00 73.94 366 SER A O 1
ATOM 2975 N N . GLY A 1 367 ? 32.065 20.104 -15.645 1.00 72.94 367 GLY A N 1
ATOM 2976 C CA . GLY A 1 367 ? 33.002 20.424 -14.569 1.00 72.94 367 GLY A CA 1
ATOM 2977 C C . GLY A 1 367 ? 33.700 21.761 -14.801 1.00 72.94 367 GLY A C 1
ATOM 2978 O O . GLY A 1 367 ? 33.408 22.449 -15.778 1.00 72.94 367 GLY A O 1
ATOM 2979 N N . VAL A 1 368 ? 34.624 22.122 -13.909 1.00 73.00 368 VAL A N 1
ATOM 2980 C CA . VAL A 1 368 ? 35.431 23.348 -14.001 1.00 73.00 368 VAL A CA 1
ATOM 2981 C C . VAL A 1 368 ? 36.912 22.980 -13.959 1.00 73.00 368 VAL A C 1
ATOM 2983 O O . VAL A 1 368 ? 37.361 22.316 -13.030 1.00 73.00 368 VAL A O 1
ATOM 2986 N N . LEU A 1 369 ? 37.676 23.400 -14.966 1.00 71.44 369 LEU A N 1
ATOM 2987 C CA . LEU A 1 369 ? 39.127 23.245 -15.002 1.00 71.44 369 LEU A CA 1
ATOM 2988 C C . LEU A 1 369 ? 39.821 24.411 -14.309 1.00 71.44 369 LEU A C 1
ATOM 2990 O O . LEU A 1 369 ? 39.601 25.569 -14.674 1.00 71.44 369 LEU A O 1
ATOM 2994 N N . LEU A 1 370 ? 40.715 24.089 -13.378 1.00 68.00 370 LEU A N 1
ATOM 2995 C CA . LEU A 1 370 ? 41.510 25.049 -12.623 1.00 68.00 370 LEU A CA 1
ATOM 2996 C C . LEU A 1 370 ? 43.011 24.738 -12.759 1.00 68.00 370 LEU A C 1
ATOM 2998 O O . LEU A 1 370 ? 43.396 23.641 -13.158 1.00 68.00 370 LEU A O 1
ATOM 3002 N N . ASP A 1 371 ? 43.858 25.723 -12.471 1.00 65.25 371 ASP A N 1
ATOM 3003 C CA . ASP A 1 371 ? 45.311 25.571 -12.369 1.00 65.25 371 ASP A CA 1
ATOM 3004 C C . ASP A 1 371 ? 45.764 25.298 -10.918 1.00 65.25 371 ASP A C 1
ATOM 3006 O O . ASP A 1 371 ? 44.959 25.311 -9.986 1.00 65.25 371 ASP A O 1
ATOM 3010 N N . ALA A 1 372 ? 47.080 25.124 -10.714 1.00 63.62 372 ALA A N 1
ATOM 3011 C CA . ALA A 1 372 ? 47.758 24.986 -9.407 1.00 63.62 372 ALA A CA 1
ATOM 3012 C C . ALA A 1 372 ? 47.372 26.039 -8.347 1.00 63.62 372 ALA A C 1
ATOM 3014 O O . ALA A 1 372 ? 47.529 25.810 -7.151 1.00 63.62 372 ALA A O 1
ATOM 3015 N N . ASN A 1 373 ? 46.859 27.193 -8.773 1.00 65.44 373 ASN A N 1
ATOM 3016 C CA . ASN A 1 373 ? 46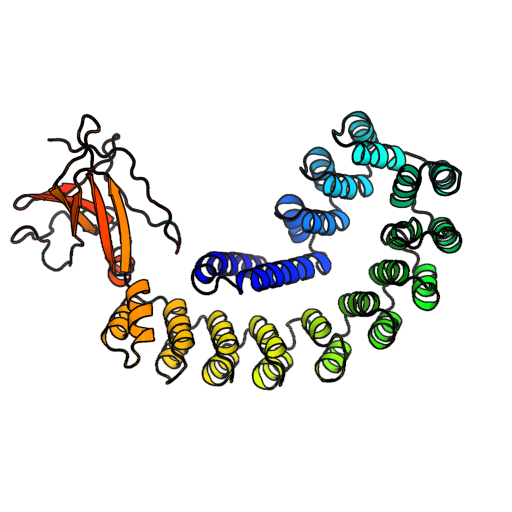.490 28.323 -7.928 1.00 65.44 373 ASN A CA 1
ATOM 3017 C C . ASN A 1 373 ? 44.970 28.557 -7.891 1.00 65.44 373 ASN A C 1
ATOM 3019 O O . ASN A 1 373 ? 44.537 29.646 -7.504 1.00 65.44 373 ASN A O 1
ATOM 3023 N N . LYS A 1 374 ? 44.164 27.562 -8.293 1.00 63.84 374 LYS A N 1
ATOM 3024 C CA . LYS A 1 374 ? 42.692 27.612 -8.347 1.00 63.84 374 LYS A CA 1
ATOM 3025 C C . LYS A 1 374 ? 42.140 28.643 -9.337 1.00 63.84 374 LYS A C 1
ATOM 3027 O O . LYS A 1 374 ? 41.001 29.090 -9.199 1.00 63.84 374 LYS A O 1
ATOM 3032 N N . LYS A 1 375 ? 42.926 29.058 -10.334 1.00 71.56 375 LYS A N 1
ATOM 3033 C CA . LYS A 1 375 ? 42.457 29.959 -11.393 1.00 71.56 375 LYS A CA 1
ATOM 3034 C C . LYS A 1 375 ? 41.886 29.157 -12.559 1.00 71.56 375 LYS A C 1
ATOM 3036 O O . LYS A 1 375 ? 42.472 28.140 -12.919 1.00 71.56 375 LYS A O 1
ATOM 3041 N N . PRO A 1 376 ? 40.797 29.613 -13.197 1.00 74.75 376 PRO A N 1
ATOM 3042 C CA . PRO A 1 376 ? 40.224 28.904 -14.329 1.00 74.75 376 PRO A CA 1
ATOM 3043 C C . PRO A 1 376 ? 41.152 28.757 -15.534 1.00 74.75 376 PRO A C 1
ATOM 3045 O O . PRO A 1 376 ? 41.730 29.736 -16.011 1.00 74.75 376 PRO A O 1
ATOM 3048 N N . LEU A 1 377 ? 41.223 27.542 -16.079 1.00 71.50 377 LEU A N 1
ATOM 3049 C CA . LEU A 1 377 ? 41.930 27.256 -17.325 1.00 71.50 377 LEU A CA 1
ATOM 3050 C C . LEU A 1 377 ? 40.982 27.418 -18.514 1.00 71.50 377 LEU A C 1
ATOM 3052 O O . LEU A 1 377 ? 40.138 26.561 -18.777 1.00 71.50 377 LEU A O 1
ATOM 3056 N N . LYS A 1 378 ? 41.132 28.524 -19.245 1.00 83.81 378 LYS A N 1
ATOM 3057 C CA . LYS A 1 378 ? 40.324 28.875 -20.422 1.00 83.81 378 LYS A CA 1
ATOM 3058 C C . LYS A 1 378 ? 40.891 28.279 -21.710 1.00 83.81 378 LYS A C 1
ATOM 3060 O O . LYS A 1 378 ? 42.092 28.353 -21.944 1.00 83.81 378 LYS A O 1
ATOM 3065 N N . GLY A 1 379 ? 40.007 27.833 -22.606 1.00 81.56 379 GLY A N 1
ATOM 3066 C CA . GLY A 1 379 ? 40.373 27.452 -23.974 1.00 81.56 379 GLY A CA 1
ATOM 3067 C C . GLY A 1 379 ? 41.053 26.088 -24.081 1.00 81.56 379 GLY A C 1
ATOM 3068 O O . GLY A 1 379 ? 41.580 25.758 -25.140 1.00 81.56 379 GLY A O 1
ATOM 3069 N N . MET A 1 380 ? 41.032 25.300 -23.007 1.00 77.94 380 MET A N 1
ATOM 3070 C CA . MET A 1 380 ? 41.614 23.965 -22.982 1.00 77.94 380 MET A CA 1
ATOM 3071 C C . MET A 1 380 ? 40.641 22.956 -23.591 1.00 77.94 380 MET A C 1
ATOM 3073 O O . MET A 1 380 ? 39.449 22.976 -23.280 1.00 77.94 380 MET A O 1
ATOM 3077 N N . ILE A 1 381 ? 41.146 22.061 -24.443 1.00 82.38 381 ILE A N 1
ATOM 3078 C CA . ILE A 1 381 ? 40.342 20.986 -25.035 1.00 82.38 381 ILE A CA 1
ATOM 3079 C C . ILE A 1 381 ? 40.327 19.795 -24.083 1.00 82.38 381 ILE A C 1
ATOM 3081 O O . ILE A 1 381 ? 41.289 19.037 -24.018 1.00 82.38 381 ILE A O 1
ATOM 3085 N N . VAL A 1 382 ? 39.227 19.607 -23.369 1.00 79.56 382 VAL A N 1
ATOM 3086 C CA . VAL A 1 382 ? 39.040 18.476 -22.455 1.00 79.56 382 VAL A CA 1
ATOM 3087 C C . VAL A 1 382 ? 38.568 17.271 -23.246 1.00 79.56 382 VAL A C 1
ATOM 3089 O O . VAL A 1 382 ? 37.602 17.390 -23.998 1.00 79.56 382 VAL A O 1
ATOM 3092 N N . TYR A 1 383 ? 39.199 16.118 -23.045 1.00 82.56 383 TYR A N 1
ATOM 3093 C CA . TYR A 1 383 ? 38.773 14.844 -23.613 1.00 82.56 383 TYR A CA 1
ATOM 3094 C C . TYR A 1 383 ? 38.207 13.928 -22.534 1.00 82.56 383 TYR A C 1
ATOM 3096 O O . TYR A 1 383 ? 38.752 13.830 -21.433 1.00 82.56 383 TYR A O 1
ATOM 3104 N N . LEU A 1 384 ? 37.144 13.207 -22.887 1.00 81.12 384 LEU A N 1
ATOM 3105 C CA . LEU A 1 384 ? 36.713 12.022 -22.161 1.00 81.12 384 LEU A CA 1
ATOM 3106 C C . LEU A 1 384 ? 37.403 10.796 -22.755 1.00 81.12 384 LEU A C 1
ATOM 3108 O O . LEU A 1 384 ? 37.254 10.507 -23.944 1.00 81.12 384 LEU A O 1
ATOM 3112 N N . ILE A 1 385 ? 38.150 10.078 -21.924 1.00 79.31 385 ILE A N 1
ATOM 3113 C CA . ILE A 1 385 ? 39.026 8.991 -22.352 1.00 79.31 385 ILE A CA 1
ATOM 3114 C C . ILE A 1 385 ? 38.547 7.700 -21.688 1.00 79.31 385 ILE A C 1
ATOM 3116 O O . ILE A 1 385 ? 38.523 7.628 -20.455 1.00 79.31 385 ILE A O 1
ATOM 3120 N N . PRO A 1 386 ? 38.139 6.683 -22.465 1.00 76.38 386 PRO A N 1
ATOM 3121 C CA . PRO A 1 386 ? 37.712 5.418 -21.892 1.00 76.38 386 PRO A CA 1
ATOM 3122 C C . PRO A 1 386 ? 38.869 4.681 -21.213 1.00 76.38 386 PRO A C 1
ATOM 3124 O O . PRO A 1 386 ? 40.038 4.820 -21.587 1.00 76.38 386 PRO A O 1
ATOM 3127 N N . MET A 1 387 ? 38.535 3.878 -20.211 1.00 74.06 387 MET A N 1
ATOM 3128 C CA . MET A 1 387 ? 39.477 3.034 -19.481 1.00 74.06 387 MET A CA 1
ATOM 3129 C C . MET A 1 387 ? 39.074 1.562 -19.611 1.00 74.06 387 MET A C 1
ATOM 3131 O O . MET A 1 387 ? 37.908 1.249 -19.835 1.00 74.06 387 MET A O 1
ATOM 3135 N N . GLU A 1 388 ? 40.042 0.659 -19.462 1.00 69.62 388 GLU A N 1
ATOM 3136 C CA . GLU A 1 388 ? 39.829 -0.793 -19.475 1.00 69.62 388 GLU A CA 1
ATOM 3137 C C . GLU A 1 388 ? 40.408 -1.364 -18.174 1.00 69.62 388 GLU A C 1
ATOM 3139 O O . GLU A 1 388 ? 41.527 -1.021 -17.786 1.00 69.62 388 GLU A O 1
ATOM 3144 N N . ASP A 1 389 ? 39.614 -2.141 -17.434 1.00 67.00 389 ASP A N 1
ATOM 3145 C CA . ASP A 1 389 ? 39.965 -2.665 -16.102 1.00 67.00 389 ASP A CA 1
ATOM 3146 C C . ASP A 1 389 ? 40.477 -1.600 -15.108 1.00 67.00 389 ASP A C 1
ATOM 3148 O O . ASP A 1 389 ? 41.367 -1.838 -14.288 1.00 67.00 389 ASP A O 1
ATOM 3152 N N . GLY A 1 390 ? 39.925 -0.383 -15.185 1.00 61.94 390 GLY A N 1
ATOM 3153 C CA . GLY A 1 390 ? 40.298 0.728 -14.305 1.00 61.94 390 GLY A CA 1
ATOM 3154 C C . GLY A 1 390 ? 41.683 1.320 -14.582 1.00 61.94 390 GLY A C 1
ATOM 3155 O O . GLY A 1 390 ? 42.183 2.097 -13.766 1.00 61.94 390 GLY A O 1
ATOM 3156 N N . LYS A 1 391 ? 42.303 1.002 -15.726 1.00 63.75 391 LYS A N 1
ATOM 3157 C CA . LYS A 1 391 ? 43.574 1.585 -16.175 1.00 63.75 391 LYS A CA 1
ATOM 3158 C C . LYS A 1 391 ? 43.414 2.264 -17.534 1.00 63.75 391 LYS A C 1
ATOM 3160 O O . LYS A 1 391 ? 42.616 1.845 -18.371 1.00 63.75 391 LYS A O 1
ATOM 3165 N N . MET A 1 392 ? 44.188 3.325 -17.770 1.00 62.22 392 MET A N 1
ATOM 3166 C CA . MET A 1 392 ? 44.354 3.831 -19.134 1.00 62.22 392 MET A CA 1
ATOM 3167 C C . MET A 1 392 ? 45.088 2.772 -19.959 1.00 62.22 392 MET A C 1
ATOM 3169 O O . MET A 1 392 ? 46.103 2.236 -19.504 1.00 62.22 392 MET A O 1
ATOM 3173 N N . ARG A 1 393 ? 44.605 2.485 -21.175 1.00 64.62 393 ARG A N 1
ATOM 3174 C CA . ARG A 1 393 ? 45.380 1.684 -22.129 1.00 64.62 393 ARG A CA 1
ATOM 3175 C C . ARG A 1 393 ? 46.719 2.377 -22.360 1.00 64.62 393 ARG A C 1
ATOM 3177 O O . ARG A 1 393 ? 46.763 3.559 -22.689 1.00 64.62 393 ARG A O 1
ATOM 3184 N N . THR A 1 394 ? 47.809 1.633 -22.227 1.00 54.78 394 THR A N 1
ATOM 3185 C CA . THR A 1 394 ? 49.175 2.137 -22.438 1.00 54.78 394 THR A CA 1
ATOM 3186 C C . THR A 1 394 ? 49.511 2.379 -23.914 1.00 54.78 394 THR A C 1
ATOM 3188 O O . THR A 1 394 ? 50.605 2.839 -24.220 1.00 54.78 394 THR A O 1
ATOM 3191 N N . SER A 1 395 ? 48.593 2.071 -24.834 1.00 57.25 395 SER A N 1
ATOM 3192 C CA . SER A 1 395 ? 48.837 2.039 -26.280 1.00 57.25 395 SER A CA 1
ATOM 3193 C C . SER A 1 395 ? 47.674 2.586 -27.114 1.00 57.25 395 SER A C 1
ATOM 3195 O O . SER A 1 395 ? 47.374 2.065 -28.190 1.00 57.25 395 SER A O 1
ATOM 3197 N N . TYR A 1 396 ? 46.993 3.638 -26.650 1.00 68.38 396 TYR A N 1
ATOM 3198 C CA . TYR A 1 396 ? 46.121 4.380 -27.560 1.00 68.38 396 TYR A CA 1
ATOM 3199 C C . TYR A 1 396 ? 46.961 4.939 -28.715 1.00 68.38 396 TYR A C 1
ATOM 3201 O O . TYR A 1 396 ? 47.880 5.723 -28.495 1.00 68.38 396 TYR A O 1
ATOM 3209 N N . GLN A 1 397 ? 46.665 4.523 -29.948 1.00 71.06 397 GLN A N 1
ATOM 3210 C CA . GLN A 1 397 ? 47.265 5.148 -31.123 1.00 71.06 397 GLN A CA 1
ATOM 3211 C C . GLN A 1 397 ? 46.650 6.539 -31.286 1.00 71.06 397 GLN A C 1
ATOM 3213 O O . GLN A 1 397 ? 45.424 6.668 -31.270 1.00 71.06 397 GLN A O 1
ATOM 3218 N N . ILE A 1 398 ? 47.488 7.570 -31.404 1.00 70.25 398 ILE A N 1
ATOM 3219 C CA . ILE A 1 398 ? 47.051 8.966 -31.506 1.00 70.25 398 ILE A CA 1
ATOM 3220 C C . ILE A 1 398 ? 47.482 9.520 -32.853 1.00 70.25 398 ILE A C 1
ATOM 3222 O O . ILE A 1 398 ? 48.666 9.561 -33.176 1.00 70.25 398 ILE A O 1
ATOM 3226 N N . GLU A 1 399 ? 46.510 9.994 -33.622 1.00 71.25 399 GLU A N 1
ATOM 3227 C CA . GLU A 1 399 ? 46.748 10.678 -34.886 1.00 71.25 399 GLU A CA 1
ATOM 3228 C C . GLU A 1 399 ? 46.033 12.025 -34.881 1.00 71.25 399 GLU A C 1
ATOM 3230 O O . GLU A 1 399 ? 44.825 12.110 -34.655 1.00 71.25 399 GLU A O 1
ATOM 3235 N N . LYS A 1 400 ? 46.793 13.098 -35.138 1.00 70.50 400 LYS A N 1
ATOM 3236 C CA . LYS A 1 400 ? 46.279 14.477 -35.230 1.00 70.50 400 LYS A CA 1
ATOM 3237 C C . LYS A 1 400 ? 45.424 14.881 -34.012 1.00 70.50 400 LYS A C 1
ATOM 3239 O O . LYS A 1 400 ? 44.356 15.469 -34.171 1.00 70.50 400 LYS A O 1
ATOM 3244 N N . GLY A 1 401 ? 45.886 14.539 -32.805 1.00 65.62 401 GLY A N 1
ATOM 3245 C CA . GLY A 1 401 ? 45.212 14.883 -31.547 1.00 65.62 401 GLY A CA 1
ATOM 3246 C C . GLY A 1 401 ? 43.948 14.069 -31.241 1.00 65.62 401 GLY A C 1
ATOM 3247 O O . GLY A 1 401 ? 43.133 14.500 -30.431 1.00 65.62 401 GLY A O 1
ATOM 3248 N N . ARG A 1 402 ? 43.744 12.910 -31.886 1.00 67.00 402 ARG A N 1
ATOM 3249 C CA . ARG A 1 402 ? 42.599 12.012 -31.648 1.00 67.00 402 ARG A CA 1
ATOM 3250 C C . ARG A 1 402 ? 43.066 10.588 -31.377 1.00 67.00 402 ARG A C 1
ATOM 3252 O O . ARG A 1 402 ? 44.009 10.132 -32.016 1.00 67.00 402 ARG A O 1
ATOM 3259 N N . ILE A 1 403 ? 42.374 9.874 -30.487 1.00 71.44 403 ILE A N 1
ATOM 3260 C CA . ILE A 1 403 ? 42.577 8.429 -30.312 1.00 71.44 403 ILE A CA 1
ATOM 3261 C C . ILE A 1 403 ? 41.972 7.703 -31.518 1.00 71.44 403 ILE A C 1
ATOM 3263 O O . ILE A 1 403 ? 40.814 7.920 -31.873 1.00 71.44 403 ILE A O 1
ATOM 3267 N N . ILE A 1 404 ? 42.755 6.845 -32.161 1.00 69.19 404 ILE A N 1
ATOM 3268 C CA . ILE A 1 404 ? 42.324 6.066 -33.321 1.00 69.19 404 ILE A CA 1
ATOM 3269 C C . ILE A 1 404 ? 41.380 4.949 -32.868 1.00 69.19 404 ILE A C 1
ATOM 3271 O O . ILE A 1 404 ? 41.634 4.254 -31.885 1.00 69.19 404 ILE A O 1
ATOM 3275 N N . GLY A 1 405 ? 40.286 4.761 -33.608 1.00 63.34 405 GLY A N 1
ATOM 3276 C CA . GLY A 1 405 ? 39.319 3.684 -33.369 1.00 63.34 405 GLY A CA 1
ATOM 3277 C C . GLY A 1 405 ? 38.314 3.957 -32.248 1.00 63.34 405 GLY A C 1
ATOM 3278 O O . GLY A 1 405 ? 37.393 3.168 -32.069 1.00 63.34 405 GLY A O 1
ATOM 3279 N N . VAL A 1 406 ? 38.436 5.085 -31.542 1.00 63.66 406 VAL A N 1
ATOM 3280 C CA . VAL A 1 406 ? 37.492 5.524 -30.509 1.00 63.66 406 VAL A CA 1
ATOM 3281 C C . VAL A 1 406 ? 37.031 6.941 -30.834 1.00 63.66 406 VAL A C 1
ATOM 3283 O O . VAL A 1 406 ? 37.832 7.824 -31.129 1.00 63.66 406 VAL A O 1
ATOM 3286 N N . THR A 1 407 ? 35.721 7.182 -30.787 1.00 68.12 407 THR A N 1
ATOM 3287 C CA . THR A 1 407 ? 35.220 8.561 -30.813 1.00 68.12 407 THR A CA 1
ATOM 3288 C C . THR A 1 407 ? 35.395 9.127 -29.414 1.00 68.12 407 THR A C 1
ATOM 3290 O O . THR A 1 407 ? 34.674 8.708 -28.520 1.00 68.12 407 THR A O 1
ATOM 3293 N N . ASN A 1 408 ? 36.341 10.042 -29.207 1.00 72.44 408 ASN A N 1
ATOM 3294 C CA . ASN A 1 408 ? 36.529 10.688 -27.907 1.00 72.44 408 ASN A CA 1
ATOM 3295 C C . ASN A 1 408 ? 35.660 11.943 -27.823 1.00 72.44 408 ASN A C 1
ATOM 3297 O O . ASN A 1 408 ? 35.950 12.907 -28.541 1.00 72.44 408 ASN A O 1
ATOM 3301 N N . PRO A 1 409 ? 34.638 11.985 -26.953 1.00 81.12 409 PRO A N 1
ATOM 3302 C CA . PRO A 1 409 ? 33.980 13.232 -26.617 1.00 81.12 409 PRO A CA 1
ATOM 3303 C C . PRO A 1 409 ? 35.004 14.276 -26.196 1.00 81.12 409 PRO A C 1
ATOM 3305 O O . PRO A 1 409 ? 35.858 14.010 -25.348 1.00 81.12 409 PRO A O 1
ATOM 3308 N N . SER A 1 410 ? 34.904 15.464 -26.781 1.00 84.44 410 SER A N 1
ATOM 3309 C CA . SER A 1 410 ? 35.771 16.584 -26.443 1.00 84.44 410 SER A CA 1
ATOM 3310 C C . SER A 1 410 ? 34.989 17.884 -26.390 1.00 84.44 410 SER A C 1
ATOM 3312 O O . SER A 1 410 ? 34.006 18.047 -27.113 1.00 84.44 410 SER A O 1
ATOM 3314 N N . THR A 1 411 ? 35.447 18.824 -25.576 1.00 85.06 411 THR A N 1
ATOM 3315 C CA . THR A 1 411 ? 34.854 20.159 -25.465 1.00 85.06 411 THR A CA 1
ATOM 3316 C C . THR A 1 411 ? 35.926 21.182 -25.107 1.00 85.06 411 THR A C 1
ATOM 3318 O O . THR A 1 411 ? 37.001 20.809 -24.643 1.00 85.06 411 THR A O 1
ATOM 3321 N N . ILE A 1 412 ? 35.644 22.464 -25.315 1.00 85.06 412 ILE A N 1
ATOM 3322 C CA . ILE A 1 412 ? 36.567 23.556 -24.987 1.00 85.06 412 ILE A CA 1
ATOM 3323 C C . ILE A 1 412 ? 36.088 24.226 -23.703 1.00 85.06 412 ILE A C 1
ATOM 3325 O O . ILE A 1 412 ? 34.914 24.586 -23.602 1.00 85.06 412 ILE A O 1
ATOM 3329 N N . SER A 1 413 ? 36.986 24.419 -22.737 1.00 81.56 413 SER A N 1
ATOM 3330 C CA . SER A 1 413 ? 36.653 25.127 -21.503 1.00 81.56 413 SER A CA 1
ATOM 3331 C C . SER A 1 413 ? 36.372 26.616 -21.741 1.00 81.56 413 SER A C 1
ATOM 3333 O O . SER A 1 413 ? 37.060 27.300 -22.512 1.00 81.56 413 SER A O 1
ATOM 3335 N N . SER A 1 414 ? 35.351 27.134 -21.059 1.00 86.88 414 SER A N 1
ATOM 3336 C CA . SER A 1 414 ? 34.914 28.529 -21.132 1.00 86.88 414 SER A CA 1
ATOM 3337 C C . SER A 1 414 ? 35.928 29.487 -20.489 1.00 86.88 414 SER A C 1
ATOM 3339 O O . SER A 1 414 ? 36.957 29.080 -19.950 1.00 86.88 414 SER A O 1
ATOM 3341 N N . SER A 1 415 ? 35.640 30.795 -20.494 1.00 87.75 415 SER A N 1
ATOM 3342 C CA . SER A 1 415 ? 36.458 31.780 -19.765 1.00 87.75 415 SER A CA 1
ATOM 3343 C C . SER A 1 415 ? 36.538 31.530 -18.262 1.00 87.75 415 SER A C 1
ATOM 3345 O O . SER A 1 415 ? 37.497 31.973 -17.638 1.00 87.75 415 SER A O 1
ATOM 3347 N N . ASN A 1 416 ? 35.557 30.816 -17.710 1.00 82.88 416 ASN A N 1
ATOM 3348 C CA . ASN A 1 416 ? 35.484 30.458 -16.299 1.00 82.88 416 ASN A CA 1
ATOM 3349 C C . ASN A 1 416 ? 35.970 29.024 -16.050 1.00 82.88 416 ASN A C 1
ATOM 3351 O O . ASN A 1 416 ? 35.764 28.499 -14.964 1.00 82.88 416 ASN A O 1
ATOM 3355 N N . GLY A 1 417 ? 36.606 28.378 -17.037 1.00 75.62 417 GLY A N 1
ATOM 3356 C CA . GLY A 1 417 ? 37.107 27.005 -16.920 1.00 75.62 417 GLY A CA 1
ATOM 3357 C C . GLY A 1 417 ? 36.015 25.938 -17.012 1.00 75.62 417 GLY A C 1
ATOM 3358 O O . GLY A 1 417 ? 36.327 24.751 -17.026 1.00 75.62 417 GLY A O 1
ATOM 3359 N N . GLU A 1 418 ? 34.745 26.333 -17.111 1.00 81.69 418 GLU A N 1
ATOM 3360 C CA . GLU A 1 418 ? 33.613 25.416 -17.234 1.00 81.69 418 GLU A CA 1
ATOM 3361 C C . GLU A 1 418 ? 33.682 24.631 -18.542 1.00 81.69 418 GLU A C 1
ATOM 3363 O O . GLU A 1 418 ? 33.944 25.193 -19.606 1.00 81.69 418 GLU A O 1
ATOM 3368 N N . PHE A 1 419 ? 33.391 23.340 -18.478 1.00 79.94 419 PHE A N 1
ATOM 3369 C CA . PHE A 1 419 ? 33.315 22.468 -19.638 1.00 79.94 419 PHE A CA 1
ATOM 3370 C C . PHE A 1 419 ? 32.072 21.583 -19.554 1.00 79.94 419 PHE A C 1
ATOM 3372 O O . PHE A 1 419 ? 31.591 21.268 -18.469 1.00 79.94 419 PHE A O 1
ATOM 3379 N N . THR A 1 420 ? 31.536 21.185 -20.708 1.00 80.88 420 THR A N 1
ATOM 3380 C CA . THR A 1 420 ? 30.470 20.178 -20.814 1.00 80.88 420 THR A CA 1
ATOM 3381 C C . THR A 1 420 ? 30.760 19.256 -21.993 1.00 80.88 420 THR A C 1
ATOM 3383 O O . THR A 1 420 ? 30.876 19.704 -23.134 1.00 80.88 420 THR A O 1
ATOM 3386 N N . LEU A 1 421 ? 30.911 17.969 -21.701 1.00 83.19 421 LEU A N 1
ATOM 3387 C CA . LEU A 1 421 ? 31.132 16.872 -22.636 1.00 83.19 421 LEU A CA 1
ATOM 3388 C C . LEU A 1 421 ? 29.815 16.134 -22.858 1.00 83.19 421 LEU A C 1
ATOM 3390 O O . LEU A 1 421 ? 29.032 15.985 -21.924 1.00 83.19 421 LEU A O 1
ATOM 3394 N N . SER A 1 422 ? 29.592 15.638 -24.072 1.00 82.12 422 SER A N 1
ATOM 3395 C CA . SER A 1 422 ? 28.462 14.764 -24.398 1.00 82.12 422 SER A CA 1
ATOM 3396 C C . SER A 1 422 ? 28.968 13.368 -24.756 1.00 82.12 422 SER A C 1
ATOM 3398 O O . SER A 1 422 ? 29.846 13.218 -25.598 1.00 82.12 422 SER A O 1
ATOM 3400 N N . ILE A 1 423 ? 28.431 12.335 -24.117 1.00 80.94 423 ILE A N 1
ATOM 3401 C CA . ILE A 1 423 ? 28.753 10.932 -24.381 1.00 80.94 423 ILE A CA 1
ATOM 3402 C C . ILE A 1 423 ? 27.483 10.193 -24.795 1.00 80.94 423 ILE A C 1
ATOM 3404 O O . ILE A 1 423 ? 26.410 10.437 -24.249 1.00 80.94 423 ILE A O 1
ATOM 3408 N N . THR A 1 424 ? 27.592 9.283 -25.762 1.00 82.56 424 THR A N 1
ATOM 3409 C CA . THR A 1 424 ? 26.459 8.425 -26.124 1.00 82.56 424 THR A CA 1
ATOM 3410 C C . THR A 1 424 ? 26.241 7.328 -25.078 1.00 82.56 424 THR A C 1
ATOM 3412 O O . THR A 1 424 ? 27.197 6.820 -24.490 1.00 82.56 424 THR A O 1
ATOM 3415 N N . LEU A 1 425 ? 24.997 6.895 -24.872 1.00 79.12 425 LEU A N 1
ATOM 3416 C CA . LEU A 1 425 ? 24.659 5.815 -23.946 1.00 79.12 425 LEU A CA 1
ATOM 3417 C C . LEU A 1 425 ? 25.362 4.512 -24.340 1.00 79.12 425 LEU A C 1
ATOM 3419 O O . LEU A 1 425 ? 25.830 3.781 -23.474 1.00 79.12 425 LEU A O 1
ATOM 3423 N N . LYS A 1 426 ? 25.508 4.269 -25.648 1.00 82.50 426 LYS A N 1
ATOM 3424 C CA . LYS A 1 426 ? 26.311 3.167 -26.181 1.00 82.50 426 LYS A CA 1
ATOM 3425 C C . LYS A 1 426 ? 27.744 3.203 -25.649 1.00 82.50 426 LYS A C 1
ATOM 3427 O O . LYS A 1 426 ? 28.205 2.220 -25.081 1.00 82.50 426 LYS A O 1
ATOM 3432 N N . MET A 1 427 ? 28.433 4.332 -25.818 1.00 78.56 427 MET A N 1
ATOM 3433 C CA . MET A 1 427 ? 29.821 4.470 -25.373 1.00 78.56 427 MET A CA 1
ATOM 3434 C C . MET A 1 427 ? 29.926 4.325 -23.851 1.00 78.56 427 MET A C 1
ATOM 3436 O O . MET A 1 427 ? 30.846 3.680 -23.360 1.00 78.56 427 MET A O 1
ATOM 3440 N N . TYR A 1 428 ? 28.958 4.866 -23.107 1.00 77.38 428 TYR A N 1
ATOM 3441 C CA . TYR A 1 428 ? 28.873 4.687 -21.659 1.00 77.38 428 TYR A CA 1
ATOM 3442 C C . TYR A 1 428 ? 28.790 3.204 -21.251 1.00 77.38 428 TYR A C 1
ATOM 3444 O O . TYR A 1 428 ? 29.553 2.768 -20.390 1.00 77.38 428 TYR A O 1
ATOM 3452 N N . GLN A 1 429 ? 27.907 2.434 -21.892 1.00 76.62 429 GLN A N 1
ATOM 3453 C CA . GLN A 1 429 ? 27.699 1.008 -21.611 1.00 76.62 429 GLN A CA 1
ATOM 3454 C C . GLN A 1 429 ? 28.881 0.123 -22.037 1.00 76.62 429 GLN A C 1
ATOM 3456 O O . GLN A 1 429 ? 29.093 -0.931 -21.445 1.00 76.62 429 GLN A O 1
ATOM 3461 N N . GLU A 1 430 ? 29.639 0.535 -23.055 1.00 80.69 430 GLU A N 1
ATOM 3462 C CA . GLU A 1 430 ? 30.785 -0.218 -23.576 1.00 80.69 430 GLU A CA 1
ATOM 3463 C C . GLU A 1 430 ? 32.005 -0.154 -22.646 1.00 80.69 430 GLU A C 1
ATOM 3465 O O . GLU A 1 430 ? 32.624 -1.181 -22.376 1.00 80.69 430 GLU A O 1
ATOM 3470 N N . PHE A 1 431 ? 32.347 1.031 -22.128 1.00 73.06 431 PHE A N 1
ATOM 3471 C CA . PHE A 1 431 ? 33.618 1.230 -21.420 1.00 73.06 431 PHE A CA 1
ATOM 3472 C C . PHE A 1 431 ? 33.505 1.234 -19.890 1.00 73.06 431 PHE A C 1
ATOM 3474 O O . PHE A 1 431 ? 34.516 1.023 -19.222 1.00 73.06 431 PHE A O 1
ATOM 3481 N N . ASN A 1 432 ? 32.308 1.442 -19.314 1.00 64.12 432 ASN A N 1
ATOM 3482 C CA . ASN A 1 432 ? 31.988 1.457 -17.869 1.00 64.12 432 ASN A CA 1
ATOM 3483 C C . ASN A 1 432 ? 32.807 2.415 -16.964 1.00 64.12 432 ASN A C 1
ATOM 3485 O O . ASN A 1 432 ? 32.365 2.737 -15.861 1.00 64.12 432 ASN A O 1
ATOM 3489 N N . THR A 1 433 ? 33.981 2.879 -17.395 1.00 70.75 433 THR A N 1
ATOM 3490 C CA . THR A 1 433 ? 34.927 3.727 -16.669 1.00 70.75 433 THR A CA 1
ATOM 3491 C C . THR A 1 433 ? 35.598 4.699 -17.631 1.00 70.75 433 THR A C 1
ATOM 3493 O O . THR A 1 433 ? 35.981 4.340 -18.747 1.00 70.75 433 THR A O 1
ATOM 3496 N N . PHE A 1 434 ? 35.740 5.945 -17.184 1.00 76.81 434 PHE A N 1
ATOM 3497 C CA . PHE A 1 434 ? 36.335 7.024 -17.960 1.00 76.81 434 PHE A CA 1
ATOM 3498 C C . PHE A 1 434 ? 37.248 7.863 -17.076 1.00 76.81 434 PHE A C 1
ATOM 3500 O O . PHE A 1 434 ? 37.002 8.015 -15.876 1.00 76.81 434 PHE A O 1
ATOM 3507 N N . THR A 1 435 ? 38.247 8.467 -17.709 1.00 76.06 435 THR A N 1
ATOM 3508 C CA . THR A 1 435 ? 39.022 9.567 -17.143 1.00 76.06 435 THR A CA 1
ATOM 3509 C C . THR A 1 435 ? 38.879 10.811 -18.004 1.00 76.06 435 THR A C 1
ATOM 3511 O O . THR A 1 435 ? 38.569 10.736 -19.194 1.00 76.06 435 THR A O 1
ATOM 3514 N N . LEU A 1 436 ? 39.136 11.964 -17.400 1.00 77.31 436 LEU A N 1
ATOM 3515 C CA . LEU A 1 436 ? 39.347 13.204 -18.132 1.00 77.31 436 LEU A CA 1
ATOM 3516 C C . LEU A 1 436 ? 40.839 13.391 -18.410 1.00 77.31 436 LEU A C 1
ATOM 3518 O O . LEU A 1 436 ? 41.684 12.979 -17.610 1.00 77.31 436 LEU A O 1
ATOM 3522 N N . GLY A 1 437 ? 41.161 14.005 -19.541 1.00 74.94 437 GLY A N 1
ATOM 3523 C CA . GLY A 1 437 ? 42.541 14.289 -19.910 1.00 74.94 437 GLY A CA 1
ATOM 3524 C C . GLY A 1 437 ? 42.667 15.299 -21.040 1.00 74.94 437 GLY A C 1
ATOM 3525 O O . GLY A 1 437 ? 41.687 15.648 -21.700 1.00 74.94 437 GLY A O 1
ATOM 3526 N N . PHE A 1 438 ? 43.899 15.738 -21.267 1.00 74.56 438 PHE A N 1
ATOM 3527 C CA . PHE A 1 438 ? 44.306 16.493 -22.446 1.00 74.56 438 PHE A CA 1
ATOM 3528 C C . PHE A 1 438 ? 45.099 15.580 -23.378 1.00 74.56 438 PHE A C 1
ATOM 3530 O O . PHE A 1 438 ? 45.816 14.689 -22.922 1.00 74.56 438 PHE A O 1
ATOM 3537 N N . ILE A 1 439 ? 44.972 15.803 -24.683 1.00 69.50 439 ILE A N 1
ATOM 3538 C CA . ILE A 1 439 ? 45.816 15.152 -25.684 1.00 69.50 439 ILE A CA 1
ATOM 3539 C C . ILE A 1 439 ? 46.770 16.213 -26.208 1.00 69.50 439 ILE A C 1
ATOM 3541 O O . ILE A 1 439 ? 46.329 17.205 -26.791 1.00 69.50 439 ILE A O 1
ATOM 3545 N N . GLU A 1 440 ? 48.060 15.994 -25.996 1.00 66.94 440 GLU A N 1
ATOM 3546 C CA . GLU A 1 440 ? 49.125 16.861 -26.480 1.00 66.94 440 GLU A CA 1
ATOM 3547 C C . GLU A 1 440 ? 50.073 16.018 -27.330 1.00 66.94 440 GLU A C 1
ATOM 3549 O O . GLU A 1 440 ? 50.536 14.967 -26.902 1.00 66.94 440 GLU A O 1
ATOM 3554 N N . GLU A 1 441 ? 50.301 16.432 -28.576 1.00 70.81 441 GLU A N 1
ATOM 3555 C CA . GLU A 1 441 ? 51.087 15.673 -29.556 1.00 70.81 441 GLU A CA 1
ATOM 3556 C C . GLU A 1 441 ? 50.644 14.196 -29.697 1.00 70.81 441 GLU A C 1
ATOM 3558 O O . GLU A 1 441 ? 49.643 13.910 -30.361 1.00 70.81 441 GLU A O 1
ATOM 3563 N N . GLN A 1 442 ? 51.398 13.266 -29.097 1.00 67.38 442 GLN A N 1
ATOM 3564 C CA . GLN A 1 442 ? 51.159 11.818 -29.076 1.00 67.38 442 GLN A CA 1
ATOM 3565 C C . GLN A 1 442 ? 51.027 11.264 -27.646 1.00 67.38 442 GLN A C 1
ATOM 3567 O O . GLN A 1 442 ? 51.177 10.060 -27.433 1.00 67.38 442 GLN A O 1
ATOM 3572 N N . THR A 1 443 ? 50.763 12.117 -26.655 1.00 65.69 443 THR A N 1
ATOM 3573 C CA . THR A 1 443 ? 50.603 11.717 -25.254 1.00 65.69 443 THR A CA 1
ATOM 3574 C C . THR A 1 443 ? 49.216 12.069 -24.727 1.00 65.69 443 THR A C 1
ATOM 3576 O O . THR A 1 443 ? 48.569 13.035 -25.137 1.00 65.69 443 THR A O 1
ATOM 3579 N N . ILE A 1 444 ? 48.734 11.228 -23.810 1.00 67.88 444 ILE A N 1
ATOM 3580 C CA . ILE A 1 444 ? 47.514 11.474 -23.044 1.00 67.88 444 ILE A CA 1
ATOM 3581 C C . ILE A 1 444 ? 47.934 11.924 -21.654 1.00 67.88 444 ILE A C 1
ATOM 3583 O O . ILE A 1 444 ? 48.472 11.132 -20.878 1.00 67.88 444 ILE A O 1
ATOM 3587 N N . ASN A 1 445 ? 47.631 13.174 -21.330 1.00 68.50 445 ASN A N 1
ATOM 3588 C CA . ASN A 1 445 ? 47.835 13.737 -20.006 1.00 68.50 445 ASN A CA 1
ATOM 3589 C C . ASN A 1 445 ? 46.544 13.578 -19.202 1.00 68.50 445 ASN A C 1
ATOM 3591 O O . ASN A 1 445 ? 45.551 14.265 -19.449 1.00 68.50 445 ASN A O 1
ATOM 3595 N N . GLN A 1 446 ? 46.542 12.634 -18.262 1.00 69.75 446 GLN A N 1
ATOM 3596 C CA . GLN A 1 446 ? 45.398 12.394 -17.387 1.00 69.75 446 GLN A CA 1
ATOM 3597 C C . GLN A 1 446 ? 45.239 13.540 -16.385 1.00 69.75 446 GLN A C 1
ATOM 3599 O O . GLN A 1 446 ? 46.208 13.941 -15.741 1.00 69.75 446 GLN A O 1
ATOM 3604 N N . LEU A 1 447 ? 44.011 14.020 -16.198 1.00 66.25 447 LEU A N 1
ATOM 3605 C CA . LEU A 1 447 ? 43.700 14.916 -15.090 1.00 66.25 447 LEU A CA 1
ATOM 3606 C C . LEU A 1 447 ? 43.739 14.142 -13.766 1.00 66.25 447 LEU A C 1
ATOM 3608 O O . LEU A 1 447 ? 43.143 13.065 -13.650 1.00 66.25 447 LEU A O 1
ATOM 3612 N N . LYS A 1 448 ? 44.425 14.703 -12.767 1.00 60.19 448 LYS A N 1
ATOM 3613 C CA . LYS A 1 448 ? 44.558 14.123 -11.427 1.00 60.19 448 LYS A CA 1
ATOM 3614 C C . LYS A 1 448 ? 43.808 14.963 -10.388 1.00 60.19 448 LYS A C 1
ATOM 3616 O O . LYS A 1 448 ? 43.711 16.184 -10.516 1.00 60.19 448 LYS A O 1
ATOM 3621 N N . THR A 1 449 ? 43.289 14.306 -9.357 1.00 55.50 449 THR A N 1
ATOM 3622 C CA . THR A 1 449 ? 42.812 14.937 -8.121 1.00 55.50 449 THR A CA 1
ATOM 3623 C C . THR A 1 449 ? 44.002 15.411 -7.262 1.00 55.50 449 THR A C 1
ATOM 3625 O O . THR A 1 449 ? 45.133 14.974 -7.492 1.00 55.50 449 THR A O 1
ATOM 3628 N N . PRO A 1 450 ? 43.796 16.295 -6.261 1.00 48.38 450 PRO A N 1
ATOM 3629 C CA . PRO A 1 450 ? 44.882 16.872 -5.451 1.00 48.38 450 PRO A CA 1
ATOM 3630 C C . PRO A 1 450 ? 45.747 15.863 -4.674 1.00 48.38 450 PRO A C 1
ATOM 3632 O O . PRO A 1 450 ? 46.855 16.186 -4.261 1.00 48.38 450 PRO A O 1
ATOM 3635 N N . ASP A 1 451 ? 45.253 14.645 -4.467 1.00 48.66 451 ASP A N 1
ATOM 3636 C CA . ASP A 1 451 ? 45.954 13.511 -3.851 1.00 48.66 451 ASP A CA 1
ATOM 3637 C C . ASP A 1 451 ? 46.761 12.664 -4.862 1.00 48.66 451 ASP A C 1
ATOM 3639 O O . ASP A 1 451 ? 47.310 11.624 -4.499 1.00 48.66 451 ASP A O 1
ATOM 3643 N N . GLY A 1 452 ? 46.856 13.098 -6.125 1.00 50.69 452 GLY A N 1
ATOM 3644 C CA . GLY A 1 452 ? 47.654 12.458 -7.176 1.00 50.69 452 GLY A CA 1
ATOM 3645 C C . GLY A 1 452 ? 46.972 11.275 -7.870 1.00 50.69 452 GLY A C 1
ATOM 3646 O O . GLY A 1 452 ? 47.567 10.665 -8.762 1.00 50.69 452 GLY A O 1
ATOM 3647 N N . ASN A 1 453 ? 45.729 10.960 -7.500 1.00 49.97 453 ASN A N 1
ATOM 3648 C CA . ASN A 1 453 ? 44.939 9.913 -8.137 1.00 49.97 453 ASN A CA 1
ATOM 3649 C C . ASN A 1 453 ? 44.308 10.421 -9.444 1.00 49.97 453 ASN A C 1
ATOM 3651 O O . ASN A 1 453 ? 43.948 11.586 -9.570 1.00 49.97 453 ASN A O 1
ATOM 3655 N N . GLY A 1 454 ? 44.174 9.559 -10.453 1.00 51.75 454 GLY A N 1
ATOM 3656 C CA . GLY A 1 454 ? 43.445 9.915 -11.674 1.00 51.75 454 GLY A CA 1
ATOM 3657 C C . GLY A 1 454 ? 41.961 10.153 -11.380 1.00 51.75 454 GLY A C 1
ATOM 3658 O O . GLY A 1 454 ? 41.373 9.428 -10.574 1.00 51.75 454 GLY A O 1
ATOM 3659 N N . ILE A 1 455 ? 41.339 11.131 -12.045 1.00 54.25 455 ILE A N 1
ATOM 3660 C CA . ILE A 1 455 ? 39.902 11.387 -11.881 1.00 54.25 455 ILE A CA 1
ATOM 3661 C C . ILE A 1 455 ? 39.103 10.198 -12.432 1.00 54.25 455 ILE A C 1
ATOM 3663 O O . ILE A 1 455 ? 38.964 10.041 -13.645 1.00 54.25 455 ILE A O 1
ATOM 3667 N N . GLN A 1 456 ? 38.544 9.373 -11.545 1.00 47.34 456 GLN A N 1
ATOM 3668 C CA . GLN A 1 456 ? 37.571 8.353 -11.928 1.00 47.34 456 GLN A CA 1
ATOM 3669 C C . GLN A 1 456 ? 36.180 8.977 -12.005 1.00 47.34 456 GLN A C 1
ATOM 3671 O O . GLN A 1 456 ? 35.573 9.307 -10.985 1.00 47.34 456 GLN A O 1
ATOM 3676 N N . VAL A 1 457 ? 35.644 9.107 -13.218 1.00 49.59 457 VAL A N 1
ATOM 3677 C CA . VAL A 1 457 ? 34.259 9.545 -13.402 1.00 49.59 457 VAL A CA 1
ATOM 3678 C C . VAL A 1 457 ? 33.350 8.329 -13.256 1.00 49.59 457 VAL A C 1
ATOM 3680 O O . VAL A 1 457 ? 33.272 7.481 -14.146 1.00 49.59 457 VAL A O 1
ATOM 3683 N N . LYS A 1 458 ? 32.655 8.238 -12.119 1.00 40.12 458 LYS A N 1
ATOM 3684 C CA . LYS A 1 458 ? 31.621 7.228 -11.876 1.00 40.12 458 LYS A CA 1
ATOM 3685 C C . LYS A 1 458 ? 30.255 7.902 -11.866 1.00 40.12 458 LYS A C 1
ATOM 3687 O O . LYS A 1 458 ? 29.952 8.687 -10.975 1.00 40.12 458 LYS A O 1
ATOM 3692 N N . PHE A 1 459 ? 29.423 7.584 -12.851 1.00 43.28 459 PHE A N 1
ATOM 3693 C CA . PHE A 1 459 ? 28.035 8.037 -12.877 1.00 43.28 459 PHE A CA 1
ATOM 3694 C C . PHE A 1 459 ? 27.246 7.307 -11.780 1.00 43.28 459 PHE A C 1
ATOM 3696 O O . PHE A 1 459 ? 27.208 6.075 -11.763 1.00 43.28 459 PHE A O 1
ATOM 3703 N N . ILE A 1 460 ? 26.644 8.049 -10.846 1.00 32.62 460 ILE A N 1
ATOM 3704 C CA . ILE A 1 460 ? 25.769 7.492 -9.807 1.00 32.62 460 ILE A CA 1
ATOM 3705 C C . ILE A 1 460 ? 24.315 7.784 -10.203 1.00 32.62 460 ILE A C 1
ATOM 3707 O O . ILE A 1 460 ? 23.851 8.910 -10.073 1.00 32.62 460 ILE A O 1
ATOM 3711 N N . GLY A 1 461 ? 23.593 6.755 -10.661 1.00 34.47 461 GLY A N 1
ATOM 3712 C CA . GLY A 1 461 ? 22.152 6.815 -10.952 1.00 34.47 461 GLY A CA 1
ATOM 3713 C C . GLY A 1 461 ? 21.773 7.115 -12.413 1.00 34.47 461 GLY A C 1
ATOM 3714 O O . GLY A 1 461 ? 22.613 7.457 -13.238 1.00 34.47 461 GLY A O 1
ATOM 3715 N N . ASN A 1 462 ? 20.476 6.965 -12.724 1.00 33.09 462 ASN A N 1
ATOM 3716 C CA . ASN A 1 462 ? 19.862 7.306 -14.023 1.00 33.09 462 ASN A CA 1
ATOM 3717 C C . ASN A 1 462 ? 19.460 8.791 -14.134 1.00 33.09 462 ASN A C 1
ATOM 3719 O O . ASN A 1 462 ? 18.846 9.186 -15.124 1.00 33.09 462 ASN A O 1
ATOM 3723 N N . GLU A 1 463 ? 19.819 9.608 -13.146 1.00 27.78 463 GLU A N 1
ATOM 3724 C CA . GLU A 1 463 ? 19.592 11.047 -13.130 1.00 27.78 463 GLU A CA 1
ATOM 3725 C C . GLU A 1 463 ? 20.893 11.817 -12.949 1.00 27.78 463 GLU A C 1
ATOM 3727 O O . GLU A 1 463 ? 21.840 11.343 -12.325 1.00 27.78 463 GLU A O 1
ATOM 3732 N N . ILE A 1 464 ? 20.898 13.023 -13.514 1.00 34.31 464 ILE A N 1
ATOM 3733 C CA . ILE A 1 464 ? 21.967 14.010 -13.436 1.00 34.31 464 ILE A CA 1
ATOM 3734 C C . ILE A 1 464 ? 22.150 14.396 -11.965 1.00 34.31 464 ILE A C 1
ATOM 3736 O O . ILE A 1 464 ? 21.513 15.314 -11.458 1.00 34.31 464 ILE A O 1
ATOM 3740 N N . GLN A 1 465 ? 23.045 13.701 -11.273 1.00 27.12 465 GLN A N 1
ATOM 3741 C CA . GLN A 1 465 ? 23.716 14.272 -10.120 1.00 27.12 465 GLN A CA 1
ATOM 3742 C C . GLN A 1 465 ? 25.015 14.881 -10.624 1.00 27.12 465 GLN A C 1
ATOM 3744 O O . GLN A 1 465 ? 25.878 14.186 -11.159 1.00 27.12 465 GLN A O 1
ATOM 3749 N N . HIS A 1 466 ? 25.097 16.205 -10.500 1.00 33.44 466 HIS A N 1
ATOM 3750 C CA . HIS A 1 466 ? 26.324 16.980 -10.617 1.00 33.44 466 HIS A CA 1
ATOM 3751 C C . HIS A 1 466 ? 27.475 16.195 -9.979 1.00 33.44 466 HIS A C 1
ATOM 3753 O O . HIS A 1 466 ? 27.476 15.967 -8.769 1.00 33.44 466 HIS A O 1
ATOM 3759 N N . VAL A 1 467 ? 28.443 15.769 -10.785 1.00 34.94 467 VAL A N 1
ATOM 3760 C CA . VAL A 1 467 ? 29.710 15.284 -10.249 1.00 34.94 467 VAL A CA 1
ATOM 3761 C C . VAL A 1 467 ? 30.576 16.525 -10.073 1.00 34.94 467 VAL A C 1
ATOM 3763 O O . VAL A 1 467 ? 31.174 17.010 -11.028 1.00 34.94 467 VAL A O 1
ATOM 3766 N N . ASP A 1 468 ? 30.568 17.091 -8.867 1.00 35.44 468 ASP A N 1
ATOM 3767 C CA . ASP A 1 468 ? 31.558 18.092 -8.476 1.00 35.44 468 ASP A CA 1
ATOM 3768 C C . ASP A 1 468 ? 32.896 17.369 -8.291 1.00 35.44 468 ASP A C 1
ATOM 3770 O O . ASP A 1 468 ? 33.096 16.619 -7.335 1.00 35.44 468 ASP A O 1
ATOM 3774 N N . LEU A 1 469 ? 33.781 17.525 -9.273 1.00 39.50 469 LEU A N 1
ATOM 3775 C CA . LEU A 1 469 ? 35.107 16.910 -9.277 1.00 39.50 469 LEU A CA 1
ATOM 3776 C C . LEU A 1 469 ? 36.095 17.640 -8.351 1.00 39.50 469 LEU A C 1
ATOM 3778 O O . LEU A 1 469 ? 37.243 17.210 -8.240 1.00 39.50 469 LEU A O 1
ATOM 3782 N N . GLY A 1 470 ? 35.665 18.716 -7.683 1.00 36.69 470 GLY A N 1
ATOM 3783 C CA . GLY A 1 470 ? 36.539 19.564 -6.887 1.00 36.69 470 GLY A CA 1
ATOM 3784 C C . GLY A 1 470 ? 37.606 20.264 -7.734 1.00 36.69 470 GLY A C 1
ATOM 3785 O O . GLY A 1 470 ? 37.474 20.437 -8.946 1.00 36.69 470 GLY A O 1
ATOM 3786 N N . GLU A 1 471 ? 38.678 20.700 -7.076 1.00 32.88 471 GLU A N 1
ATOM 3787 C CA . GLU A 1 471 ? 39.797 21.386 -7.721 1.00 32.88 471 GLU A CA 1
ATOM 3788 C C . GLU A 1 471 ? 40.709 20.380 -8.423 1.00 32.88 471 GLU A C 1
ATOM 3790 O O . GLU A 1 471 ? 41.264 19.476 -7.798 1.00 32.88 471 GLU A O 1
ATOM 3795 N N . ILE A 1 472 ? 40.865 20.552 -9.732 1.00 37.00 472 ILE A N 1
ATOM 3796 C CA . ILE A 1 472 ? 41.724 19.724 -10.574 1.00 37.00 472 ILE A CA 1
ATOM 3797 C C . ILE A 1 472 ? 43.038 20.474 -10.766 1.00 37.00 472 ILE A C 1
ATOM 3799 O O . ILE A 1 472 ? 43.018 21.644 -11.134 1.00 37.00 472 ILE A O 1
ATOM 3803 N N . TYR A 1 473 ? 44.165 19.803 -10.540 1.00 33.94 473 TYR A N 1
ATOM 3804 C CA . TYR A 1 473 ? 45.494 20.373 -10.737 1.00 33.94 473 TYR A CA 1
ATOM 3805 C C . TYR A 1 473 ? 46.202 19.651 -11.885 1.00 33.94 473 TYR A C 1
ATOM 3807 O O . TYR A 1 473 ? 46.277 18.423 -11.914 1.00 33.94 473 TYR A O 1
ATOM 3815 N N . THR A 1 474 ? 46.731 20.413 -12.840 1.00 31.38 474 THR A N 1
ATOM 3816 C CA . THR A 1 474 ? 47.681 19.907 -13.834 1.00 31.38 474 THR A CA 1
ATOM 3817 C C . THR A 1 474 ? 49.088 20.036 -13.257 1.00 31.38 474 THR A C 1
ATOM 3819 O O . THR A 1 474 ? 49.516 21.151 -12.956 1.00 31.38 474 THR A O 1
ATOM 3822 N N . GLU A 1 475 ? 49.816 18.930 -13.113 1.00 28.16 475 GLU A N 1
ATOM 3823 C CA . GLU A 1 475 ? 51.278 19.009 -13.044 1.00 28.16 475 GLU A CA 1
ATOM 3824 C C . GLU A 1 475 ? 51.757 19.416 -14.442 1.00 28.16 475 GLU A C 1
ATOM 3826 O O . GLU A 1 475 ? 51.635 18.636 -15.387 1.00 28.16 475 GLU A O 1
ATOM 3831 N N . PHE A 1 476 ? 52.212 20.661 -14.578 1.00 34.12 476 PHE A N 1
ATOM 3832 C CA . PHE A 1 476 ? 53.267 20.966 -15.539 1.00 34.12 476 PHE A CA 1
ATOM 3833 C C . PHE A 1 476 ? 54.602 20.560 -14.924 1.00 34.12 476 PHE A C 1
ATOM 3835 O O . PHE A 1 476 ? 54.789 20.857 -13.718 1.00 34.12 476 PHE A O 1
#

Nearest PDB structures (foldseek):
  7jtk-assembly1_X  TM=1.798E-01  e=4.798E-03  Chlamydomonas reinhardtii
  5td3-assembly1_A  TM=2.832E-01  e=5.666E-02  Burkholderia vietnamiensis G4
  5td3-assembly1_B  TM=2.869E-01  e=1.740E-01  Burkholderia vietnamiensis G4
  5vxt-assembly1_A  TM=2.821E-01  e=1.991E-01  Burkholderia ambifaria MC40-6

pLDDT: mean 81.8, std 20.21, range [24.66, 98.56]

Secondary structure (DSSP, 8-state):
-HHHHHHHHHHHHHHHHHSTTT-TTTHHHHHHHHHHHHHHHHHH---HHHHHHHHHH-SSHHHHHHHHTT---HHHHHHHHHH-SSHHHHHHHHHH---HHHHHHHHHH-SSHHHHHHHHHHHS-HHHHHHHHHSS--HHHHHHHHHH---HHHHHHHHHH----STT-HHHHHHHH---HHHHHHHHHH-S-HHHHHHHHHH---HHHHHHHHHH-S-HHHHHHHHTT---HHHHHHHHH-TT-TTHHHHHHHS-S--HHHHHHHHHH-SSHHHHHHHHTT---HHHHHHHHHH-SSHHHHHHHHHH---HHHHHHHHTS---HHHHHHHHHHHT-HHHHHHHHHH-SSHHHHHHHHHHHEEEEEEE-B-TTS-B--S-EEEEEE-BTTB--TT--EETTEETTS---EEE--TTSEEEEEEEHHHHHHHS-EEEEEEETTEEEE-B-TTS-B--B---SSS---------B---

Foldseek 3Di:
DVVVVVVVVVLVVQVLPPPCVPDVVCNVVVVVVVVVLLLLCLLPDLPQVSLLCQLPPPPDVVSVLSSLLNHQDQVSLLCQLADPPDLSSVLSSLLNHPDLVSLVVQLVDPPDPLSNLLSVLLNDDQVVLLCCLPDPHDQSNNLSSLLNHQPLVSLLVSLVPFPDLDLSGSLLSSLLNHQPQVSLLCCLVDPPRLSNNLSSLLNHQPQVVLLVQLQDPPDPSSNLSSLSNHPPQVSLLVQLPDPPHPCVVSSLSNHDLPPLVSLLCQLAPPPDNVSVQSSLLSHLDLVSLLCSLQDPPDLNSNLSSLSNHDDLVSLVVSLPDPDDLVSNLSSCVSNLALVVLVCCLPPPPDPSNVVSSVVVFKDKAKEAAAEPVRAGDFFAKKWKAFDDPPHHDPDQFDDPQDGPPDDIFIFGAHNRRMTMTIDTSNRCVVRVWIFMFGRDDGDTGFWADPVRHGDIDHDDGPDDDHPHSDHIYGDD

=== Feature glossary ===
Feature key, reading from the visual/contextual features back to the raw sequence:

Rendered structure images. Structure images are PyMOL renders from six orthogonal camera directions. Cartoon representation draws helices as coils and strands as arrows; sticks shows the backbone as bonds; surface shows the solvent-excluded envelope. Rainbow coloring maps sequence position to hue (blue→red, N→C); chain coloring assigns a distinct color per polypeptide.

Contact-map, Ramachandran, and PAE plots. Three diagnostic plots accompany the record. The Cα contact map visualizes the tertiary structure as a 2D adjacency matrix (8 Å cutoff, sequence-local contacts suppressed). The Ramachandran plot shows the distribution of backbone (φ, ψ) torsions, with points in the α and β basins reflecting secondary structure content. The PAE plot shows AlphaFold's inter-residue confidence as a color matrix.

InterPro / GO / CATH / organism. The annotation block draws on four external resources. InterPro: which protein families and domains the sequence belongs to. GO: standardized terms for what the protein does, what process it participates in, and where in the cell it acts. CATH: which structural fold it has in the CATH hierarchy. Organism: the species of origin.

Nearest PDB structures. Structural nearest neighbors (via Foldseek easy-search vs the PDB). Reported per hit: target PDB id, E-value, and alignment TM-score. A TM-score above ~0.5 is the conventional threshold for 'same fold'.

Predicted aligned error. Predicted aligned error is AlphaFold's pairwise confidence. Unlike pLDDT (per-residue), PAE is per-residue-pair and captures whether two parts of the structure are correctly placed relative to each other. Units are ångströms of expected positional error.

Solvent-accessible surface area. SASA measures how much of the protein is reachable by solvent. It is computed by rolling a water-sized probe over the atomic surface and summing the exposed area (Å²). Per-residue SASA distinguishes core (buried, low SASA) from surface (exposed, high SASA) residues; total SASA is a whole-molecule size measure.

B-factor. Crystallographic B-factors measure how much each atom's electron density is smeared out, in Å². They rise in mobile loops and surface residues and fall in the buried interior. In AlphaFold models this column is repurposed to hold pLDDT instead.

pLDDT. For AlphaFold models, the B-factor field carries pLDDT — the model's own estimate of local accuracy on a 0–100 scale. Regions with pLDDT<50 should be treated as essentially unmodeled; they often correspond to intrinsically disordered segments.

Backbone torsions (φ/ψ). φ (phi) and ψ (psi) are the two rotatable backbone dihedrals per residue: φ is the C(i-1)–N–Cα–C torsion, ψ is the N–Cα–C–N(i+1) torsion, both in degrees on (−180°, 180°]. α-helical residues cluster near (−60°, −45°); β-strand residues near (−120°, +130°). A Ramachandran plot is simply a scatter of (φ, ψ) for every residue.

Radius of gyration, Cα contacts, bounding box. Radius of gyration (Rg) is the root-mean-square distance of Cα atoms from their centroid — a single number for overall size and compactness. A globular domain of N residues has Rg ≈ 2.2·N^0.38 Å; an extended or disordered chain has a much larger Rg. The Cα contact count is the number of residue pairs whose Cα atoms are within 8 Å and are more than four positions apart in sequence — a standard proxy for tertiary packing density. The bounding box is the smallest axis-aligned box enclosing all Cα atoms.

Secondary structure (3-state, P-SEA). Three-state secondary structure (P-SEA) collapses the eight DSSP classes into helix (a), strand (b), and coil (c). P-SEA assigns these from Cα geometry alone — distances and angles — without requiring backbone oxygens, so it works on any Cα trace.

Secondary structure (8-state, DSSP). Secondary structure is the local, repeating backbone conformation. DSSP classifies it into eight states by reading the hydrogen-bond network: three helix types (H, G, I), two β types (E, B), two non-regular types (T, S), and unstructured coil (-).

Foldseek 3Di. The Foldseek 3Di string encodes local tertiary geometry as a 20-letter alphabet — one character per residue — derived from the relative positions of nearby Cα atoms. Unlike the amino-acid sequence, 3Di is a direct function of the 3D structure, so two proteins with the same fold have similar 3Di strings even at low sequence identity.

mmCIF coordinates. Structure coordinates are given as an mmCIF _atom_site loop: one row per atom with element, residue name, chain id, sequence number, and x/y/z position in Å. Only the four main-chain atoms per residue are included here; side chains are omitted to keep the record compact.

Sequence. This is the polypeptide sequence — one letter per residue, N-terminus first. Length ranges from a few dozen residues for small domains to over a thousand for large multi-domain proteins.